Protein AF-A0AA47NUP7-F1 (afdb_monomer_lite)

Organism: Merluccius polli (NCBI:txid89951)

Radius of gyration: 27.94 Å; chains: 1; bounding box: 62×77×92 Å

pLDDT: mean 74.44, std 25.95, range [19.17, 98.38]

Structure (mmCIF, N/CA/C/O backbone):
data_AF-A0AA47NUP7-F1
#
_entry.id   AF-A0AA47NUP7-F1
#
loop_
_atom_site.group_PDB
_atom_site.id
_atom_site.type_symbol
_atom_site.label_atom_id
_atom_site.label_alt_id
_atom_site.label_comp_id
_atom_site.label_asym_id
_atom_site.label_entity_id
_atom_site.label_seq_id
_atom_site.pdbx_PDB_ins_code
_atom_site.Cartn_x
_atom_site.Cartn_y
_atom_site.Cartn_z
_atom_site.occupancy
_atom_site.B_iso_or_equiv
_atom_site.auth_seq_id
_atom_site.auth_comp_id
_atom_site.auth_asym_id
_atom_site.auth_atom_id
_atom_site.pdbx_PDB_model_num
ATOM 1 N N . MET A 1 1 ? 9.298 25.272 27.379 1.00 45.66 1 MET A N 1
ATOM 2 C CA . MET A 1 1 ? 8.272 26.288 27.703 1.00 45.66 1 MET A CA 1
ATOM 3 C C . MET A 1 1 ? 6.908 25.743 27.318 1.00 45.66 1 MET A C 1
ATOM 5 O O . MET A 1 1 ? 6.768 25.218 26.222 1.00 45.66 1 MET A O 1
ATOM 9 N N . ASN A 1 2 ? 5.945 25.761 28.236 1.00 68.56 2 ASN A N 1
ATOM 10 C CA . ASN A 1 2 ? 4.621 25.177 28.030 1.00 68.56 2 ASN A CA 1
ATOM 11 C C . ASN A 1 2 ? 3.713 26.266 27.436 1.00 68.56 2 ASN A C 1
ATOM 13 O O . ASN A 1 2 ? 3.413 27.227 28.130 1.00 68.56 2 ASN A O 1
ATOM 17 N N . PHE A 1 3 ? 3.326 26.149 26.163 1.00 79.50 3 PHE A N 1
ATOM 18 C CA . PHE A 1 3 ? 2.545 27.161 25.426 1.00 79.50 3 PHE A CA 1
ATOM 19 C C . PHE A 1 3 ? 1.264 27.601 26.161 1.00 79.50 3 PHE A C 1
ATOM 21 O O . PHE A 1 3 ? 0.877 28.760 26.101 1.00 79.50 3 PHE A O 1
ATOM 28 N N . LEU A 1 4 ? 0.659 26.699 26.941 1.00 82.81 4 LEU A N 1
ATOM 29 C CA . LEU A 1 4 ? -0.508 27.011 27.770 1.00 82.81 4 LEU A CA 1
ATOM 30 C C . LEU A 1 4 ? -0.217 27.980 28.922 1.00 82.81 4 LEU A C 1
ATOM 32 O O . LEU A 1 4 ? -1.150 28.582 29.429 1.00 82.81 4 LEU A O 1
ATOM 36 N N . VAL A 1 5 ? 1.034 28.094 29.378 1.00 84.75 5 VAL A N 1
ATOM 37 C CA . VAL A 1 5 ? 1.428 29.106 30.373 1.00 84.75 5 VAL A CA 1
ATOM 38 C C . VAL A 1 5 ? 1.313 30.483 29.741 1.00 84.75 5 VAL A C 1
ATOM 40 O O . VAL A 1 5 ? 0.525 31.277 30.224 1.00 84.75 5 VAL A O 1
ATOM 43 N N . PHE A 1 6 ? 1.962 30.681 28.592 1.00 84.81 6 PHE A N 1
ATOM 44 C CA . PHE A 1 6 ? 1.905 31.937 27.848 1.00 84.81 6 PHE A CA 1
ATOM 45 C C . PHE A 1 6 ? 0.464 32.364 27.531 1.00 84.81 6 PHE A C 1
ATOM 47 O O . PHE A 1 6 ? 0.088 33.495 27.781 1.00 84.81 6 PHE A O 1
ATOM 54 N N . LEU A 1 7 ? -0.383 31.443 27.056 1.00 85.88 7 LEU A N 1
ATOM 55 C CA . LEU A 1 7 ? -1.782 31.775 26.762 1.00 85.88 7 LEU A CA 1
ATOM 56 C C . LEU A 1 7 ? -2.610 32.141 28.004 1.00 85.88 7 LEU A C 1
ATOM 58 O O . LEU A 1 7 ? -3.574 32.887 27.882 1.00 85.88 7 LEU A O 1
ATOM 62 N N . ARG A 1 8 ? -2.274 31.608 29.184 1.00 88.00 8 ARG A N 1
ATOM 63 C CA . ARG A 1 8 ? -2.931 32.004 30.440 1.00 88.00 8 ARG A CA 1
ATOM 64 C C . ARG A 1 8 ? -2.427 33.343 30.960 1.00 88.00 8 ARG A C 1
ATOM 66 O O . ARG A 1 8 ? -3.189 34.016 31.637 1.00 88.00 8 ARG A O 1
ATOM 73 N N . ASP A 1 9 ? -1.182 33.701 30.654 1.00 89.44 9 ASP A N 1
ATOM 74 C CA . ASP A 1 9 ? -0.634 35.022 30.970 1.00 89.44 9 ASP A CA 1
ATOM 75 C C . ASP A 1 9 ? -1.336 36.126 30.143 1.00 89.44 9 ASP A C 1
ATOM 77 O O . ASP A 1 9 ? -1.358 37.276 30.558 1.00 89.44 9 ASP A O 1
ATOM 81 N N . GLU A 1 10 ? -1.989 35.755 29.031 1.00 89.75 10 GLU A N 1
ATOM 82 C CA . GLU A 1 10 ? -2.896 36.593 28.222 1.00 89.75 10 GLU A CA 1
ATOM 83 C C . GLU A 1 10 ? -4.382 36.481 28.660 1.00 89.75 10 GLU A C 1
ATOM 85 O O . GLU A 1 10 ? -5.293 36.658 27.852 1.00 89.75 10 GLU A O 1
ATOM 90 N N . ASP A 1 11 ? -4.648 36.109 29.919 1.00 86.56 11 ASP A N 1
ATOM 91 C CA . ASP A 1 11 ? -5.986 35.992 30.533 1.00 86.56 11 ASP A CA 1
ATOM 92 C C . ASP A 1 11 ? -6.976 35.022 29.842 1.00 86.56 11 ASP A C 1
ATOM 94 O O . ASP A 1 11 ? -8.191 35.068 30.069 1.00 86.56 11 ASP A O 1
ATOM 98 N N . LEU A 1 12 ? -6.493 34.068 29.034 1.00 86.31 12 LEU A N 1
ATOM 99 C CA . LEU A 1 12 ? -7.365 33.043 28.447 1.00 86.31 12 LEU A CA 1
ATOM 100 C C . LEU A 1 12 ? -7.724 31.952 29.480 1.00 86.31 12 LEU A C 1
ATOM 102 O O . LEU A 1 12 ? -6.825 31.374 30.104 1.00 86.31 12 LEU A O 1
ATOM 106 N N . PRO A 1 13 ? -9.014 31.569 29.622 1.00 87.19 13 PRO A N 1
ATOM 107 C CA . PRO A 1 13 ? -9.478 30.590 30.610 1.00 87.19 13 PRO A CA 1
ATOM 108 C C . PRO A 1 13 ? -9.145 29.149 30.186 1.00 87.19 13 PRO A C 1
ATOM 110 O O . PRO A 1 13 ? -10.011 28.358 29.811 1.00 87.19 13 PRO A O 1
ATOM 113 N N . LEU A 1 14 ? -7.860 28.794 30.227 1.00 86.56 14 LEU A N 1
ATOM 114 C CA . LEU A 1 14 ? -7.342 27.496 29.795 1.00 86.56 14 LEU A CA 1
ATOM 115 C C . LEU A 1 14 ? -6.892 26.634 30.988 1.00 86.56 14 LEU A C 1
ATOM 117 O O . LEU A 1 14 ? -6.327 27.146 31.957 1.00 86.56 14 LEU A O 1
ATOM 121 N N . PRO A 1 15 ? -7.063 25.300 30.934 1.00 86.94 15 PRO A N 1
ATOM 122 C CA . PRO A 1 15 ? -6.627 24.414 32.007 1.00 86.94 15 PRO A CA 1
ATOM 123 C C . PRO A 1 15 ? -5.095 24.359 32.117 1.00 86.94 15 PRO A C 1
ATOM 125 O O . PRO A 1 15 ? -4.363 24.589 31.152 1.00 86.94 15 PRO A O 1
ATOM 128 N N . LYS A 1 16 ? -4.594 23.993 33.306 1.00 85.81 16 LYS A N 1
ATOM 129 C CA . LYS A 1 16 ? -3.148 23.869 33.582 1.00 85.81 16 LYS A CA 1
ATOM 130 C C . LYS A 1 16 ? -2.460 22.790 32.738 1.00 85.81 16 LYS A C 1
ATOM 132 O O . LYS A 1 16 ? -1.310 22.966 32.339 1.00 85.81 16 LYS A O 1
ATOM 137 N N . ASP A 1 17 ? -3.165 21.691 32.479 1.00 84.00 17 ASP A N 1
ATOM 138 C CA . ASP A 1 17 ? -2.653 20.497 31.809 1.00 84.00 17 ASP A CA 1
ATOM 139 C C . ASP A 1 17 ? -3.238 20.368 30.396 1.00 84.00 17 ASP A C 1
ATOM 141 O O . ASP A 1 17 ? -4.455 20.438 30.206 1.00 84.00 17 ASP A O 1
ATOM 145 N N . SER A 1 18 ? -2.375 20.127 29.406 1.00 85.38 18 SER A N 1
ATOM 146 C CA . SER A 1 18 ? -2.793 19.910 28.018 1.00 85.38 18 SER A CA 1
ATOM 147 C C . SER A 1 18 ? -3.671 18.673 27.853 1.00 85.38 18 SER A C 1
ATOM 149 O O . SER A 1 18 ? -4.522 18.651 26.971 1.00 85.38 18 SER A O 1
ATOM 151 N N . ARG A 1 19 ? -3.535 17.669 28.725 1.00 85.50 19 ARG A N 1
ATOM 152 C CA . ARG A 1 19 ? -4.409 16.490 28.747 1.00 85.50 19 ARG A CA 1
ATOM 153 C C . ARG A 1 19 ? -5.836 16.849 29.132 1.00 85.50 19 ARG A C 1
ATOM 155 O O . ARG A 1 19 ? -6.774 16.277 28.594 1.00 85.50 19 ARG A O 1
ATOM 162 N N . THR A 1 20 ? -6.003 17.803 30.044 1.00 86.00 20 THR A N 1
ATOM 163 C CA . THR A 1 20 ? -7.327 18.314 30.412 1.00 86.00 20 THR A CA 1
ATOM 164 C C . THR A 1 20 ? -7.919 19.121 29.263 1.00 86.00 20 THR A C 1
ATOM 166 O O . THR A 1 20 ? -9.086 18.930 28.946 1.00 86.00 20 THR A O 1
ATOM 169 N N . LEU A 1 21 ? -7.108 19.952 28.593 1.00 86.38 21 LEU A N 1
ATOM 170 C CA . LEU A 1 21 ? -7.548 20.716 27.419 1.00 86.38 21 LEU A CA 1
ATOM 171 C C . LEU A 1 21 ? -8.032 19.807 26.283 1.00 86.38 21 LEU A C 1
ATOM 173 O O . LEU A 1 21 ? -9.077 20.054 25.698 1.00 86.38 21 LEU A O 1
ATOM 177 N N . LEU A 1 22 ? -7.273 18.752 25.983 1.00 85.38 22 LEU A N 1
ATOM 178 C CA . LEU A 1 22 ? -7.577 17.815 24.899 1.00 85.38 22 LEU A CA 1
ATOM 179 C C . LEU A 1 22 ? -8.576 16.719 25.313 1.00 85.38 22 LEU A C 1
ATOM 181 O O . LEU A 1 22 ? -8.903 15.841 24.517 1.00 85.38 22 LEU A O 1
ATOM 185 N N . GLY A 1 23 ? -9.030 16.725 26.570 1.00 85.44 23 GLY A N 1
ATOM 186 C CA . GLY A 1 23 ? -9.905 15.693 27.117 1.00 85.44 23 GLY A CA 1
ATOM 187 C C . GLY A 1 23 ? -9.300 14.286 27.060 1.00 85.44 23 GLY A C 1
ATOM 188 O O . GLY A 1 23 ? -10.032 13.322 26.863 1.00 85.44 23 GLY A O 1
ATOM 189 N N . THR A 1 24 ? -7.983 14.127 27.199 1.00 89.25 24 THR A N 1
ATOM 190 C CA . THR A 1 24 ? -7.312 12.829 27.059 1.00 89.25 24 THR A CA 1
ATOM 191 C C . THR A 1 24 ? -7.938 11.777 27.986 1.00 89.25 24 THR A C 1
ATOM 193 O O . THR A 1 24 ? -7.957 11.976 29.208 1.00 89.25 24 THR A O 1
ATOM 196 N N . PRO A 1 25 ? -8.397 10.624 27.465 1.00 89.50 25 PRO A N 1
ATOM 197 C CA . PRO A 1 25 ? -8.960 9.580 28.309 1.00 89.50 25 PRO A CA 1
ATOM 198 C C . PRO A 1 25 ? -7.904 9.034 29.277 1.00 89.50 25 PRO A C 1
ATOM 200 O O . PRO A 1 25 ? -6.738 8.805 28.927 1.00 89.50 25 PRO A O 1
ATOM 203 N N . ARG A 1 26 ? -8.311 8.840 30.537 1.00 87.12 26 ARG A N 1
ATOM 204 C CA . ARG A 1 26 ? -7.416 8.344 31.593 1.00 87.12 26 ARG A CA 1
ATOM 205 C C . ARG A 1 26 ? -7.095 6.869 31.382 1.00 87.12 26 ARG A C 1
ATOM 207 O O . ARG A 1 26 ? -5.915 6.509 31.380 1.00 87.12 26 ARG A O 1
ATOM 214 N N . ASN A 1 27 ? -8.129 6.072 31.124 1.00 88.75 27 ASN A N 1
ATOM 215 C CA . ASN A 1 27 ? -8.032 4.643 30.869 1.00 88.75 27 ASN A CA 1
ATOM 216 C C . ASN A 1 27 ? -8.322 4.326 29.396 1.00 88.75 27 ASN A C 1
ATOM 218 O O . ASN A 1 27 ? -9.182 4.964 28.794 1.00 88.75 27 ASN A O 1
ATOM 222 N N . ILE A 1 28 ? -7.591 3.363 28.842 1.00 93.25 28 ILE A N 1
ATOM 223 C CA . ILE A 1 28 ? -7.833 2.776 27.523 1.00 93.25 28 ILE A CA 1
ATOM 224 C C . ILE A 1 28 ? -7.945 1.269 27.764 1.00 93.25 28 ILE A C 1
ATOM 226 O O . ILE A 1 28 ? -6.968 0.697 28.250 1.00 93.25 28 ILE A O 1
ATOM 230 N N . PRO A 1 29 ? -9.100 0.641 27.490 1.00 90.19 29 PRO A N 1
ATOM 231 C CA . PRO A 1 29 ? -9.268 -0.789 27.694 1.00 90.19 29 PRO A CA 1
ATOM 232 C C . PRO A 1 29 ? -8.516 -1.542 26.592 1.00 90.19 29 PRO A C 1
ATOM 234 O O . PRO A 1 29 ? -9.023 -1.722 25.492 1.00 90.19 29 PRO A O 1
ATOM 237 N N . THR A 1 30 ? -7.271 -1.916 26.875 1.00 93.19 30 THR A N 1
ATOM 238 C CA . THR A 1 30 ? -6.508 -2.864 26.057 1.00 93.19 30 THR A CA 1
ATOM 239 C C . THR A 1 30 ? -6.685 -4.267 26.606 1.00 93.19 30 THR A C 1
ATOM 241 O O . THR A 1 30 ? -6.754 -4.448 27.823 1.00 93.19 30 THR A O 1
ATOM 244 N N . GLU A 1 31 ? -6.677 -5.248 25.722 1.00 94.69 31 GLU A N 1
ATOM 245 C CA . GLU A 1 31 ? -6.786 -6.668 26.044 1.00 94.69 31 GLU A CA 1
ATOM 246 C C . GLU A 1 31 ? -5.518 -7.417 25.615 1.00 94.69 31 GLU A C 1
ATOM 248 O O . GLU A 1 31 ? -4.798 -6.972 24.723 1.00 94.69 31 GLU A O 1
ATOM 253 N N . GLU A 1 32 ? -5.210 -8.532 26.278 1.00 95.44 32 GLU A N 1
ATOM 254 C CA . GLU A 1 32 ? -4.154 -9.451 25.836 1.00 95.44 32 GLU A CA 1
ATOM 255 C C . GLU A 1 32 ? -4.784 -10.476 24.887 1.00 95.44 32 GLU A C 1
ATOM 257 O O . GLU A 1 32 ? -5.652 -11.252 25.288 1.00 95.44 32 GLU A O 1
ATOM 262 N N . LYS A 1 33 ? -4.378 -10.448 23.615 1.00 93.94 33 LYS A N 1
ATOM 263 C CA . LYS A 1 33 ? -4.977 -11.220 22.522 1.00 93.94 33 LYS A CA 1
ATOM 264 C C . LYS A 1 33 ? -3.918 -11.550 21.467 1.00 93.94 33 LYS A C 1
ATOM 266 O O . LYS A 1 33 ? -3.060 -10.727 21.161 1.00 93.94 33 LYS A O 1
ATOM 271 N N . CYS A 1 34 ? -3.964 -12.752 20.893 1.00 92.81 34 CYS A N 1
ATOM 272 C CA . CYS A 1 34 ? -3.050 -13.192 19.821 1.00 92.81 34 CYS A CA 1
ATOM 273 C C . CYS A 1 34 ? -1.544 -13.099 20.146 1.00 92.81 34 CYS A C 1
ATOM 275 O O . CYS A 1 34 ? -0.755 -12.848 19.234 1.00 92.81 34 CYS A O 1
ATOM 277 N N . GLY A 1 35 ? -1.151 -13.264 21.413 1.00 93.94 35 GLY A N 1
ATOM 278 C CA . GLY A 1 35 ? 0.258 -13.204 21.830 1.00 93.94 35 GLY A CA 1
ATOM 279 C C . GLY A 1 35 ? 0.785 -11.799 22.152 1.00 93.94 35 GLY A C 1
ATOM 280 O O . GLY A 1 35 ? 1.995 -11.614 22.293 1.00 93.94 35 GLY A O 1
ATOM 281 N N . GLY A 1 36 ? -0.095 -10.803 22.294 1.00 95.12 36 GLY A N 1
ATOM 282 C CA . GLY A 1 36 ? 0.297 -9.442 22.651 1.00 95.12 36 GLY A CA 1
ATOM 283 C C . GLY A 1 36 ? -0.873 -8.541 23.034 1.00 95.12 36 GLY A C 1
ATOM 284 O O . GLY A 1 36 ? -2.005 -8.985 23.214 1.00 95.12 36 GLY A O 1
ATOM 285 N N . GLN A 1 37 ? -0.599 -7.242 23.126 1.00 96.25 37 GLN A N 1
ATOM 286 C CA . GLN A 1 37 ? -1.616 -6.246 23.442 1.00 96.25 37 GLN A CA 1
ATOM 287 C C . GLN A 1 37 ? -2.469 -5.955 22.216 1.00 96.25 37 GLN A C 1
ATOM 289 O O . GLN A 1 37 ? -1.945 -5.779 21.117 1.00 96.25 37 GLN A O 1
ATOM 294 N N . TYR A 1 38 ? -3.768 -5.812 22.418 1.00 97.50 38 TYR A N 1
ATOM 295 C CA . TYR A 1 38 ? -4.726 -5.560 21.360 1.00 97.50 38 TYR A CA 1
ATOM 296 C C . TYR A 1 38 ? -5.774 -4.531 21.792 1.00 97.50 38 TYR A C 1
ATOM 298 O O . TYR A 1 38 ? -6.062 -4.349 22.979 1.00 97.50 38 TYR A O 1
ATOM 306 N N . ILE A 1 39 ? -6.309 -3.810 20.811 1.00 97.38 39 ILE A N 1
ATOM 307 C CA . ILE A 1 39 ? -7.477 -2.951 20.971 1.00 97.38 39 ILE A CA 1
ATOM 308 C C . ILE A 1 39 ? -8.292 -2.914 19.682 1.00 97.38 39 ILE A C 1
ATOM 310 O O . ILE A 1 39 ? -7.739 -2.774 18.586 1.00 97.38 39 ILE A O 1
ATOM 314 N N . TYR A 1 40 ? -9.610 -2.945 19.842 1.00 97.50 40 TYR A N 1
ATOM 315 C CA . TYR A 1 40 ? -10.573 -2.714 18.778 1.00 97.50 40 TYR A CA 1
ATOM 316 C C . TYR A 1 40 ? -11.204 -1.318 18.906 1.00 97.50 40 TYR A C 1
ATOM 318 O O . TYR A 1 40 ? -11.681 -0.941 19.975 1.00 97.50 40 TYR A O 1
ATOM 326 N N . LEU A 1 41 ? -11.172 -0.528 17.830 1.00 95.56 41 LEU A N 1
ATOM 327 C CA . LEU A 1 41 ? -11.724 0.836 17.758 1.00 95.56 41 LEU A CA 1
ATOM 328 C C . LEU A 1 41 ? -13.048 0.899 16.982 1.00 95.56 41 LEU A C 1
ATOM 330 O O . LEU A 1 41 ? -13.867 1.784 17.243 1.00 95.56 41 LEU A O 1
ATOM 334 N N . GLY A 1 42 ? -13.261 -0.046 16.067 1.00 96.00 42 GLY A N 1
ATOM 335 C CA . GLY A 1 42 ? -14.501 -0.207 15.315 1.00 96.00 42 GLY A CA 1
ATOM 336 C C . GLY A 1 42 ? -14.537 0.497 13.957 1.00 96.00 42 GLY A C 1
ATOM 337 O O . GLY A 1 42 ? -13.954 1.566 13.742 1.00 96.00 42 GLY A O 1
ATOM 338 N N . ILE A 1 43 ? -15.249 -0.131 13.024 1.00 96.75 43 ILE A N 1
ATOM 339 C CA . ILE A 1 43 ? -15.538 0.379 11.682 1.00 96.75 43 ILE A CA 1
ATOM 340 C C . ILE A 1 43 ? -16.610 1.466 11.782 1.00 96.75 43 ILE A C 1
ATOM 342 O O . ILE A 1 43 ? -16.427 2.568 11.266 1.00 96.75 43 ILE A O 1
ATOM 346 N N . THR A 1 44 ? -17.714 1.175 12.476 1.00 95.75 44 THR A N 1
ATOM 347 C CA . THR A 1 44 ? -18.904 2.031 12.544 1.00 95.75 44 THR A CA 1
ATOM 348 C C . THR A 1 44 ? -18.582 3.384 13.152 1.00 95.75 44 THR A C 1
ATOM 350 O O . THR A 1 44 ? -18.916 4.413 12.572 1.00 95.75 44 THR A O 1
ATOM 353 N N . SER A 1 45 ? -17.897 3.396 14.298 1.00 91.38 45 SER A N 1
ATOM 354 C CA . SER A 1 45 ? -17.465 4.617 14.991 1.00 91.38 45 SER A CA 1
ATOM 355 C C . SER A 1 45 ? -16.676 5.531 14.048 1.00 91.38 45 SER A C 1
ATOM 357 O O . SER A 1 45 ? -17.031 6.694 13.850 1.00 91.38 45 SER A O 1
ATOM 359 N N . SER A 1 46 ? -15.660 4.974 13.391 1.00 92.50 46 SER A N 1
ATOM 360 C CA . SER A 1 46 ? -14.772 5.6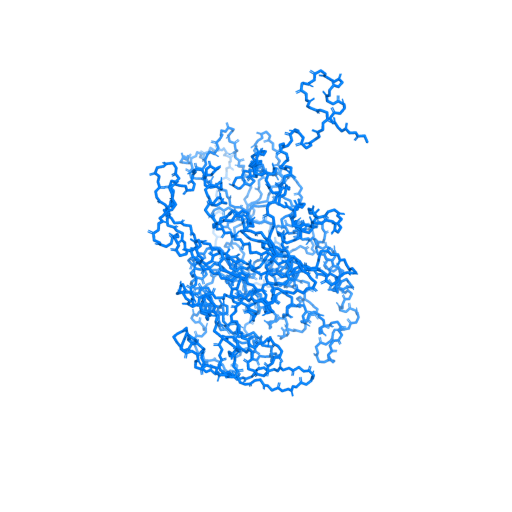90 12.479 1.00 92.50 46 SER A CA 1
ATOM 361 C C . SER A 1 46 ? -15.504 6.217 11.242 1.00 92.50 46 SER A C 1
ATOM 363 O O . SER A 1 46 ? -15.388 7.398 10.908 1.00 92.50 46 SER A O 1
ATOM 365 N N . VAL A 1 47 ? -16.312 5.375 10.589 1.00 93.69 47 VAL A N 1
ATOM 366 C CA . VAL A 1 47 ? -17.083 5.753 9.395 1.00 93.69 47 VAL A CA 1
ATOM 367 C C . VAL A 1 47 ? -18.117 6.829 9.732 1.00 93.69 47 VAL A C 1
ATOM 369 O O . VAL A 1 47 ? -18.174 7.851 9.049 1.00 93.69 47 VAL A O 1
ATOM 372 N N . VAL A 1 48 ? -18.889 6.667 10.812 1.00 92.62 48 VAL A N 1
ATOM 373 C CA . VAL A 1 48 ? -19.881 7.662 11.255 1.00 92.62 48 VAL A CA 1
ATOM 374 C C . VAL A 1 48 ? -19.218 9.007 11.534 1.00 92.62 48 VAL A C 1
ATOM 376 O O . VAL A 1 48 ? -19.742 10.044 11.125 1.00 92.62 48 VAL A O 1
ATOM 379 N N . ASN A 1 49 ? -18.066 9.009 12.205 1.00 89.00 49 ASN A N 1
ATOM 380 C CA . ASN A 1 49 ? -17.334 10.234 12.508 1.00 89.00 49 ASN A CA 1
ATOM 381 C C . ASN A 1 49 ? -16.865 10.961 11.246 1.00 89.00 49 ASN A C 1
ATOM 383 O O . ASN A 1 49 ? -17.049 12.176 11.140 1.00 89.00 49 ASN A O 1
ATOM 387 N N . ILE A 1 50 ? -16.318 10.229 10.271 1.00 89.62 50 ILE A N 1
ATOM 388 C CA . ILE A 1 50 ? -15.898 10.802 8.987 1.00 89.62 50 ILE A CA 1
ATOM 389 C C . ILE A 1 50 ? -17.111 11.362 8.235 1.00 89.62 50 ILE A C 1
ATOM 391 O O . ILE A 1 50 ? -17.067 12.499 7.769 1.00 89.62 50 ILE A O 1
ATOM 395 N N . LEU A 1 51 ? -18.216 10.620 8.160 1.00 89.88 51 LEU A N 1
ATOM 396 C CA . LEU A 1 51 ? -19.414 11.043 7.430 1.00 89.88 51 LEU A CA 1
ATOM 397 C C . LEU A 1 51 ? -20.106 12.257 8.068 1.00 89.88 51 LEU A C 1
ATOM 399 O O . LEU A 1 51 ? -20.524 13.166 7.353 1.00 89.88 51 LEU A O 1
ATOM 403 N N . LYS A 1 52 ? -20.176 12.329 9.404 1.00 87.56 52 LYS A N 1
ATOM 404 C CA . LYS A 1 52 ? -20.732 13.493 10.123 1.00 87.56 52 LYS A CA 1
ATOM 405 C C . LYS A 1 52 ? -19.958 14.781 9.850 1.00 87.56 52 LYS A C 1
ATOM 407 O O . LYS A 1 52 ? -20.550 15.855 9.840 1.00 87.56 52 LYS A O 1
ATOM 412 N N . GLN A 1 53 ? -18.650 14.673 9.634 1.00 83.19 53 GLN A N 1
ATOM 413 C CA . GLN A 1 53 ? -17.783 15.810 9.317 1.00 83.19 53 GLN A CA 1
ATOM 414 C C . GLN A 1 53 ? -17.806 16.176 7.825 1.00 83.19 53 GLN A C 1
ATOM 416 O O . GLN A 1 53 ? -17.345 17.254 7.462 1.00 83.19 53 GLN A O 1
ATOM 421 N N . ASN A 1 54 ? -18.346 15.306 6.965 1.00 84.06 54 ASN A N 1
ATOM 422 C CA . ASN A 1 54 ? -18.286 15.428 5.509 1.00 84.06 54 ASN A CA 1
ATOM 423 C C . ASN A 1 54 ? -19.651 15.130 4.873 1.00 84.06 54 ASN A C 1
ATOM 425 O O . ASN A 1 54 ? -19.787 14.238 4.035 1.00 84.06 54 ASN A O 1
ATOM 429 N N . THR A 1 55 ? -20.676 15.889 5.266 1.00 82.25 55 THR A N 1
ATOM 430 C CA . THR A 1 55 ? -22.071 15.635 4.866 1.00 82.25 55 THR A CA 1
ATOM 431 C C . THR A 1 55 ? -22.299 15.672 3.354 1.00 82.25 55 THR A C 1
ATOM 433 O O . THR A 1 55 ? -23.166 14.957 2.877 1.00 82.25 55 THR A O 1
ATOM 436 N N . ALA A 1 56 ? -21.485 16.403 2.583 1.00 83.81 56 ALA A N 1
ATOM 437 C CA . ALA A 1 56 ? -21.571 16.433 1.116 1.00 83.81 56 ALA A CA 1
ATOM 438 C C . ALA A 1 56 ? -21.354 15.052 0.459 1.00 83.81 56 ALA A C 1
ATOM 440 O O . ALA A 1 56 ? -21.846 14.789 -0.639 1.00 83.81 56 ALA A O 1
ATOM 441 N N . PHE A 1 57 ? -20.635 14.142 1.125 1.00 82.81 57 PHE A N 1
ATOM 442 C CA . PHE A 1 57 ? -20.520 12.756 0.670 1.00 82.81 57 PHE A CA 1
ATOM 443 C C . PHE A 1 57 ? -21.866 12.027 0.765 1.00 82.81 57 PHE A C 1
ATOM 445 O O . PHE A 1 57 ? -22.222 11.255 -0.125 1.00 82.81 57 PHE A O 1
ATOM 452 N N . LEU A 1 58 ? -22.637 12.311 1.820 1.00 80.25 58 LEU A N 1
ATOM 453 C CA . LEU A 1 58 ? -23.960 11.731 2.032 1.00 80.25 58 LEU A CA 1
ATOM 454 C C . LEU A 1 58 ? -24.975 12.221 1.002 1.00 80.25 58 LEU A C 1
ATOM 456 O O . LEU A 1 58 ? -25.977 11.550 0.826 1.00 80.25 58 LEU A O 1
ATOM 460 N N . ASP A 1 59 ? -24.750 13.323 0.293 1.00 81.31 59 ASP A N 1
ATOM 461 C CA . ASP A 1 59 ? -25.668 13.751 -0.770 1.00 81.31 59 ASP A CA 1
ATOM 462 C C . ASP A 1 59 ? -25.492 12.910 -2.045 1.00 81.31 59 ASP A C 1
ATOM 464 O O . ASP A 1 59 ? -26.452 12.666 -2.773 1.00 81.31 59 ASP A O 1
ATOM 468 N N . ASN A 1 60 ? -24.278 12.401 -2.279 1.00 79.38 60 ASN A N 1
ATOM 469 C CA . ASN A 1 60 ? -23.882 11.774 -3.542 1.00 79.38 60 ASN A CA 1
ATOM 470 C C . ASN A 1 60 ? -23.714 10.249 -3.468 1.00 79.38 60 ASN A C 1
ATOM 472 O O . ASN A 1 60 ? -23.635 9.599 -4.508 1.00 79.38 60 ASN A O 1
ATOM 476 N N . SER A 1 61 ? -23.649 9.665 -2.266 1.00 83.19 61 SER A N 1
ATOM 477 C CA . SER A 1 61 ? -23.459 8.222 -2.087 1.00 83.19 61 SER A CA 1
ATOM 478 C C . SER A 1 61 ? -24.371 7.624 -1.016 1.00 83.19 61 SER A C 1
ATOM 480 O O . SER A 1 61 ? -24.704 8.265 -0.014 1.00 83.19 61 SER A O 1
ATOM 482 N N . ASN A 1 62 ? -24.748 6.360 -1.233 1.00 87.62 62 ASN A N 1
ATOM 483 C CA . ASN A 1 62 ? -25.447 5.496 -0.273 1.00 87.62 62 ASN A CA 1
ATOM 484 C C . ASN A 1 62 ? -24.566 4.319 0.180 1.00 87.62 62 ASN A C 1
ATOM 486 O O . ASN A 1 62 ? -25.039 3.447 0.910 1.00 87.62 62 ASN A O 1
ATOM 490 N N . SER A 1 63 ? -23.313 4.258 -0.274 1.00 92.62 63 SER A N 1
ATOM 491 C CA . SER A 1 63 ? -22.380 3.184 0.052 1.00 92.62 63 SER A CA 1
ATOM 492 C C . SER A 1 63 ? -21.000 3.709 0.436 1.00 92.62 63 SER A C 1
ATOM 494 O O . SER A 1 63 ? -20.553 4.779 0.006 1.00 92.62 63 SER A O 1
ATOM 496 N N . VAL A 1 64 ? -20.333 2.930 1.279 1.00 94.44 64 VAL A N 1
ATOM 497 C CA . VAL A 1 64 ? -18.950 3.102 1.699 1.00 94.44 64 VAL A CA 1
ATOM 498 C C . VAL A 1 64 ? -18.184 1.849 1.304 1.00 94.44 64 VAL A C 1
ATOM 500 O O . VAL A 1 64 ? -18.374 0.781 1.886 1.00 94.44 64 VAL A O 1
ATOM 503 N N . ASP A 1 65 ? -17.298 2.021 0.332 1.00 94.94 65 ASP A N 1
ATOM 504 C CA . ASP A 1 65 ? -16.434 0.973 -0.196 1.00 94.94 65 ASP A CA 1
ATOM 505 C C . ASP A 1 65 ? -15.068 1.050 0.498 1.00 94.94 65 ASP A C 1
ATOM 507 O O . ASP A 1 65 ? -14.216 1.876 0.155 1.00 94.94 65 ASP A O 1
ATOM 511 N N . LEU A 1 66 ? -14.877 0.214 1.517 1.00 96.94 66 LEU A N 1
ATOM 512 C CA . LEU A 1 66 ? -13.676 0.179 2.343 1.00 96.94 66 LEU A CA 1
ATOM 513 C C . LEU A 1 66 ? -12.520 -0.505 1.613 1.00 96.94 66 LEU A C 1
ATOM 515 O O . LEU A 1 66 ? -12.610 -1.662 1.204 1.00 96.94 66 LEU A O 1
ATOM 519 N N . VAL A 1 67 ? -11.389 0.183 1.532 1.00 97.69 67 VAL A N 1
ATOM 520 C CA . VAL A 1 67 ? -10.091 -0.416 1.233 1.00 97.69 67 VAL A CA 1
ATOM 521 C C . VAL A 1 67 ? -9.379 -0.661 2.558 1.00 97.69 67 VAL A C 1
ATOM 523 O O . VAL A 1 67 ? -9.125 0.272 3.322 1.00 97.69 67 VAL A O 1
ATOM 526 N N . VAL A 1 68 ? -9.077 -1.924 2.834 1.00 98.25 68 VAL A N 1
ATOM 527 C CA . VAL A 1 68 ? -8.470 -2.392 4.080 1.00 98.25 68 VAL A CA 1
ATOM 528 C C . VAL A 1 68 ? -6.980 -2.620 3.855 1.00 98.25 68 VAL A C 1
ATOM 530 O O . VAL A 1 68 ? -6.578 -3.191 2.847 1.00 98.25 68 VAL A O 1
ATOM 533 N N . SER A 1 69 ? -6.151 -2.210 4.805 1.00 97.69 69 SER A N 1
ATOM 534 C CA . SER A 1 69 ? -4.715 -2.464 4.828 1.00 97.69 69 SER A CA 1
ATOM 535 C C . SER A 1 69 ? -4.322 -3.054 6.167 1.00 97.69 69 SER A C 1
ATOM 537 O O . SER A 1 69 ? -4.673 -2.536 7.229 1.00 97.69 69 SER A O 1
ATOM 539 N N . ILE A 1 70 ? -3.535 -4.120 6.106 1.00 96.69 70 ILE A N 1
ATOM 540 C CA . ILE A 1 70 ? -2.926 -4.772 7.261 1.00 96.69 70 ILE A CA 1
ATOM 541 C C . ILE A 1 70 ? -1.442 -4.874 6.962 1.00 96.69 70 ILE A C 1
ATOM 543 O O . ILE A 1 70 ? -1.060 -5.459 5.951 1.00 96.69 70 ILE A O 1
ATOM 547 N N . ASP A 1 71 ? -0.620 -4.307 7.835 1.00 93.62 71 ASP A N 1
ATOM 548 C CA . ASP A 1 71 ? 0.831 -4.370 7.708 1.00 93.62 71 ASP A CA 1
ATOM 549 C C . ASP A 1 71 ? 1.498 -4.212 9.079 1.00 93.62 71 ASP A C 1
ATOM 551 O O . ASP A 1 71 ? 0.936 -3.600 9.987 1.00 93.62 71 ASP A O 1
ATOM 555 N N . GLY A 1 72 ? 2.691 -4.773 9.235 1.00 92.44 72 GLY A N 1
ATOM 556 C CA . GLY A 1 72 ? 3.479 -4.706 10.455 1.00 92.44 72 GLY A CA 1
ATOM 557 C C . GLY A 1 72 ? 4.551 -3.626 10.377 1.00 92.44 72 GLY A C 1
ATOM 558 O O . GLY A 1 72 ? 5.402 -3.639 9.491 1.00 92.44 72 GLY A O 1
ATOM 559 N N . ILE A 1 73 ? 4.603 -2.733 11.367 1.00 92.81 73 ILE A N 1
ATOM 560 C CA . ILE A 1 73 ? 5.675 -1.740 11.484 1.00 92.81 73 ILE A CA 1
ATOM 561 C C . ILE A 1 73 ? 6.449 -1.888 12.796 1.00 92.81 73 ILE A C 1
ATOM 563 O O . ILE A 1 73 ? 5.891 -1.846 13.892 1.00 92.81 73 ILE A O 1
ATOM 567 N N . ASN A 1 74 ? 7.779 -1.988 12.695 1.00 92.25 74 ASN A N 1
ATOM 568 C CA . ASN A 1 74 ? 8.657 -1.906 13.864 1.00 92.25 74 ASN A CA 1
ATOM 569 C C . ASN A 1 74 ? 8.558 -0.505 14.478 1.00 92.25 74 ASN A C 1
ATOM 571 O O . ASN A 1 74 ? 8.915 0.491 13.831 1.00 92.25 74 ASN A O 1
ATOM 575 N N . ILE A 1 75 ? 8.130 -0.416 15.737 1.00 89.00 75 ILE A N 1
ATOM 576 C CA . ILE A 1 75 ? 7.982 0.870 16.431 1.00 89.00 75 ILE A CA 1
ATOM 577 C C . ILE A 1 75 ? 9.348 1.440 16.820 1.00 89.00 75 ILE A C 1
ATOM 579 O O . ILE A 1 75 ? 9.617 2.623 16.601 1.00 89.00 75 ILE A O 1
ATOM 583 N N . PHE A 1 76 ? 10.255 0.593 17.304 1.00 87.50 76 PHE A N 1
ATOM 584 C CA . PHE A 1 76 ? 11.598 0.997 17.718 1.00 87.50 76 PHE A CA 1
ATOM 585 C C . PHE A 1 76 ? 12.659 0.365 16.811 1.00 87.50 76 PHE A C 1
ATOM 587 O O . PHE A 1 76 ? 12.533 -0.778 16.391 1.00 87.50 76 PHE A O 1
ATOM 594 N N . LYS A 1 77 ? 13.728 1.110 16.494 1.00 78.50 77 LYS A N 1
ATOM 595 C CA . LYS A 1 77 ? 14.777 0.656 15.555 1.00 78.50 77 LYS A CA 1
ATOM 596 C C . LYS A 1 77 ? 15.589 -0.549 16.056 1.00 78.50 77 LYS A C 1
ATOM 598 O O . LYS A 1 77 ? 16.160 -1.254 15.236 1.00 78.50 77 LYS A O 1
ATOM 603 N N . ALA A 1 78 ? 15.664 -0.748 17.371 1.00 80.56 78 ALA A N 1
ATOM 604 C CA . ALA A 1 78 ? 16.487 -1.770 18.024 1.00 80.56 78 ALA A CA 1
ATOM 605 C C . ALA A 1 78 ? 15.656 -2.687 18.941 1.00 80.56 78 ALA A C 1
ATOM 607 O O . ALA A 1 78 ? 16.141 -3.158 19.964 1.00 80.56 78 ALA A O 1
ATOM 608 N N . SER A 1 79 ? 14.381 -2.893 18.610 1.00 84.81 79 SER A N 1
ATOM 609 C CA . SER A 1 79 ? 13.486 -3.788 19.343 1.00 84.81 79 SER A CA 1
ATOM 610 C C . SER A 1 79 ? 12.795 -4.725 18.357 1.00 84.81 79 SER A C 1
ATOM 612 O O . SER A 1 79 ? 12.478 -4.279 17.253 1.00 84.81 79 SER A O 1
ATOM 614 N N . PRO A 1 80 ? 12.525 -5.986 18.737 1.00 85.88 80 PRO A N 1
ATOM 615 C CA . PRO A 1 80 ? 11.700 -6.872 17.924 1.00 85.88 80 PRO A CA 1
ATOM 616 C C . PRO A 1 80 ? 10.222 -6.450 17.912 1.00 85.88 80 PRO A C 1
ATOM 618 O O . PRO A 1 80 ? 9.437 -7.051 17.191 1.00 85.88 80 PRO A O 1
ATOM 621 N N . THR A 1 81 ? 9.820 -5.440 18.696 1.00 91.75 81 THR A N 1
ATOM 622 C CA . THR A 1 81 ? 8.407 -5.089 18.827 1.00 91.75 81 THR A CA 1
ATOM 623 C C . THR A 1 81 ? 7.812 -4.434 17.586 1.00 91.75 81 THR A C 1
ATOM 625 O O . THR A 1 81 ? 8.373 -3.512 16.980 1.00 91.75 81 THR A O 1
ATOM 628 N N . GLN A 1 82 ? 6.617 -4.902 17.248 1.00 94.19 82 GLN A N 1
ATOM 629 C CA . GLN A 1 82 ? 5.873 -4.559 16.049 1.00 94.19 82 GLN A CA 1
ATOM 630 C C . GLN A 1 82 ? 4.475 -4.085 16.421 1.00 94.19 82 GLN A C 1
ATOM 632 O O . GLN A 1 82 ? 3.850 -4.620 17.334 1.00 94.19 82 GLN A O 1
ATOM 637 N N . LEU A 1 83 ? 3.987 -3.087 15.690 1.00 95.81 83 LEU A N 1
ATOM 638 C CA . LEU A 1 83 ? 2.584 -2.698 15.676 1.00 95.81 83 LEU A CA 1
ATOM 639 C C . LEU A 1 83 ? 1.958 -3.226 14.386 1.00 95.81 83 LEU A C 1
ATOM 641 O O . LEU A 1 83 ? 2.481 -2.957 13.307 1.00 95.81 83 LEU A O 1
ATOM 645 N N . TRP A 1 84 ? 0.847 -3.940 14.514 1.00 97.25 84 TRP A N 1
ATOM 646 C CA . TRP A 1 84 ? 0.037 -4.448 13.411 1.00 97.25 84 TRP A CA 1
ATOM 647 C C . TRP A 1 84 ? -1.359 -3.832 13.512 1.00 97.25 84 TRP A C 1
ATOM 649 O O . TRP A 1 84 ? -2.195 -4.327 14.270 1.00 97.25 84 TRP A O 1
ATOM 659 N N . PRO A 1 85 ? -1.603 -2.689 12.855 1.00 97.56 85 PRO A N 1
ATOM 660 C CA . PRO A 1 85 ? -2.932 -2.116 12.771 1.00 97.56 85 PRO A CA 1
ATOM 661 C C . PRO A 1 85 ? -3.756 -2.735 11.635 1.00 97.56 85 PRO A C 1
ATOM 663 O O . PRO A 1 85 ? -3.230 -3.102 10.583 1.00 97.56 85 PRO A O 1
ATOM 666 N N . ILE A 1 86 ? -5.073 -2.763 11.832 1.00 98.38 86 ILE A N 1
ATOM 667 C CA . ILE A 1 86 ? -6.053 -2.860 10.749 1.00 98.38 86 ILE A CA 1
ATOM 668 C C . ILE A 1 86 ? -6.448 -1.425 10.411 1.00 98.38 86 ILE A C 1
ATOM 670 O O . ILE A 1 86 ? -7.058 -0.734 11.230 1.00 98.38 86 ILE A O 1
ATOM 674 N N . ILE A 1 87 ? -6.052 -0.961 9.230 1.00 98.06 87 ILE A N 1
ATOM 675 C CA . ILE A 1 87 ? -6.307 0.399 8.749 1.00 98.06 87 ILE A CA 1
ATOM 676 C C . ILE A 1 87 ? -7.320 0.312 7.615 1.00 98.06 87 ILE A C 1
ATOM 678 O O . ILE A 1 87 ? -7.190 -0.531 6.735 1.00 98.06 87 ILE A O 1
ATOM 682 N N . CYS A 1 88 ? -8.313 1.189 7.611 1.00 97.94 88 CYS A N 1
ATOM 683 C CA . CYS A 1 88 ? -9.277 1.304 6.525 1.00 97.94 88 CYS A CA 1
ATOM 684 C C . CYS A 1 88 ? -9.225 2.703 5.913 1.00 97.94 88 CYS A C 1
ATOM 686 O O . CYS A 1 88 ? -8.835 3.672 6.560 1.00 97.94 88 CYS A O 1
ATOM 688 N N . THR A 1 89 ? -9.634 2.814 4.658 1.00 95.75 89 THR A N 1
ATOM 689 C CA . THR A 1 89 ? -9.982 4.084 4.019 1.00 95.75 89 THR A CA 1
ATOM 690 C C . THR A 1 89 ? -11.137 3.866 3.049 1.00 95.75 89 THR A C 1
ATOM 692 O O . THR A 1 89 ? -11.421 2.733 2.672 1.00 95.75 89 THR A O 1
ATOM 695 N N . PHE A 1 90 ? -11.809 4.935 2.639 1.00 93.12 90 PHE A N 1
ATOM 696 C CA . PHE A 1 90 ? -12.794 4.906 1.563 1.00 93.12 90 PHE A CA 1
ATOM 697 C C . PHE A 1 90 ? -12.811 6.240 0.825 1.00 93.12 90 PHE A C 1
ATOM 699 O O . PHE A 1 90 ? -12.520 7.289 1.404 1.00 93.12 90 PHE A O 1
ATOM 706 N N . SER A 1 91 ? -13.206 6.202 -0.451 1.00 86.38 91 SER A N 1
ATOM 707 C CA . SER A 1 91 ? -13.269 7.389 -1.311 1.00 86.38 91 SER A CA 1
ATOM 708 C C . SER A 1 91 ? -11.955 8.195 -1.251 1.00 86.38 91 SER A C 1
ATOM 710 O O . SER A 1 91 ? -10.877 7.630 -1.410 1.00 86.38 91 SER A O 1
ATOM 712 N N . VAL A 1 92 ? -12.034 9.505 -1.019 1.00 81.38 92 VAL A N 1
ATOM 713 C CA . VAL A 1 92 ? -10.891 10.428 -0.927 1.00 81.38 92 VAL A CA 1
ATOM 714 C C . VAL A 1 92 ? -10.446 10.707 0.513 1.00 81.38 92 VAL A C 1
ATOM 716 O O . VAL A 1 92 ? -9.648 11.618 0.745 1.00 81.38 92 VAL A O 1
ATOM 719 N N . PHE A 1 93 ? -10.986 9.982 1.496 1.00 89.50 93 PHE A N 1
ATOM 720 C CA . PHE A 1 93 ? -10.716 10.257 2.904 1.00 89.50 93 PHE A CA 1
ATOM 721 C C . PHE A 1 93 ? -9.355 9.714 3.355 1.00 89.50 93 PHE A C 1
ATOM 723 O O . PHE A 1 93 ? -8.768 8.808 2.762 1.00 89.50 93 PHE A O 1
ATOM 730 N N . GLU A 1 94 ? -8.824 10.314 4.419 1.00 89.00 94 GLU A N 1
ATOM 731 C CA . GLU A 1 94 ? -7.580 9.851 5.030 1.00 89.00 94 GLU A CA 1
ATOM 732 C C . GLU A 1 94 ? -7.795 8.484 5.699 1.00 89.00 94 GLU A C 1
ATOM 734 O O . GLU A 1 94 ? -8.864 8.247 6.272 1.00 89.00 94 GLU A O 1
ATOM 739 N N . PRO A 1 95 ? -6.786 7.594 5.684 1.00 95.12 95 PRO A N 1
ATOM 740 C CA . PRO A 1 95 ? -6.889 6.318 6.373 1.00 95.12 95 PRO A CA 1
ATOM 741 C C . PRO A 1 95 ? -7.144 6.485 7.876 1.00 95.12 95 PRO A C 1
ATOM 743 O O . PRO A 1 95 ? -6.631 7.413 8.508 1.00 95.12 95 PRO A O 1
ATOM 746 N N . PHE A 1 96 ? -7.895 5.552 8.452 1.00 95.31 96 PHE A N 1
ATOM 747 C CA . PHE A 1 96 ? -8.235 5.491 9.870 1.00 95.31 96 PHE A CA 1
ATOM 748 C C . PHE A 1 96 ? -8.000 4.090 10.433 1.00 95.31 96 PHE A C 1
ATOM 750 O O . PHE A 1 96 ? -8.051 3.087 9.722 1.00 95.31 96 PHE A O 1
ATOM 757 N N . VAL A 1 97 ? -7.725 4.021 11.732 1.00 97.00 97 VAL A N 1
ATOM 758 C CA . VAL A 1 97 ? -7.404 2.771 12.425 1.00 97.00 97 VAL A CA 1
ATOM 759 C C . VAL A 1 97 ? -8.678 2.139 12.972 1.00 97.00 97 VAL A C 1
ATOM 761 O O . VAL A 1 97 ? -9.420 2.792 13.697 1.00 97.00 97 VAL A O 1
ATOM 764 N N . VAL A 1 98 ? -8.892 0.860 12.669 1.00 97.69 98 VAL A N 1
ATOM 765 C CA . VAL A 1 98 ? -10.024 0.061 13.163 1.00 97.69 98 VAL A CA 1
ATOM 766 C C . VAL A 1 98 ? -9.605 -0.863 14.302 1.00 97.69 98 VAL A C 1
ATOM 768 O O . VAL A 1 98 ? -10.366 -1.066 15.241 1.00 97.69 98 VAL A O 1
ATOM 771 N N . ALA A 1 99 ? -8.384 -1.391 14.259 1.00 97.62 99 ALA A N 1
ATOM 772 C CA . ALA A 1 99 ? -7.820 -2.204 15.331 1.00 97.62 99 ALA A CA 1
ATOM 773 C C . ALA A 1 99 ? -6.304 -2.025 15.397 1.00 97.62 99 ALA A C 1
ATOM 775 O O . ALA A 1 99 ? -5.678 -1.625 14.411 1.00 97.62 99 ALA A O 1
ATOM 776 N N . MET A 1 100 ? -5.701 -2.336 16.543 1.00 97.56 100 MET A N 1
ATOM 777 C CA . MET A 1 100 ? -4.248 -2.383 16.695 1.00 97.56 100 MET A CA 1
ATOM 778 C C . MET A 1 100 ? -3.825 -3.562 17.550 1.00 97.56 100 MET A C 1
ATOM 780 O O . MET A 1 100 ? -4.335 -3.740 18.649 1.00 97.56 100 MET A O 1
ATOM 784 N N . TYR A 1 101 ? -2.812 -4.278 17.080 1.00 97.69 101 TYR A N 1
ATOM 785 C CA . TYR A 1 101 ? -2.052 -5.253 17.846 1.00 97.69 101 TYR A CA 1
ATOM 786 C C . TYR A 1 101 ? -0.615 -4.764 18.073 1.00 97.69 101 TYR A C 1
ATOM 788 O O . TYR A 1 101 ? -0.020 -4.144 17.190 1.00 97.69 101 TYR A O 1
ATOM 796 N N . TYR A 1 102 ? -0.037 -5.064 19.233 1.00 96.31 102 TYR A N 1
ATOM 797 C CA . TYR A 1 102 ? 1.343 -4.760 19.592 1.00 96.31 102 TYR A CA 1
ATOM 798 C C . TYR A 1 102 ? 1.971 -5.935 20.338 1.00 96.31 102 TYR A C 1
ATOM 800 O O . TYR A 1 102 ? 1.534 -6.300 21.428 1.00 96.31 102 TYR A O 1
ATOM 808 N N . GLY A 1 103 ? 3.050 -6.473 19.778 1.00 95.00 103 GLY A N 1
ATOM 809 C CA . GLY A 1 103 ? 3.766 -7.617 20.336 1.00 95.00 103 GLY A CA 1
ATOM 810 C C . GLY A 1 103 ? 5.225 -7.649 19.897 1.00 95.00 103 GLY A C 1
ATOM 811 O O . GLY A 1 103 ? 5.696 -6.763 19.184 1.00 95.00 103 GLY A O 1
ATOM 812 N N . THR A 1 104 ? 5.968 -8.660 20.342 1.00 93.06 104 THR A N 1
ATOM 813 C CA . THR A 1 104 ? 7.366 -8.922 19.932 1.00 93.06 104 THR A CA 1
ATOM 814 C C . THR A 1 104 ? 7.475 -9.636 18.581 1.00 93.06 104 THR A C 1
ATOM 816 O O . THR A 1 104 ? 8.568 -9.770 18.036 1.00 93.06 104 THR A O 1
ATOM 819 N N . SER A 1 105 ? 6.347 -10.081 18.042 1.00 93.12 105 SER A N 1
ATOM 820 C CA . SER A 1 105 ? 6.168 -10.727 16.745 1.00 93.12 105 SER A CA 1
ATOM 821 C C . SER A 1 105 ? 4.879 -10.215 16.105 1.00 93.12 105 SER A C 1
ATOM 823 O O . SER A 1 105 ? 4.145 -9.438 16.713 1.00 93.12 105 SER A O 1
ATOM 825 N N . LYS A 1 106 ? 4.586 -10.656 14.879 1.00 93.88 106 LYS A N 1
ATOM 826 C CA . LYS A 1 106 ? 3.234 -10.558 14.307 1.00 93.88 106 LYS A CA 1
ATOM 827 C C . LYS A 1 106 ? 2.213 -11.328 15.170 1.00 93.88 106 LYS A C 1
ATOM 829 O O . LYS A 1 106 ? 2.652 -12.211 15.907 1.00 93.88 106 LYS A O 1
ATOM 834 N N . PRO A 1 107 ? 0.899 -11.046 15.063 1.00 96.56 107 PRO A N 1
ATOM 835 C CA . PRO A 1 107 ? -0.116 -11.782 15.815 1.00 96.56 107 PRO A CA 1
ATOM 836 C C . PRO A 1 107 ? -0.029 -13.292 15.552 1.00 96.56 107 PRO A C 1
ATOM 838 O O . PRO A 1 107 ? 0.124 -13.711 14.400 1.00 96.56 107 PRO A O 1
ATOM 841 N N . ASP A 1 108 ? -0.147 -14.098 16.606 1.00 94.88 108 ASP A N 1
ATOM 842 C CA . ASP A 1 108 ? 0.025 -15.556 16.517 1.00 94.88 108 ASP A CA 1
ATOM 843 C C . ASP A 1 108 ? -1.120 -16.230 15.748 1.00 94.88 108 ASP A C 1
ATOM 845 O O . ASP A 1 108 ? -0.906 -17.137 14.942 1.00 94.88 108 ASP A O 1
ATOM 849 N N . SER A 1 109 ? -2.343 -15.748 15.971 1.00 95.81 109 SER A N 1
ATOM 850 C CA . SER A 1 109 ? -3.577 -16.274 15.390 1.00 95.81 109 SER A CA 1
ATOM 851 C C . SER A 1 109 ? -4.232 -15.213 14.513 1.00 95.81 109 SER A C 1
ATOM 853 O O . SER A 1 109 ? -4.661 -14.164 14.994 1.00 95.81 109 SER A O 1
ATOM 855 N N . VAL A 1 110 ? -4.325 -15.489 13.209 1.00 96.88 110 VAL A N 1
ATOM 856 C CA . VAL A 1 110 ? -5.059 -14.637 12.258 1.00 96.88 110 VAL A CA 1
ATOM 857 C C . VAL A 1 110 ? -6.562 -14.630 12.549 1.00 96.88 110 VAL A C 1
ATOM 859 O O . VAL A 1 110 ? -7.205 -13.598 12.375 1.00 96.88 110 VAL A O 1
ATOM 862 N N . ASN A 1 111 ? -7.104 -15.754 13.032 1.00 96.94 111 ASN A N 1
ATOM 863 C CA . ASN A 1 111 ? -8.517 -15.892 13.381 1.00 96.94 111 ASN A CA 1
ATOM 864 C C . ASN A 1 111 ? -8.879 -14.947 14.520 1.00 96.94 111 ASN A C 1
ATOM 866 O O . ASN A 1 111 ? -9.789 -14.139 14.376 1.00 96.94 111 ASN A O 1
ATOM 870 N N . ASP A 1 112 ? -8.112 -14.991 15.608 1.00 97.06 112 ASP A N 1
ATOM 871 C CA . ASP A 1 112 ? -8.356 -14.127 16.760 1.00 97.06 112 ASP A CA 1
ATOM 872 C C . ASP A 1 112 ? -8.074 -12.660 16.403 1.00 97.06 112 ASP A C 1
ATOM 874 O O . ASP A 1 112 ? -8.845 -11.776 16.770 1.00 97.06 112 ASP A O 1
ATOM 878 N N . TYR A 1 113 ? -7.021 -12.393 15.620 1.00 98.06 113 TYR A N 1
ATOM 879 C CA . TYR A 1 113 ? -6.637 -11.034 15.224 1.00 98.06 113 TYR A CA 1
ATOM 880 C C . TYR A 1 113 ? -7.715 -10.332 14.387 1.00 98.06 113 TYR A C 1
ATOM 882 O O . TYR A 1 113 ? -7.915 -9.129 14.536 1.00 98.06 113 TYR A O 1
ATOM 890 N N . LEU A 1 114 ? -8.414 -11.071 13.519 1.00 98.06 114 LEU A N 1
ATOM 891 C CA . LEU A 1 114 ? -9.483 -10.536 12.673 1.00 98.06 114 LEU A CA 1
ATOM 892 C C . LEU A 1 114 ? -10.885 -10.713 13.268 1.00 98.06 114 LEU A C 1
ATOM 894 O O . LEU A 1 114 ? -11.838 -10.211 12.678 1.00 98.06 114 LEU A O 1
ATOM 898 N N . ALA A 1 115 ? -11.032 -11.391 14.410 1.00 97.69 115 ALA A N 1
ATOM 899 C CA . ALA A 1 115 ? -12.333 -11.785 14.948 1.00 97.69 115 ALA A CA 1
ATOM 900 C C . ALA A 1 115 ? -13.294 -10.600 15.134 1.00 97.69 115 ALA A C 1
ATOM 902 O O . ALA A 1 115 ? -14.409 -10.645 14.624 1.00 97.69 115 ALA A O 1
ATOM 903 N N . ASP A 1 116 ? -12.864 -9.523 15.801 1.00 97.81 116 ASP A N 1
ATOM 904 C CA . ASP A 1 116 ? -13.754 -8.383 16.086 1.00 97.81 116 ASP A CA 1
ATOM 905 C C . ASP A 1 116 ? -14.077 -7.595 14.812 1.00 97.81 116 ASP A C 1
ATOM 907 O O . ASP A 1 116 ? -15.222 -7.204 14.595 1.00 97.81 116 ASP A O 1
ATOM 911 N N . PHE A 1 117 ? -13.076 -7.433 13.937 1.00 98.12 117 PHE A N 1
ATOM 912 C CA . PHE A 1 117 ? -13.233 -6.793 12.630 1.00 98.12 117 PHE A CA 1
ATOM 913 C C . PHE A 1 117 ? -14.279 -7.516 11.777 1.00 98.12 117 PHE A C 1
ATOM 915 O O . PHE A 1 117 ? -15.171 -6.888 11.209 1.00 98.12 117 PHE A O 1
ATOM 922 N N . LEU A 1 118 ? -14.191 -8.844 11.708 1.00 97.88 118 LEU A N 1
ATOM 923 C CA . LEU A 1 118 ? -15.113 -9.669 10.936 1.00 97.88 118 LEU A CA 1
ATOM 924 C C . LEU A 1 118 ? -16.495 -9.770 11.582 1.00 97.88 118 LEU A C 1
ATOM 926 O O . LEU A 1 118 ? -17.494 -9.791 10.863 1.00 97.88 118 LEU A O 1
ATOM 930 N N . ALA A 1 119 ? -16.569 -9.792 12.913 1.00 97.62 119 ALA A N 1
ATOM 931 C CA . ALA A 1 119 ? -17.835 -9.779 13.635 1.00 97.62 119 ALA A CA 1
ATOM 932 C C . ALA A 1 119 ? -18.612 -8.480 13.373 1.00 97.62 119 ALA A C 1
ATOM 934 O O . ALA A 1 119 ? -19.781 -8.539 12.991 1.00 97.62 119 ALA A O 1
ATOM 935 N N . GLU A 1 120 ? -17.966 -7.314 13.496 1.00 97.88 120 GLU A N 1
ATOM 936 C CA . GLU A 1 120 ? -18.613 -6.036 13.177 1.00 97.88 120 GLU A CA 1
ATOM 937 C C . GLU A 1 120 ? -18.937 -5.932 11.683 1.00 97.88 120 GLU A C 1
ATOM 939 O O . GLU A 1 120 ? -20.027 -5.499 11.323 1.00 97.88 120 GLU A O 1
ATOM 944 N N . TYR A 1 121 ? -18.040 -6.372 10.794 1.00 97.25 121 TYR A N 1
ATOM 945 C CA . TYR A 1 121 ? -18.320 -6.359 9.359 1.00 97.25 121 TYR A CA 1
ATOM 946 C C . TYR A 1 121 ? -19.543 -7.215 8.992 1.00 97.25 121 TYR A C 1
ATOM 948 O O . TYR A 1 121 ? -20.368 -6.777 8.193 1.00 97.25 121 TYR A O 1
ATOM 956 N N . THR A 1 122 ? -19.706 -8.388 9.612 1.00 96.50 122 THR A N 1
ATOM 957 C CA . THR A 1 122 ? -20.892 -9.245 9.426 1.00 96.50 122 THR A CA 1
ATOM 958 C C . THR A 1 122 ? -22.159 -8.528 9.882 1.00 96.50 122 THR A C 1
ATOM 960 O O . THR A 1 122 ? -23.137 -8.472 9.140 1.00 96.50 122 THR A O 1
ATOM 963 N N . GLN A 1 123 ? -22.119 -7.888 11.056 1.00 96.25 123 GLN A N 1
ATOM 964 C CA . GLN A 1 123 ? -23.236 -7.074 11.539 1.00 96.25 123 GLN A CA 1
ATOM 965 C C . GLN A 1 123 ? -23.558 -5.922 10.587 1.00 96.25 123 GLN A C 1
ATOM 967 O O . GLN A 1 123 ? -24.730 -5.606 10.425 1.00 96.25 123 GLN A O 1
ATOM 972 N N . LEU A 1 124 ? -22.550 -5.322 9.948 1.00 94.94 124 LEU A N 1
ATOM 973 C CA . LEU A 1 124 ? -22.713 -4.245 8.970 1.00 94.94 124 LEU A CA 1
ATOM 974 C C . LEU A 1 124 ? -23.266 -4.713 7.615 1.00 94.94 124 LEU A C 1
ATOM 976 O O . LEU A 1 124 ? -23.832 -3.906 6.877 1.00 94.94 124 LEU A O 1
ATOM 980 N N . GLN A 1 125 ? -23.103 -5.994 7.269 1.00 91.81 125 GLN A N 1
ATOM 981 C CA . GLN A 1 125 ? -23.766 -6.576 6.097 1.00 91.81 125 GLN A CA 1
ATOM 982 C C . GLN A 1 125 ? -25.273 -6.736 6.331 1.00 91.81 125 GLN A C 1
ATOM 984 O O . GLN A 1 125 ? -26.061 -6.540 5.409 1.00 91.81 125 GLN A O 1
ATOM 989 N N . GLU A 1 126 ? -25.674 -7.062 7.561 1.00 90.06 126 GLU A N 1
ATOM 990 C CA . GLU A 1 126 ? -27.083 -7.211 7.946 1.00 90.06 126 GLU A CA 1
ATOM 991 C C . GLU A 1 126 ? -27.735 -5.865 8.292 1.00 90.06 126 GLU A C 1
ATOM 993 O O . GLU A 1 126 ? -28.891 -5.614 7.952 1.00 90.06 126 GLU A O 1
ATOM 998 N N . ASN A 1 127 ? -26.980 -4.982 8.950 1.00 89.44 127 ASN A N 1
ATOM 999 C CA . ASN A 1 127 ? -27.438 -3.713 9.497 1.00 89.44 127 ASN A CA 1
ATOM 1000 C C . ASN A 1 127 ? -26.641 -2.561 8.882 1.00 89.44 127 ASN A C 1
ATOM 1002 O O . ASN A 1 127 ? -25.432 -2.444 9.056 1.00 89.44 127 ASN A O 1
ATOM 1006 N N . LYS A 1 128 ? -27.327 -1.657 8.188 1.00 90.25 128 LYS A N 1
ATOM 1007 C CA . LYS A 1 128 ? -26.690 -0.478 7.592 1.00 90.25 128 LYS A CA 1
ATOM 1008 C C . LYS A 1 128 ? -26.280 0.531 8.663 1.00 90.25 128 LYS A C 1
ATOM 1010 O O . LYS A 1 128 ? -26.894 0.620 9.726 1.00 90.25 128 LYS A O 1
ATOM 1015 N N . ILE A 1 129 ? -25.298 1.372 8.347 1.00 92.88 129 ILE A N 1
ATOM 1016 C CA . ILE A 1 129 ? -24.964 2.518 9.199 1.00 92.88 129 ILE A CA 1
ATOM 1017 C C . ILE A 1 129 ? -25.998 3.618 8.966 1.00 92.88 129 ILE A C 1
ATOM 1019 O O . ILE A 1 129 ? -26.237 4.009 7.827 1.00 92.88 129 ILE A O 1
ATOM 1023 N N . VAL A 1 130 ? -26.568 4.173 10.036 1.00 91.00 130 VAL A N 1
ATOM 1024 C CA . VAL A 1 130 ? -27.467 5.331 9.944 1.00 91.00 130 VAL A CA 1
ATOM 1025 C C . VAL A 1 130 ? -26.717 6.608 10.314 1.00 91.00 130 VAL A C 1
ATOM 1027 O O . VAL A 1 130 ? -26.295 6.788 11.458 1.00 91.00 130 VAL A O 1
ATOM 1030 N N . VAL A 1 131 ? -26.576 7.528 9.357 1.00 89.31 131 VAL A N 1
ATOM 1031 C CA . VAL A 1 131 ? -25.989 8.861 9.574 1.00 89.31 131 VAL A CA 1
ATOM 1032 C C . VAL A 1 131 ? -26.975 9.922 9.111 1.00 89.31 131 VAL A C 1
ATOM 1034 O O . VAL A 1 131 ? -27.408 9.910 7.966 1.00 89.31 131 VAL A O 1
ATOM 1037 N N . ASN A 1 132 ? -27.340 10.851 10.000 1.00 86.75 132 ASN A N 1
ATOM 1038 C CA . ASN A 1 132 ? -28.304 11.925 9.715 1.00 86.75 132 ASN A CA 1
ATOM 1039 C C . ASN A 1 132 ? -29.636 11.410 9.126 1.00 86.75 132 ASN A C 1
ATOM 1041 O O . ASN A 1 132 ? -30.204 12.021 8.227 1.00 86.75 132 ASN A O 1
ATOM 1045 N N . GLY A 1 133 ? -30.114 10.257 9.610 1.00 86.19 133 GLY A N 1
ATOM 1046 C CA . GLY A 1 133 ? -31.339 9.610 9.125 1.00 86.19 133 GLY A CA 1
ATOM 1047 C C . GLY A 1 133 ? -31.198 8.876 7.786 1.00 86.19 133 GLY A C 1
ATOM 1048 O O . GLY A 1 133 ? -32.164 8.269 7.335 1.00 86.19 133 GLY A O 1
ATOM 1049 N N . LYS A 1 134 ? -30.014 8.893 7.162 1.00 89.38 134 LYS A N 1
ATOM 1050 C CA . LYS A 1 134 ? -29.722 8.174 5.921 1.00 89.38 134 LYS A CA 1
ATOM 1051 C C . LYS A 1 134 ? -29.036 6.844 6.213 1.00 89.38 134 LYS A C 1
ATOM 1053 O O . LYS A 1 134 ? -28.055 6.801 6.954 1.00 89.38 134 LYS A O 1
ATOM 1058 N N . GLU A 1 135 ? -29.536 5.778 5.600 1.00 91.94 135 GLU A N 1
ATOM 1059 C CA . GLU A 1 135 ? -28.912 4.459 5.644 1.00 91.94 135 GLU A CA 1
ATOM 1060 C C . GLU A 1 135 ? -27.764 4.351 4.634 1.00 91.94 135 GLU A C 1
ATOM 1062 O O . GLU A 1 135 ? -27.924 4.686 3.458 1.00 91.94 135 GLU A O 1
ATOM 1067 N N . ILE A 1 136 ? -26.623 3.846 5.095 1.00 93.50 136 ILE A N 1
ATOM 1068 C CA . ILE A 1 136 ? -25.393 3.693 4.326 1.00 93.50 136 ILE A CA 1
ATOM 1069 C C . ILE A 1 136 ? -24.946 2.234 4.373 1.00 93.50 136 ILE A C 1
ATOM 1071 O O . ILE A 1 136 ? -24.716 1.672 5.447 1.00 93.50 136 ILE A O 1
ATOM 1075 N N . ASN A 1 137 ? -24.794 1.637 3.195 1.00 94.50 137 ASN A N 1
ATOM 1076 C CA . ASN A 1 137 ? -24.242 0.296 3.042 1.00 94.50 137 ASN A CA 1
ATOM 1077 C C . ASN A 1 137 ? -22.720 0.342 3.200 1.00 94.50 137 ASN A C 1
ATOM 1079 O O . ASN A 1 137 ? -22.071 1.211 2.623 1.00 94.50 137 ASN A O 1
ATOM 1083 N N . VAL A 1 138 ? -22.140 -0.613 3.920 1.00 95.19 138 VAL A N 1
ATOM 1084 C CA . VAL A 1 138 ? -20.682 -0.751 4.030 1.00 95.19 138 VAL A CA 1
ATOM 1085 C C . VAL A 1 138 ? -20.254 -2.020 3.315 1.00 95.19 138 VAL A C 1
ATOM 1087 O O . VAL A 1 138 ? -20.807 -3.087 3.565 1.00 95.19 138 VAL A O 1
ATOM 1090 N N . GLN A 1 139 ? -19.268 -1.921 2.433 1.00 95.25 139 GLN A N 1
ATOM 1091 C CA . GLN A 1 139 ? -18.696 -3.060 1.718 1.00 95.25 139 GLN A CA 1
ATOM 1092 C C . GLN A 1 139 ? -17.176 -2.993 1.775 1.00 95.25 139 GLN A C 1
ATOM 1094 O O . GLN A 1 139 ? -16.602 -1.910 1.850 1.00 95.25 139 GLN A O 1
ATOM 1099 N N . ILE A 1 140 ? -16.506 -4.144 1.744 1.00 96.44 140 ILE A N 1
ATOM 1100 C CA . ILE A 1 140 ? -15.053 -4.180 1.576 1.00 96.44 140 ILE A CA 1
ATOM 1101 C C . ILE A 1 140 ? -14.753 -4.290 0.086 1.00 96.44 140 ILE A C 1
ATOM 1103 O O . ILE A 1 140 ? -15.060 -5.294 -0.550 1.00 96.44 140 ILE A O 1
ATOM 1107 N N . LYS A 1 141 ? -14.121 -3.251 -0.457 1.00 95.69 141 LYS A N 1
ATOM 1108 C CA . LYS A 1 141 ? -13.673 -3.197 -1.845 1.00 95.69 141 LYS A CA 1
ATOM 1109 C C . LYS A 1 141 ? -12.431 -4.044 -2.065 1.00 95.69 141 LYS A C 1
ATOM 1111 O O . LYS A 1 141 ? -12.395 -4.820 -3.006 1.00 95.69 141 LYS A O 1
ATOM 1116 N N . ALA A 1 142 ? -11.398 -3.872 -1.241 1.00 96.50 142 ALA A N 1
ATOM 1117 C CA . ALA A 1 142 ? -10.098 -4.507 -1.462 1.00 96.50 142 ALA A CA 1
ATOM 1118 C C . ALA A 1 142 ? -9.261 -4.605 -0.181 1.00 96.50 142 ALA A C 1
ATOM 1120 O O . ALA A 1 142 ? -9.363 -3.747 0.694 1.00 96.50 142 ALA A O 1
ATOM 1121 N N . PHE A 1 143 ? -8.368 -5.597 -0.126 1.00 97.44 143 PHE A N 1
ATOM 1122 C CA . PHE A 1 143 ? -7.302 -5.712 0.872 1.00 97.44 143 PHE A CA 1
ATOM 1123 C C . PHE A 1 143 ? -5.936 -5.380 0.264 1.00 97.44 143 PHE A C 1
ATOM 1125 O O . PHE A 1 143 ? -5.301 -6.211 -0.387 1.00 97.44 143 PHE A O 1
ATOM 1132 N N . VAL A 1 144 ? -5.458 -4.164 0.503 1.00 96.06 144 VAL A N 1
ATOM 1133 C CA . VAL A 1 144 ? -4.161 -3.678 0.034 1.00 96.06 144 VAL A CA 1
ATOM 1134 C C . VAL A 1 144 ? -3.115 -3.934 1.114 1.00 96.06 144 VAL A C 1
ATOM 1136 O O . VAL A 1 144 ? -2.975 -3.161 2.056 1.00 96.06 144 VAL A O 1
ATOM 1139 N N . CYS A 1 145 ? -2.365 -5.023 0.971 1.00 93.31 145 CYS A N 1
ATOM 1140 C CA . CYS A 1 145 ? -1.307 -5.396 1.912 1.00 93.31 145 CYS A CA 1
ATOM 1141 C C . CYS A 1 145 ? -0.019 -5.763 1.169 1.00 93.31 145 CYS A C 1
ATOM 1143 O O . CYS A 1 145 ? -0.060 -6.135 -0.009 1.00 93.31 145 CYS A O 1
ATOM 1145 N N . ASP A 1 146 ? 1.124 -5.717 1.854 1.00 91.94 146 ASP A N 1
ATOM 1146 C CA . ASP A 1 146 ? 2.388 -6.235 1.330 1.00 91.94 146 ASP A CA 1
ATOM 1147 C C . ASP A 1 146 ? 2.385 -7.781 1.250 1.00 91.94 146 ASP A C 1
ATOM 1149 O O . ASP A 1 146 ? 1.455 -8.457 1.697 1.00 91.94 146 ASP A O 1
ATOM 1153 N N . ALA A 1 147 ? 3.399 -8.382 0.620 1.00 91.88 147 ALA A N 1
ATOM 1154 C CA . ALA A 1 147 ? 3.389 -9.830 0.388 1.00 91.88 147 ALA A CA 1
ATOM 1155 C C . ALA A 1 147 ? 3.428 -10.676 1.688 1.00 91.88 147 ALA A C 1
ATOM 1157 O O . ALA A 1 147 ? 2.668 -11.644 1.782 1.00 91.88 147 ALA A O 1
ATOM 1158 N N . PRO A 1 148 ? 4.268 -10.362 2.697 1.00 93.38 148 PRO A N 1
ATOM 1159 C CA . PRO A 1 148 ? 4.187 -10.969 4.027 1.00 93.38 148 PRO A CA 1
ATOM 1160 C C . PRO A 1 148 ? 2.808 -10.884 4.697 1.00 93.38 148 PRO A C 1
ATOM 1162 O O . PRO A 1 148 ? 2.327 -11.901 5.205 1.00 93.38 148 PRO A O 1
ATOM 1165 N N . ALA A 1 149 ? 2.164 -9.717 4.695 1.00 94.94 149 ALA A N 1
ATOM 1166 C CA . ALA A 1 149 ? 0.868 -9.532 5.334 1.00 94.94 149 ALA A CA 1
ATOM 1167 C C . ALA A 1 149 ? -0.257 -10.247 4.575 1.00 94.94 149 ALA A C 1
ATOM 1169 O O . ALA A 1 149 ? -1.085 -10.906 5.205 1.00 94.94 149 ALA A O 1
ATOM 1170 N N . ARG A 1 150 ? -0.247 -10.236 3.231 1.00 95.31 150 ARG A N 1
ATOM 1171 C CA . ARG A 1 150 ? -1.168 -11.063 2.427 1.00 95.31 150 ARG A CA 1
ATOM 1172 C C . ARG A 1 150 ? -1.020 -12.542 2.758 1.00 95.31 150 ARG A C 1
ATOM 1174 O O . ARG A 1 150 ? -2.024 -13.222 2.951 1.00 95.31 150 ARG A O 1
ATOM 1181 N N . ALA A 1 151 ? 0.215 -13.032 2.878 1.00 95.75 151 ALA A N 1
ATOM 1182 C CA . ALA A 1 151 ? 0.467 -14.425 3.226 1.00 95.75 151 ALA A CA 1
ATOM 1183 C C . ALA A 1 151 ? -0.104 -14.802 4.600 1.00 95.75 151 ALA A C 1
ATOM 1185 O O . ALA A 1 151 ? -0.698 -15.868 4.753 1.00 95.75 151 ALA A O 1
ATOM 1186 N N . PHE A 1 152 ? 0.032 -13.904 5.578 1.00 96.62 152 PHE A N 1
ATOM 1187 C CA . PHE A 1 152 ? -0.536 -14.074 6.911 1.00 96.62 152 PHE A CA 1
ATOM 1188 C C . PHE A 1 152 ? -2.071 -14.096 6.893 1.00 96.62 152 PHE A C 1
ATOM 1190 O O . PHE A 1 152 ? -2.666 -15.061 7.363 1.00 96.62 152 PHE A O 1
ATOM 1197 N N . VAL A 1 153 ? -2.702 -13.080 6.301 1.00 97.31 153 VAL A N 1
ATOM 1198 C CA . VAL A 1 153 ? -4.165 -12.909 6.299 1.00 97.31 153 VAL A CA 1
ATOM 1199 C C . VAL A 1 153 ? -4.874 -14.003 5.492 1.00 97.31 153 VAL A C 1
ATOM 1201 O O . VAL A 1 153 ? -5.924 -14.503 5.897 1.00 97.31 153 VAL A O 1
ATOM 1204 N N . LYS A 1 154 ? -4.291 -14.414 4.362 1.00 97.50 154 LYS A N 1
ATOM 1205 C CA . LYS A 1 154 ? -4.853 -15.448 3.479 1.00 97.50 154 LYS A CA 1
ATOM 1206 C C . LYS A 1 154 ? -4.478 -16.873 3.896 1.00 97.50 154 LYS A C 1
ATOM 1208 O O . LYS A 1 154 ? -4.933 -17.814 3.253 1.00 97.50 154 LYS A O 1
ATOM 1213 N N . CYS A 1 155 ? -3.632 -17.039 4.915 1.00 97.12 155 CYS A N 1
ATOM 1214 C CA . CYS A 1 155 ? -3.073 -18.331 5.323 1.00 97.12 155 CYS A CA 1
ATOM 1215 C C . CYS A 1 155 ? -2.377 -19.074 4.168 1.00 97.12 155 CYS A C 1
ATOM 1217 O O . CYS A 1 155 ? -2.584 -20.270 3.975 1.00 97.12 155 CYS A O 1
ATOM 1219 N N . ILE A 1 156 ? -1.552 -18.375 3.384 1.00 97.12 156 ILE A N 1
ATOM 1220 C CA . ILE A 1 156 ? -0.841 -18.951 2.231 1.00 97.12 156 ILE A CA 1
ATOM 1221 C C . ILE A 1 156 ? 0.674 -18.957 2.431 1.00 97.12 156 ILE A C 1
ATOM 1223 O O . ILE A 1 156 ? 1.233 -18.266 3.285 1.00 97.12 156 ILE A O 1
ATOM 1227 N N . LYS A 1 157 ? 1.362 -19.734 1.597 1.00 95.19 157 LYS A N 1
ATOM 1228 C CA . LYS A 1 157 ? 2.820 -19.793 1.540 1.00 95.19 157 LYS A CA 1
ATOM 1229 C C . LYS A 1 157 ? 3.397 -18.410 1.226 1.00 95.19 157 LYS A C 1
ATOM 1231 O O . LYS A 1 157 ? 2.982 -17.737 0.286 1.00 95.19 157 LYS A O 1
ATOM 1236 N N . GLY A 1 158 ? 4.388 -18.002 2.019 1.00 91.31 158 GLY A N 1
ATOM 1237 C CA . GLY A 1 158 ? 5.052 -16.708 1.869 1.00 91.31 158 GLY A CA 1
ATOM 1238 C C . GLY A 1 158 ? 5.775 -16.554 0.529 1.00 91.31 158 GLY A C 1
ATOM 1239 O O . GLY A 1 158 ? 6.156 -17.538 -0.103 1.00 91.31 158 GLY A O 1
ATOM 1240 N N . HIS A 1 159 ? 6.012 -15.302 0.131 1.00 82.12 159 HIS A N 1
ATOM 1241 C CA . HIS A 1 159 ? 6.506 -14.900 -1.195 1.00 82.12 159 HIS A CA 1
ATOM 1242 C C . HIS A 1 159 ? 7.788 -15.602 -1.687 1.00 82.12 159 HIS A C 1
ATOM 1244 O O . HIS A 1 159 ? 8.014 -15.645 -2.892 1.00 82.12 159 HIS A O 1
ATOM 1250 N N . THR A 1 160 ? 8.599 -16.192 -0.806 1.00 84.94 160 THR A N 1
ATOM 1251 C CA . THR A 1 160 ? 9.841 -16.905 -1.154 1.00 84.94 160 THR A CA 1
ATOM 1252 C C . THR A 1 160 ? 9.691 -18.412 -1.383 1.00 84.94 160 THR A C 1
ATOM 1254 O O . THR A 1 160 ? 10.668 -19.051 -1.766 1.00 84.94 160 THR A O 1
ATOM 1257 N N . GLY A 1 161 ? 8.529 -19.016 -1.121 1.00 88.50 161 GLY A N 1
ATOM 1258 C CA . GLY A 1 161 ? 8.352 -20.471 -1.221 1.00 88.50 161 GLY A CA 1
ATOM 1259 C C . GLY A 1 161 ? 7.907 -20.930 -2.608 1.00 88.50 161 GLY A C 1
ATOM 1260 O O . GLY A 1 161 ? 7.152 -20.224 -3.238 1.00 88.50 161 GLY A O 1
ATOM 1261 N N . TYR A 1 162 ? 8.264 -22.141 -3.049 1.00 91.31 162 TYR A N 1
ATOM 1262 C CA . TYR A 1 162 ? 8.035 -22.659 -4.418 1.00 91.31 162 TYR A CA 1
ATOM 1263 C C . TYR A 1 162 ? 6.618 -22.567 -5.007 1.00 91.31 162 TYR A C 1
ATOM 1265 O O . TYR A 1 162 ? 6.474 -22.645 -6.214 1.00 91.31 162 TYR A O 1
ATOM 1273 N N . TYR A 1 163 ? 5.571 -22.423 -4.203 1.00 92.62 163 TYR A N 1
ATOM 1274 C CA . TYR A 1 163 ? 4.192 -22.296 -4.687 1.00 92.62 163 TYR A CA 1
ATOM 1275 C C . TYR A 1 163 ? 3.571 -20.993 -4.170 1.00 92.62 163 TYR A C 1
ATOM 1277 O O . TYR A 1 163 ? 2.413 -20.973 -3.766 1.00 92.62 163 TYR A O 1
ATOM 1285 N N . SER A 1 164 ? 4.352 -19.908 -4.096 1.00 91.88 164 SER A N 1
ATOM 1286 C CA . SER A 1 164 ? 3.895 -18.637 -3.513 1.00 91.88 164 SER A CA 1
ATOM 1287 C C . SER A 1 164 ? 3.136 -17.736 -4.480 1.00 91.88 164 SER A C 1
ATOM 1289 O O . SER A 1 164 ? 2.556 -16.750 -4.033 1.00 91.88 164 SER A O 1
ATOM 1291 N N . CYS A 1 165 ? 3.105 -18.049 -5.783 1.00 90.56 165 CYS A N 1
ATOM 1292 C CA . CYS A 1 165 ? 2.352 -17.239 -6.733 1.00 90.56 165 CYS A CA 1
ATOM 1293 C C . CYS A 1 165 ? 0.867 -17.195 -6.342 1.00 90.56 165 CYS A C 1
ATOM 1295 O O . CYS A 1 165 ? 0.180 -18.218 -6.262 1.00 90.56 165 CYS A O 1
ATOM 1297 N N . GLU A 1 166 ? 0.381 -15.980 -6.101 1.00 90.88 166 GLU A N 1
ATOM 1298 C CA . GLU A 1 166 ? -0.990 -15.723 -5.657 1.00 90.88 166 GLU A CA 1
ATOM 1299 C C . GLU A 1 166 ? -1.985 -15.694 -6.818 1.00 90.88 166 GLU A C 1
ATOM 1301 O O . GLU A 1 166 ? -3.187 -15.811 -6.599 1.00 90.88 166 GLU A O 1
ATOM 1306 N N . ARG A 1 167 ? -1.488 -15.529 -8.051 1.00 88.81 167 ARG A N 1
ATOM 1307 C CA . ARG A 1 167 ? -2.318 -15.367 -9.249 1.00 88.81 167 ARG A CA 1
ATOM 1308 C C . ARG A 1 167 ? -2.494 -16.644 -10.042 1.00 88.81 167 ARG A C 1
ATOM 1310 O O . ARG A 1 167 ? -3.557 -16.821 -10.614 1.00 88.81 167 ARG A O 1
ATOM 1317 N N . CYS A 1 168 ? -1.503 -17.528 -10.079 1.00 90.88 168 CYS A N 1
ATOM 1318 C CA . CYS A 1 168 ? -1.562 -18.749 -10.877 1.00 90.88 168 CYS A CA 1
ATOM 1319 C C . CYS A 1 168 ? -0.966 -19.949 -10.139 1.00 90.88 168 CYS A C 1
ATOM 1321 O O . CYS A 1 168 ? -0.330 -19.812 -9.091 1.00 90.88 168 CYS A O 1
ATOM 1323 N N . ILE A 1 169 ? -1.189 -21.140 -10.694 1.00 93.44 169 ILE A N 1
ATOM 1324 C CA . ILE A 1 169 ? -0.785 -22.421 -10.096 1.00 93.44 169 ILE A CA 1
ATOM 1325 C C . ILE A 1 169 ? 0.698 -22.777 -10.303 1.00 93.44 169 ILE A C 1
ATOM 1327 O O . ILE A 1 169 ? 1.105 -23.883 -9.955 1.00 93.44 169 ILE A O 1
ATOM 1331 N N . VAL A 1 170 ? 1.501 -21.864 -10.857 1.00 91.25 170 VAL A N 1
ATOM 1332 C CA . VAL A 1 170 ? 2.916 -22.095 -11.178 1.00 91.25 170 VAL A CA 1
ATOM 1333 C C . VAL A 1 170 ? 3.714 -22.609 -9.976 1.00 91.25 170 VAL A C 1
ATOM 1335 O O . VAL A 1 170 ? 3.599 -22.107 -8.851 1.00 91.25 170 VAL A O 1
ATOM 1338 N N . LYS A 1 171 ? 4.580 -23.587 -10.245 1.00 92.06 171 LYS A N 1
ATOM 1339 C CA . LYS A 1 171 ? 5.657 -23.990 -9.345 1.00 92.06 171 LYS A CA 1
ATOM 1340 C C . LYS A 1 171 ? 6.912 -23.207 -9.709 1.00 92.06 171 LYS A C 1
ATOM 1342 O O . LYS A 1 171 ? 7.372 -23.249 -10.843 1.00 92.06 171 LYS A O 1
ATOM 1347 N N . GLY A 1 172 ? 7.465 -22.496 -8.742 1.00 88.81 172 GLY A N 1
ATOM 1348 C CA . GLY A 1 172 ? 8.716 -21.778 -8.886 1.00 88.81 172 GLY A CA 1
ATOM 1349 C C . GLY A 1 172 ? 9.917 -22.716 -8.975 1.00 88.81 172 GLY A C 1
ATOM 1350 O O . GLY A 1 172 ? 9.911 -23.834 -8.460 1.00 88.81 172 GLY A O 1
ATOM 1351 N N . GLU A 1 173 ? 10.979 -22.217 -9.585 1.00 87.81 173 GLU A N 1
ATOM 1352 C CA . GLU A 1 173 ? 12.275 -22.869 -9.724 1.00 87.81 173 GLU A CA 1
ATOM 1353 C C . GLU A 1 173 ? 13.323 -22.090 -8.929 1.00 87.81 173 GLU A C 1
ATOM 1355 O O . GLU A 1 173 ? 13.312 -20.859 -8.898 1.00 87.81 173 GLU A O 1
ATOM 1360 N N . TYR A 1 174 ? 14.260 -22.785 -8.285 1.00 88.06 174 TYR A N 1
ATOM 1361 C CA . TYR A 1 174 ? 15.348 -22.116 -7.576 1.00 88.06 174 TYR A CA 1
ATOM 1362 C C . TYR A 1 174 ? 16.484 -21.771 -8.546 1.00 88.06 174 TYR A C 1
ATOM 1364 O O . TYR A 1 174 ? 17.194 -22.657 -9.017 1.00 88.06 174 TYR A O 1
ATOM 1372 N N . LYS A 1 175 ? 16.680 -20.480 -8.832 1.00 82.56 175 LYS A N 1
ATOM 1373 C CA . LYS A 1 175 ? 17.756 -19.957 -9.689 1.00 82.56 175 LYS A CA 1
ATOM 1374 C C . LYS A 1 175 ? 18.450 -18.779 -9.011 1.00 82.56 175 LYS A C 1
ATOM 1376 O O . LYS A 1 175 ? 17.803 -17.892 -8.463 1.00 82.56 175 LYS A O 1
ATOM 1381 N N . ASN A 1 176 ? 19.785 -18.743 -9.046 1.00 79.75 176 ASN A N 1
ATOM 1382 C CA . ASN A 1 176 ? 20.591 -17.618 -8.542 1.00 79.75 176 ASN A CA 1
ATOM 1383 C C . ASN A 1 176 ? 20.210 -17.152 -7.120 1.00 79.75 176 ASN A C 1
ATOM 1385 O O . ASN A 1 176 ? 20.071 -15.956 -6.851 1.00 79.75 176 ASN A O 1
ATOM 1389 N N . LYS A 1 177 ? 20.051 -18.114 -6.201 1.00 81.31 177 LYS A N 1
ATOM 1390 C CA . LYS A 1 177 ? 19.661 -17.905 -4.793 1.00 81.31 177 LYS A CA 1
ATOM 1391 C C . LYS A 1 177 ? 18.253 -17.332 -4.584 1.00 81.31 177 LYS A C 1
ATOM 1393 O O . LYS A 1 177 ? 17.986 -16.713 -3.554 1.00 81.31 177 LYS A O 1
ATOM 1398 N N . ARG A 1 178 ? 17.357 -17.492 -5.559 1.00 80.69 178 ARG A N 1
ATOM 1399 C CA . ARG A 1 178 ? 15.982 -16.982 -5.520 1.00 80.69 178 ARG A CA 1
ATOM 1400 C C . ARG A 1 178 ? 15.031 -18.002 -6.126 1.00 80.69 178 ARG A C 1
ATOM 1402 O O . ARG A 1 178 ? 15.418 -18.755 -7.012 1.00 80.69 178 ARG A O 1
ATOM 1409 N N . VAL A 1 179 ? 13.786 -17.994 -5.669 1.00 82.81 179 VAL A N 1
ATOM 1410 C CA . VAL A 1 179 ? 12.707 -18.682 -6.379 1.00 82.81 179 VAL A CA 1
ATOM 1411 C C . VAL A 1 179 ? 12.223 -17.756 -7.488 1.00 82.81 179 VAL A C 1
ATOM 1413 O O . VAL A 1 179 ? 11.905 -16.593 -7.232 1.00 82.81 179 VAL A O 1
ATOM 1416 N N . VAL A 1 180 ? 12.221 -18.259 -8.716 1.00 80.81 180 VAL A N 1
ATOM 1417 C CA . VAL A 1 180 ? 11.667 -17.588 -9.888 1.00 80.81 180 VAL A CA 1
ATOM 1418 C C . VAL A 1 180 ? 10.475 -18.378 -10.385 1.00 80.81 180 VAL A C 1
ATOM 1420 O O . VAL A 1 180 ? 10.471 -19.602 -10.358 1.00 80.81 180 VAL A O 1
ATOM 1423 N N . TYR A 1 181 ? 9.462 -17.669 -10.839 1.00 80.25 181 TYR A N 1
ATOM 1424 C CA . TYR A 1 181 ? 8.303 -18.254 -11.485 1.00 80.25 181 TYR A CA 1
ATOM 1425 C C . TYR A 1 181 ? 8.450 -17.970 -12.971 1.00 80.25 181 TYR A C 1
ATOM 1427 O O . TYR A 1 181 ? 8.878 -16.879 -13.332 1.00 80.25 181 TYR A O 1
ATOM 1435 N N . LEU A 1 182 ? 8.212 -18.949 -13.831 1.00 76.88 182 LEU A N 1
ATOM 1436 C CA . LEU A 1 182 ? 8.409 -18.807 -15.271 1.00 76.88 182 LEU A CA 1
ATOM 1437 C C . LEU A 1 182 ? 7.310 -19.581 -15.986 1.00 76.88 182 LEU A C 1
ATOM 1439 O O . LEU A 1 182 ? 6.945 -20.661 -15.530 1.00 76.88 182 LEU A O 1
ATOM 1443 N N . GLY A 1 183 ? 6.839 -19.044 -17.110 1.00 75.38 183 GLY A N 1
ATOM 1444 C CA . GLY A 1 183 ? 5.806 -19.652 -17.946 1.00 75.38 183 GLY A CA 1
ATOM 1445 C C . GLY A 1 183 ? 4.382 -19.214 -17.606 1.00 75.38 183 GLY A C 1
ATOM 1446 O O . GLY A 1 183 ? 4.125 -18.590 -16.574 1.00 75.38 183 GLY A O 1
ATOM 1447 N N . ASP A 1 184 ? 3.463 -19.579 -18.495 1.00 79.94 184 ASP A N 1
ATOM 1448 C CA . ASP A 1 184 ? 2.038 -19.298 -18.366 1.00 79.94 184 ASP A CA 1
ATOM 1449 C C . ASP A 1 184 ? 1.324 -20.486 -17.729 1.00 79.94 184 ASP A C 1
ATOM 1451 O O . ASP A 1 184 ? 1.410 -21.622 -18.197 1.00 79.94 184 ASP A O 1
ATOM 1455 N N . TYR A 1 185 ? 0.619 -20.214 -16.635 1.00 87.56 185 TYR A N 1
ATOM 1456 C CA . TYR A 1 185 ? -0.097 -21.218 -15.859 1.00 87.56 185 TYR A CA 1
ATOM 1457 C C . TYR A 1 185 ? -1.532 -20.763 -15.608 1.00 87.56 185 TYR A C 1
ATOM 1459 O O . TYR A 1 185 ? -1.773 -19.558 -15.482 1.00 87.56 185 TYR A O 1
ATOM 1467 N N . PRO A 1 186 ? -2.475 -21.709 -15.453 1.00 91.12 186 PRO A N 1
ATOM 1468 C CA . PRO A 1 186 ? -3.846 -21.401 -15.081 1.00 91.12 186 PRO A CA 1
ATOM 1469 C C . PRO A 1 186 ? -3.929 -20.475 -13.867 1.00 91.12 186 PRO A C 1
ATOM 1471 O O . PRO A 1 186 ? -3.237 -20.672 -12.857 1.00 91.12 186 PRO A O 1
ATOM 1474 N N . LEU A 1 187 ? -4.788 -19.463 -13.979 1.00 92.00 187 LEU A N 1
ATOM 1475 C CA . LEU A 1 187 ? -5.048 -18.531 -12.894 1.00 92.00 187 LEU A CA 1
ATOM 1476 C C . LEU A 1 187 ? -5.783 -19.232 -11.751 1.00 92.00 187 LEU A C 1
ATOM 1478 O O . LEU A 1 187 ? -6.590 -20.139 -11.960 1.00 92.00 187 LEU A O 1
ATOM 1482 N N . ARG A 1 188 ? -5.512 -18.788 -10.525 1.00 94.19 188 ARG A N 1
ATOM 1483 C CA . ARG A 1 188 ? -6.286 -19.193 -9.359 1.00 94.19 188 ARG A CA 1
ATOM 1484 C C . ARG A 1 188 ? -7.662 -18.542 -9.427 1.00 94.19 188 ARG A C 1
ATOM 1486 O O . ARG A 1 188 ? -7.786 -17.387 -9.817 1.00 94.19 188 ARG A O 1
ATOM 1493 N N . THR A 1 189 ? -8.681 -19.275 -9.005 1.00 95.81 189 THR A N 1
ATOM 1494 C CA . THR A 1 189 ? -10.053 -18.777 -8.859 1.00 95.81 189 THR A CA 1
ATOM 1495 C C . THR A 1 189 ? -10.459 -18.732 -7.390 1.00 95.81 189 THR A C 1
ATOM 1497 O O . THR A 1 189 ? -9.977 -19.542 -6.590 1.00 95.81 189 THR A O 1
ATOM 1500 N N . ASP A 1 190 ? -11.363 -17.816 -7.034 1.00 96.69 190 ASP A N 1
ATOM 1501 C CA . ASP A 1 190 ? -11.880 -17.709 -5.665 1.00 96.69 190 ASP A CA 1
ATOM 1502 C C . ASP A 1 190 ? -12.624 -18.968 -5.228 1.00 96.69 190 ASP A C 1
ATOM 1504 O O . ASP A 1 190 ? -12.412 -19.437 -4.118 1.00 96.69 190 ASP A O 1
ATOM 1508 N N . VAL A 1 191 ? -13.412 -19.580 -6.120 1.00 97.19 191 VAL A N 1
ATOM 1509 C CA . VAL A 1 191 ? -14.150 -20.821 -5.828 1.00 97.19 191 VAL A CA 1
ATOM 1510 C C . VAL A 1 191 ? -13.196 -21.953 -5.443 1.00 97.19 191 VAL A C 1
ATOM 1512 O O . VAL A 1 191 ? -13.388 -22.624 -4.432 1.00 97.19 191 VAL A O 1
ATOM 1515 N N . ALA A 1 192 ? -12.131 -22.159 -6.220 1.00 97.56 192 ALA A N 1
ATOM 1516 C CA . ALA A 1 192 ? -11.149 -23.193 -5.913 1.00 97.56 192 ALA A CA 1
ATOM 1517 C C . ALA A 1 192 ? -10.338 -22.868 -4.648 1.00 97.56 192 ALA A C 1
ATOM 1519 O O . ALA A 1 192 ? -9.984 -23.777 -3.902 1.00 97.56 192 ALA A O 1
ATOM 1520 N N . PHE A 1 193 ? -10.071 -21.585 -4.381 1.00 97.62 193 PHE A N 1
ATOM 1521 C CA . PHE A 1 193 ? -9.409 -21.161 -3.148 1.00 97.62 193 PHE A CA 1
ATOM 1522 C C . PHE A 1 193 ? -10.296 -21.408 -1.920 1.00 97.62 193 PHE A C 1
ATOM 1524 O O . PHE A 1 193 ? -9.825 -21.971 -0.934 1.00 97.62 193 PHE A O 1
ATOM 1531 N N . ALA A 1 194 ? -11.577 -21.036 -1.987 1.00 97.38 194 ALA A N 1
ATOM 1532 C CA . ALA A 1 194 ? -12.552 -21.229 -0.916 1.00 97.38 194 ALA A CA 1
ATOM 1533 C C . ALA A 1 194 ? -12.749 -22.714 -0.575 1.00 97.38 194 ALA A C 1
ATOM 1535 O O . ALA A 1 194 ? -12.856 -23.070 0.593 1.00 97.38 194 ALA A O 1
ATOM 1536 N N . ASN A 1 195 ? -12.693 -23.586 -1.586 1.00 96.56 195 ASN A N 1
ATOM 1537 C CA . ASN A 1 195 ? -12.761 -25.040 -1.424 1.00 96.56 195 ASN A CA 1
ATOM 1538 C C . ASN A 1 195 ? -11.430 -25.690 -0.993 1.00 96.56 195 ASN A C 1
ATOM 1540 O O . ASN A 1 195 ? -11.348 -26.915 -0.923 1.00 96.56 195 ASN A O 1
ATOM 1544 N N . GLY A 1 196 ? -10.375 -24.907 -0.738 1.00 95.75 196 GLY A N 1
ATOM 1545 C CA . GLY A 1 196 ? -9.087 -25.425 -0.265 1.00 95.75 196 GLY A CA 1
ATOM 1546 C C . GLY A 1 196 ? -8.325 -26.267 -1.293 1.00 95.75 196 GLY A C 1
ATOM 1547 O O . GLY A 1 196 ? -7.556 -27.143 -0.911 1.00 95.75 196 GLY A O 1
ATOM 1548 N N . LEU A 1 197 ? -8.532 -26.046 -2.597 1.00 96.75 197 LEU A N 1
ATOM 1549 C CA . LEU A 1 197 ? -7.989 -26.928 -3.642 1.00 96.75 197 LEU A CA 1
ATOM 1550 C C . LEU A 1 197 ? -6.487 -26.738 -3.912 1.00 96.75 197 LEU A C 1
ATOM 1552 O O . LEU A 1 197 ? -5.894 -27.515 -4.661 1.00 96.75 197 LEU A O 1
ATOM 1556 N N . TYR A 1 198 ? -5.843 -25.719 -3.334 1.00 96.44 198 TYR A N 1
ATOM 1557 C CA . TYR A 1 198 ? -4.434 -25.414 -3.590 1.00 96.44 198 TYR A CA 1
ATOM 1558 C C . TYR A 1 198 ? -3.525 -25.848 -2.432 1.00 96.44 198 TYR A C 1
ATOM 1560 O O . TYR A 1 198 ? -2.863 -25.010 -1.823 1.00 96.44 198 TYR A O 1
ATOM 1568 N N . ASN A 1 199 ? -3.440 -27.155 -2.168 1.00 94.38 199 ASN A N 1
ATOM 1569 C CA . ASN A 1 199 ? -2.703 -27.746 -1.033 1.00 94.38 199 ASN A CA 1
ATOM 1570 C C . ASN A 1 199 ? -1.241 -27.275 -0.883 1.00 94.38 199 ASN A C 1
ATOM 1572 O O . ASN A 1 199 ? -0.758 -27.081 0.227 1.00 94.38 199 ASN A O 1
ATOM 1576 N N . ASP A 1 200 ? -0.520 -27.053 -1.987 1.00 94.31 200 ASP A N 1
ATOM 1577 C CA . ASP A 1 200 ? 0.878 -26.591 -1.931 1.00 94.31 200 ASP A CA 1
ATOM 1578 C C . ASP A 1 200 ? 1.026 -25.086 -1.637 1.00 94.31 200 ASP A C 1
ATOM 1580 O O . ASP A 1 200 ? 2.121 -24.612 -1.294 1.00 94.31 200 ASP A O 1
ATOM 1584 N N . HIS A 1 201 ? -0.064 -24.333 -1.799 1.00 95.88 201 HIS A N 1
ATOM 1585 C CA . HIS A 1 201 ? -0.143 -22.883 -1.645 1.00 95.88 201 HIS A CA 1
ATOM 1586 C C . HIS A 1 201 ? -0.815 -22.480 -0.326 1.00 95.88 201 HIS A C 1
ATOM 1588 O O . HIS A 1 201 ? -0.325 -21.572 0.341 1.00 95.88 201 HIS A O 1
ATOM 1594 N N . GLN A 1 202 ? -1.909 -23.143 0.054 1.00 96.75 202 GLN A N 1
ATOM 1595 C CA . GLN A 1 202 ? -2.701 -22.860 1.251 1.00 96.75 202 GLN A CA 1
ATOM 1596 C C . GLN A 1 202 ? -2.131 -23.624 2.450 1.00 96.75 202 GLN A C 1
ATOM 1598 O O . GLN A 1 202 ? -1.993 -24.840 2.423 1.00 96.75 202 GLN A O 1
ATOM 1603 N N . LEU A 1 203 ? -1.782 -22.890 3.505 1.00 96.25 203 LEU A N 1
ATOM 1604 C CA . LEU A 1 203 ? -1.282 -23.432 4.773 1.00 96.25 203 LEU A CA 1
ATOM 1605 C C . LEU A 1 203 ? -2.401 -23.608 5.810 1.00 96.25 203 LEU A C 1
ATOM 1607 O O . LEU A 1 203 ? -2.187 -24.223 6.849 1.00 96.25 203 LEU A O 1
ATOM 1611 N N . GLY A 1 204 ? -3.574 -23.039 5.542 1.00 95.50 204 GLY A N 1
ATOM 1612 C CA . GLY A 1 204 ? -4.759 -23.107 6.384 1.00 95.50 204 GLY A CA 1
ATOM 1613 C C . GLY A 1 204 ? -5.945 -22.416 5.714 1.00 95.50 204 GLY A C 1
ATOM 1614 O O . GLY A 1 204 ? -5.842 -21.938 4.582 1.00 95.50 204 GLY A O 1
ATOM 1615 N N . VAL A 1 205 ? -7.067 -22.357 6.428 1.00 96.38 205 VAL A N 1
ATOM 1616 C CA . VAL A 1 205 ? -8.286 -21.673 5.980 1.00 96.38 205 VAL A CA 1
ATOM 1617 C C . VAL A 1 205 ? -8.272 -20.243 6.513 1.00 96.38 205 VAL A C 1
ATOM 1619 O O . VAL A 1 205 ? -8.149 -20.037 7.718 1.00 96.38 205 VAL A O 1
ATOM 1622 N N . SER A 1 206 ? -8.389 -19.256 5.622 1.00 97.31 206 SER A N 1
ATOM 1623 C CA . SER A 1 206 ? -8.473 -17.848 6.023 1.00 97.31 206 SER A CA 1
ATOM 1624 C C . SER A 1 206 ? -9.837 -17.544 6.656 1.00 97.31 206 SER A C 1
ATOM 1626 O O . SER A 1 206 ? -10.856 -17.909 6.063 1.00 97.31 206 SER A O 1
ATOM 1628 N N . PRO A 1 207 ? -9.900 -16.813 7.788 1.00 97.69 207 PRO A N 1
ATOM 1629 C CA . PRO A 1 207 ? -11.169 -16.424 8.411 1.00 97.69 207 PRO A CA 1
ATOM 1630 C C . PRO A 1 207 ? -12.008 -15.489 7.528 1.00 97.69 207 PRO A C 1
ATOM 1632 O O . PRO A 1 207 ? -13.215 -15.384 7.721 1.00 97.69 207 PRO A O 1
ATOM 1635 N N . LEU A 1 208 ? -11.393 -14.842 6.532 1.00 97.56 208 LEU A N 1
ATOM 1636 C CA . LEU A 1 208 ? -12.083 -13.989 5.563 1.00 97.56 208 LEU A CA 1
ATOM 1637 C C . LEU A 1 208 ? -13.141 -14.748 4.747 1.00 97.56 208 LEU A C 1
ATOM 1639 O O . LEU A 1 208 ? -14.154 -14.171 4.356 1.00 97.56 208 LEU A O 1
ATOM 1643 N N . LEU A 1 209 ? -12.937 -16.049 4.524 1.00 97.06 209 LEU A N 1
ATOM 1644 C CA . LEU A 1 209 ? -13.883 -16.880 3.781 1.00 97.06 209 LEU A CA 1
ATOM 1645 C C . LEU A 1 209 ? -15.224 -17.031 4.519 1.00 97.06 209 LEU A C 1
ATOM 1647 O O . LEU A 1 209 ? -16.255 -17.173 3.868 1.00 97.06 209 LEU A O 1
ATOM 1651 N N . ASN A 1 210 ? -15.232 -16.921 5.854 1.00 94.88 210 ASN A N 1
ATOM 1652 C CA . ASN A 1 210 ? -16.448 -17.038 6.671 1.00 94.88 210 ASN A CA 1
ATOM 1653 C C . ASN A 1 210 ? -17.437 -15.887 6.439 1.00 94.88 210 ASN A C 1
ATOM 1655 O O . ASN A 1 210 ? -18.617 -16.020 6.746 1.00 94.88 210 ASN A O 1
ATOM 1659 N N . VAL A 1 211 ? -16.954 -14.765 5.903 1.00 94.62 211 VAL A N 1
ATOM 1660 C CA . VAL A 1 211 ? -17.756 -13.576 5.585 1.00 94.62 211 VAL A CA 1
ATOM 1661 C C . VAL A 1 211 ? -17.787 -13.297 4.080 1.00 94.62 211 VAL A C 1
ATOM 1663 O O . VAL A 1 211 ? -17.997 -12.161 3.663 1.00 94.62 211 VAL A O 1
ATOM 1666 N N . TRP A 1 212 ? -17.556 -14.329 3.260 1.00 93.62 212 TRP A N 1
ATOM 1667 C CA . TRP A 1 212 ? -17.637 -14.270 1.795 1.00 93.62 212 TRP A CA 1
ATOM 1668 C C . TRP A 1 212 ? -16.657 -13.288 1.135 1.00 93.62 212 TRP A C 1
ATOM 1670 O O . TRP A 1 212 ? -16.910 -12.780 0.043 1.00 93.62 212 TRP A O 1
ATOM 1680 N N . ILE A 1 213 ? -15.507 -13.039 1.768 1.00 95.81 213 ILE A N 1
ATOM 1681 C CA . ILE A 1 213 ? -14.443 -12.223 1.177 1.00 95.81 213 ILE A CA 1
ATOM 1682 C C . ILE A 1 213 ? -13.533 -13.107 0.323 1.00 95.81 213 ILE A C 1
ATOM 1684 O O . ILE A 1 213 ? -12.853 -14.015 0.806 1.00 95.81 213 ILE A O 1
ATOM 1688 N N . ASN A 1 214 ? -13.470 -12.775 -0.962 1.00 96.25 214 ASN A N 1
ATOM 1689 C CA . ASN A 1 214 ? -12.644 -13.442 -1.959 1.00 96.25 214 ASN A CA 1
ATOM 1690 C C . ASN A 1 214 ? -11.138 -13.257 -1.693 1.00 96.25 214 ASN A C 1
ATOM 1692 O O . ASN A 1 214 ? -10.613 -12.144 -1.727 1.00 96.25 214 ASN A O 1
ATOM 1696 N N . CYS A 1 215 ? -10.403 -14.349 -1.471 1.00 95.88 215 CYS A N 1
ATOM 1697 C CA . CYS A 1 215 ? -8.962 -14.292 -1.192 1.00 95.88 215 CYS A CA 1
ATOM 1698 C C . CYS A 1 215 ? -8.071 -14.198 -2.446 1.00 95.88 215 CYS A C 1
ATOM 1700 O O . CYS A 1 215 ? -6.871 -13.930 -2.312 1.00 95.88 215 CYS A O 1
ATOM 1702 N N . VAL A 1 216 ? -8.602 -14.420 -3.653 1.00 94.44 216 VAL A N 1
ATOM 1703 C CA . VAL A 1 216 ? -7.848 -14.255 -4.906 1.00 94.44 216 VAL A CA 1
ATOM 1704 C C . VAL A 1 216 ? -8.144 -12.897 -5.529 1.00 94.44 216 VAL A C 1
ATOM 1706 O O . VAL A 1 216 ? -7.215 -12.122 -5.754 1.00 94.44 216 VAL A O 1
ATOM 1709 N N . THR A 1 217 ? -9.416 -12.587 -5.783 1.00 94.06 217 THR A N 1
ATOM 1710 C CA . THR A 1 217 ? -9.816 -11.325 -6.436 1.00 94.06 217 THR A CA 1
ATOM 1711 C C . THR A 1 217 ? -10.032 -10.167 -5.471 1.00 94.06 217 THR A C 1
ATOM 1713 O O . THR A 1 217 ? -10.098 -9.037 -5.931 1.00 94.06 217 THR A O 1
ATOM 1716 N N . GLY A 1 218 ? -10.106 -10.402 -4.155 1.00 95.38 218 GLY A N 1
ATOM 1717 C CA . GLY A 1 218 ? -10.227 -9.344 -3.140 1.00 95.38 218 GLY A CA 1
ATOM 1718 C C . GLY A 1 218 ? -8.895 -8.719 -2.706 1.00 95.38 218 GLY A C 1
ATOM 1719 O O . GLY A 1 218 ? -8.895 -7.767 -1.927 1.00 95.38 218 GLY A O 1
ATOM 1720 N N . PHE A 1 219 ? -7.766 -9.214 -3.221 1.00 95.25 219 PHE A N 1
ATOM 1721 C CA . PHE A 1 219 ? -6.420 -8.747 -2.886 1.00 95.25 219 PHE A CA 1
ATOM 1722 C C . PHE A 1 219 ? -5.691 -8.256 -4.147 1.00 95.25 219 PHE A C 1
ATOM 1724 O O . PHE A 1 219 ? -5.131 -9.085 -4.874 1.00 95.25 219 PHE A O 1
ATOM 1731 N N . PRO A 1 220 ? -5.656 -6.937 -4.420 1.00 93.62 220 PRO A N 1
ATOM 1732 C CA . PRO A 1 220 ? -4.891 -6.405 -5.534 1.00 93.62 220 PRO A CA 1
ATOM 1733 C C . PRO A 1 220 ? -3.398 -6.621 -5.297 1.00 93.62 220 PRO A C 1
ATOM 1735 O O . PRO A 1 220 ? -2.895 -6.575 -4.167 1.00 93.62 220 PRO A O 1
ATOM 1738 N N . LEU A 1 221 ? -2.661 -6.814 -6.386 1.00 90.06 221 LEU A N 1
ATOM 1739 C CA . LEU A 1 221 ? -1.212 -6.785 -6.321 1.00 90.06 221 LEU A CA 1
ATOM 1740 C C . LEU A 1 221 ? -0.760 -5.326 -6.363 1.00 90.06 221 LEU A C 1
ATOM 1742 O O . LEU A 1 221 ? -0.953 -4.621 -7.347 1.00 90.06 221 LEU A O 1
ATOM 1746 N N . ASP A 1 222 ? -0.159 -4.861 -5.272 1.00 89.88 222 ASP A N 1
ATOM 1747 C CA . ASP A 1 222 ? 0.196 -3.453 -5.127 1.00 89.88 222 ASP A CA 1
ATOM 1748 C C . ASP A 1 222 ? 1.422 -3.061 -5.978 1.00 89.88 222 ASP A C 1
ATOM 1750 O O . ASP A 1 222 ? 2.523 -3.616 -5.851 1.00 89.88 222 ASP A O 1
ATOM 1754 N N . TYR A 1 223 ? 1.239 -2.053 -6.838 1.00 92.25 223 TYR A N 1
ATOM 1755 C CA . TYR A 1 223 ? 2.293 -1.564 -7.727 1.00 92.25 223 TYR A CA 1
ATOM 1756 C C . TYR A 1 223 ? 3.397 -0.804 -6.974 1.00 92.25 223 TYR A C 1
ATOM 1758 O O . TYR A 1 223 ? 4.531 -0.753 -7.460 1.00 92.25 223 TYR A O 1
ATOM 1766 N N . MET A 1 224 ? 3.119 -0.240 -5.789 1.00 93.44 224 MET A N 1
ATOM 1767 C CA . MET A 1 224 ? 4.149 0.415 -4.976 1.00 93.44 224 MET A CA 1
ATOM 1768 C C . MET A 1 224 ? 5.241 -0.593 -4.591 1.00 93.44 224 MET A C 1
ATOM 1770 O O . MET A 1 224 ? 6.431 -0.333 -4.802 1.00 93.44 224 MET A O 1
ATOM 1774 N N . HIS A 1 225 ? 4.855 -1.763 -4.084 1.00 91.25 225 HIS A N 1
ATOM 1775 C CA . HIS A 1 225 ? 5.794 -2.820 -3.718 1.00 91.25 225 HIS A CA 1
ATOM 1776 C C . HIS A 1 225 ? 6.375 -3.541 -4.937 1.00 91.25 225 HIS A C 1
ATOM 1778 O O . HIS A 1 225 ? 7.588 -3.740 -5.010 1.00 91.25 225 HIS A O 1
ATOM 1784 N N . LEU A 1 226 ? 5.541 -3.925 -5.907 1.00 90.19 226 LEU A N 1
ATOM 1785 C CA . LEU A 1 226 ? 5.984 -4.766 -7.022 1.00 90.19 226 LEU A CA 1
ATOM 1786 C C . LEU A 1 226 ? 6.714 -3.986 -8.117 1.00 90.19 226 LEU A C 1
ATOM 1788 O O . LEU A 1 226 ? 7.759 -4.428 -8.593 1.00 90.19 226 LEU A O 1
ATOM 1792 N N . VAL A 1 227 ? 6.206 -2.817 -8.508 1.00 92.00 227 VAL A N 1
ATOM 1793 C CA . VAL A 1 227 ? 6.787 -2.027 -9.601 1.00 92.00 227 VAL A CA 1
ATOM 1794 C C . VAL A 1 227 ? 7.804 -1.038 -9.056 1.00 92.00 227 VAL A C 1
ATOM 1796 O O . VAL A 1 227 ? 8.970 -1.104 -9.436 1.00 92.00 227 VAL A O 1
ATOM 1799 N N . CYS A 1 228 ? 7.413 -0.146 -8.144 1.00 94.25 228 CYS A N 1
ATOM 1800 C CA . CYS A 1 228 ? 8.309 0.916 -7.683 1.00 94.25 228 CYS A CA 1
ATOM 1801 C C . CYS A 1 228 ? 9.487 0.349 -6.869 1.00 94.25 228 CYS A C 1
ATOM 1803 O O . CYS A 1 228 ? 10.649 0.537 -7.238 1.00 94.25 228 CYS A O 1
ATOM 1805 N N . LEU A 1 229 ? 9.206 -0.382 -5.786 1.00 93.19 229 LEU A N 1
ATOM 1806 C CA . LEU A 1 229 ? 10.239 -0.970 -4.922 1.00 93.19 229 LEU A CA 1
ATOM 1807 C C . LEU A 1 229 ? 10.830 -2.279 -5.462 1.00 93.19 229 LEU A C 1
ATOM 1809 O O . LEU A 1 229 ? 11.949 -2.631 -5.082 1.00 93.19 229 LEU A O 1
ATOM 1813 N N . GLY A 1 230 ? 10.108 -2.984 -6.333 1.00 90.88 230 GLY A N 1
ATOM 1814 C CA . GLY A 1 230 ? 10.555 -4.223 -6.960 1.00 90.88 230 GLY A CA 1
ATOM 1815 C C . GLY A 1 230 ? 11.297 -3.967 -8.270 1.00 90.88 230 GLY A C 1
ATOM 1816 O O . GLY A 1 230 ? 12.526 -4.015 -8.312 1.00 90.88 230 GLY A O 1
ATOM 1817 N N . VAL A 1 231 ? 10.556 -3.699 -9.344 1.00 90.81 231 VAL A N 1
ATOM 1818 C CA . VAL A 1 231 ? 11.077 -3.621 -10.722 1.00 90.81 231 VAL A CA 1
ATOM 1819 C C . VAL A 1 231 ? 11.989 -2.416 -10.935 1.00 90.81 231 VAL A C 1
ATOM 1821 O O . VAL A 1 231 ? 13.143 -2.589 -11.318 1.00 90.81 231 VAL A O 1
ATOM 1824 N N . VAL A 1 232 ? 11.507 -1.201 -10.667 1.00 93.81 232 VAL A N 1
ATOM 1825 C CA . VAL A 1 232 ? 12.224 0.050 -10.971 1.00 93.81 232 VAL A CA 1
ATOM 1826 C C . VAL A 1 232 ? 13.489 0.155 -10.125 1.00 93.81 232 VAL A C 1
ATOM 1828 O O . VAL A 1 232 ? 14.575 0.414 -10.648 1.00 93.81 232 VAL A O 1
ATOM 1831 N N . LYS A 1 233 ? 13.388 -0.132 -8.822 1.00 94.62 233 LYS A N 1
ATOM 1832 C CA . LYS A 1 233 ? 14.557 -0.217 -7.938 1.00 94.62 233 LYS A CA 1
ATOM 1833 C C . LYS A 1 233 ? 15.574 -1.244 -8.435 1.00 94.62 233 LYS A C 1
ATOM 1835 O O . LYS A 1 233 ? 16.770 -0.954 -8.454 1.00 94.62 233 LYS A O 1
ATOM 1840 N N . ARG A 1 234 ? 15.129 -2.438 -8.845 1.00 90.75 234 ARG A N 1
ATOM 1841 C CA . ARG A 1 234 ? 16.021 -3.483 -9.367 1.00 90.75 234 ARG A CA 1
ATOM 1842 C C . ARG A 1 234 ? 16.698 -3.054 -10.665 1.00 90.75 234 ARG A C 1
ATOM 1844 O O . ARG A 1 234 ? 17.904 -3.251 -10.776 1.00 90.75 234 ARG A O 1
ATOM 1851 N N . LEU A 1 235 ? 15.960 -2.439 -11.587 1.00 91.25 235 LEU A N 1
ATOM 1852 C CA . LEU A 1 235 ? 16.487 -1.919 -12.848 1.00 91.25 235 LEU A CA 1
ATOM 1853 C C . LEU A 1 235 ? 17.615 -0.907 -12.600 1.00 91.25 235 LEU A C 1
ATOM 1855 O O . LEU A 1 235 ? 18.719 -1.070 -13.111 1.00 91.25 235 LEU A O 1
ATOM 1859 N N . LEU A 1 236 ? 17.391 0.075 -11.723 1.00 94.12 236 LEU A N 1
ATOM 1860 C CA . LEU A 1 236 ? 18.411 1.066 -11.365 1.00 94.12 236 LEU A CA 1
ATOM 1861 C C . LEU A 1 236 ? 19.620 0.445 -10.649 1.00 94.12 236 LEU A C 1
ATOM 1863 O O . LEU A 1 236 ? 20.766 0.825 -10.899 1.00 94.12 236 LEU A O 1
ATOM 1867 N N . CYS A 1 237 ? 19.396 -0.546 -9.784 1.00 92.44 237 CYS A N 1
ATOM 1868 C CA . CYS A 1 237 ? 20.482 -1.307 -9.167 1.00 92.44 237 CYS A CA 1
ATOM 1869 C C . CYS A 1 237 ? 21.300 -2.090 -10.203 1.00 92.44 237 CYS A C 1
ATOM 1871 O O . CYS A 1 237 ? 22.518 -2.188 -10.057 1.00 92.44 237 CYS A O 1
ATOM 1873 N N . PHE A 1 238 ? 20.659 -2.625 -11.243 1.00 90.12 238 PHE A N 1
ATOM 1874 C CA . PHE A 1 238 ? 21.323 -3.321 -12.344 1.00 90.12 238 PHE A CA 1
ATOM 1875 C C . PHE A 1 238 ? 22.139 -2.362 -13.210 1.00 90.12 238 PHE A C 1
ATOM 1877 O O . PHE A 1 238 ? 23.303 -2.645 -13.485 1.00 90.12 238 PHE A O 1
ATOM 1884 N N . PHE A 1 239 ? 21.612 -1.175 -13.507 1.00 91.38 239 PHE A N 1
ATOM 1885 C CA . PHE A 1 239 ? 22.392 -0.125 -14.162 1.00 91.38 239 PHE A CA 1
ATOM 1886 C C . PHE A 1 239 ? 23.629 0.271 -13.342 1.00 91.38 239 PHE A C 1
ATOM 1888 O O . PHE A 1 239 ? 24.697 0.486 -13.906 1.00 91.38 239 PHE A O 1
ATOM 1895 N N . LYS A 1 240 ? 23.527 0.313 -12.005 1.00 92.00 240 LYS A N 1
ATOM 1896 C CA . LYS A 1 240 ? 24.635 0.722 -11.121 1.00 92.00 240 LYS A CA 1
ATOM 1897 C C . LYS A 1 240 ? 25.669 -0.379 -10.852 1.00 92.00 240 LYS A C 1
ATOM 1899 O O . LYS A 1 240 ? 26.861 -0.095 -10.770 1.00 92.00 240 LYS A O 1
ATOM 1904 N N . LYS A 1 241 ? 25.222 -1.613 -10.599 1.00 89.19 241 LYS A N 1
ATOM 1905 C CA . LYS A 1 241 ? 26.054 -2.719 -10.073 1.00 89.19 241 LYS A CA 1
ATOM 1906 C C . LYS A 1 241 ? 25.719 -4.089 -10.676 1.00 89.19 241 LYS A C 1
ATOM 1908 O O . LYS A 1 241 ? 26.165 -5.101 -10.143 1.00 89.19 241 LYS A O 1
ATOM 1913 N N . GLY A 1 242 ? 24.904 -4.136 -11.724 1.00 86.00 242 GLY A N 1
ATOM 1914 C CA . GLY A 1 242 ? 24.465 -5.379 -12.351 1.00 86.00 242 GLY A CA 1
ATOM 1915 C C . GLY A 1 242 ? 25.530 -6.052 -13.222 1.00 86.00 242 GLY A C 1
ATOM 1916 O O . GLY A 1 242 ? 26.699 -5.644 -13.218 1.00 86.00 242 GLY A O 1
ATOM 1917 N N . PRO A 1 243 ? 25.114 -7.093 -13.958 1.00 83.88 243 PRO A N 1
ATOM 1918 C CA . PRO A 1 243 ? 25.924 -7.738 -14.987 1.00 83.88 243 PRO A CA 1
ATOM 1919 C C . PRO A 1 243 ? 26.424 -6.749 -16.061 1.00 83.88 243 PRO A C 1
ATOM 1921 O O . PRO A 1 243 ? 25.760 -5.733 -16.294 1.00 83.88 243 PRO A O 1
ATOM 1924 N N . PRO A 1 244 ? 27.584 -6.999 -16.704 1.00 81.81 244 PRO A N 1
ATOM 1925 C CA . PRO A 1 244 ? 28.157 -6.112 -17.723 1.00 81.81 244 PRO A CA 1
ATOM 1926 C C . PRO A 1 244 ? 27.194 -5.729 -18.853 1.00 81.81 244 PRO A C 1
ATOM 1928 O O . PRO A 1 244 ? 27.278 -4.618 -19.359 1.00 81.81 244 PRO A O 1
ATOM 1931 N N . GLU A 1 245 ? 26.261 -6.614 -19.196 1.00 79.75 245 GLU A N 1
ATOM 1932 C CA . GLU A 1 245 ? 25.283 -6.468 -20.277 1.00 79.75 245 GLU A CA 1
ATOM 1933 C C . GLU A 1 245 ? 24.308 -5.307 -20.039 1.00 79.75 245 GLU A C 1
ATOM 1935 O O . GLU A 1 245 ? 23.836 -4.685 -20.987 1.00 79.75 245 GLU A O 1
ATOM 1940 N N . CYS A 1 246 ? 24.005 -4.995 -18.775 1.00 80.25 246 CYS A N 1
ATOM 1941 C CA . CYS A 1 246 ? 23.096 -3.907 -18.404 1.00 80.25 246 CYS A CA 1
ATOM 1942 C C . CYS A 1 246 ? 23.760 -2.811 -17.560 1.00 80.25 246 CYS A C 1
ATOM 1944 O O . CYS A 1 246 ? 23.126 -1.804 -17.246 1.00 80.25 246 CYS A O 1
ATOM 1946 N N . ARG A 1 247 ? 25.008 -3.009 -17.122 1.00 90.88 247 ARG A N 1
ATOM 1947 C CA . ARG A 1 247 ? 25.704 -2.087 -16.221 1.00 90.88 247 ARG A CA 1
ATOM 1948 C C . ARG A 1 247 ? 26.237 -0.880 -16.984 1.00 90.88 247 ARG A C 1
ATOM 1950 O O . ARG A 1 247 ? 26.977 -1.012 -17.952 1.00 90.88 247 ARG A O 1
ATOM 1957 N N . LEU A 1 248 ? 25.920 0.307 -16.484 1.00 92.62 248 LEU A N 1
ATOM 1958 C CA . LEU A 1 248 ? 26.391 1.567 -17.040 1.00 92.62 248 LEU A CA 1
ATOM 1959 C C . LEU A 1 248 ? 27.798 1.913 -16.545 1.00 92.62 248 LEU A C 1
ATOM 1961 O O . LEU A 1 248 ? 28.212 1.534 -15.445 1.00 92.62 248 LEU A O 1
ATOM 1965 N N . SER A 1 249 ? 28.527 2.675 -17.363 1.00 93.56 249 SER A N 1
ATOM 1966 C CA . SER A 1 249 ? 29.813 3.253 -16.975 1.00 93.56 249 SER A CA 1
ATOM 1967 C C . SER A 1 249 ? 29.632 4.268 -15.839 1.00 93.56 249 SER A C 1
ATOM 1969 O O . SER A 1 249 ? 28.555 4.842 -15.657 1.00 93.56 249 SER A O 1
ATOM 1971 N N . GLN A 1 250 ? 30.699 4.543 -15.082 1.00 93.25 250 GLN A N 1
ATOM 1972 C CA . GLN A 1 250 ? 30.649 5.592 -14.054 1.00 93.25 250 GLN A CA 1
ATOM 1973 C C . GLN A 1 250 ? 30.340 6.973 -14.653 1.00 93.25 250 GLN A C 1
ATOM 1975 O O . GLN A 1 250 ? 29.636 7.753 -14.020 1.00 93.25 250 GLN A O 1
ATOM 1980 N N . GLY A 1 251 ? 30.790 7.242 -15.886 1.00 95.94 251 GLY A N 1
ATOM 1981 C CA . GLY A 1 251 ? 30.455 8.467 -16.617 1.00 95.94 251 GLY A CA 1
ATOM 1982 C C . GLY A 1 251 ? 28.953 8.597 -16.874 1.00 95.94 251 GLY A C 1
ATOM 1983 O O . GLY A 1 251 ? 28.361 9.604 -16.506 1.00 95.94 251 GLY A O 1
ATOM 1984 N N . HIS A 1 252 ? 28.311 7.545 -17.392 1.00 94.81 252 HIS A N 1
ATOM 1985 C CA . HIS A 1 252 ? 26.860 7.525 -17.621 1.00 94.81 252 HIS A CA 1
ATOM 1986 C C . HIS A 1 252 ? 26.059 7.648 -16.315 1.00 94.81 252 HIS A C 1
ATOM 1988 O O . HIS A 1 252 ? 25.064 8.367 -16.249 1.00 94.81 252 HIS A O 1
ATOM 1994 N N . LEU A 1 253 ? 26.490 6.975 -15.241 1.00 94.88 253 LEU A N 1
ATOM 1995 C CA . LEU A 1 253 ? 25.846 7.095 -13.927 1.00 94.88 253 LEU A CA 1
ATOM 1996 C C . LEU A 1 253 ? 25.976 8.510 -13.347 1.00 94.88 253 LEU A C 1
ATOM 1998 O O . LEU A 1 253 ? 25.036 9.004 -12.712 1.00 94.88 253 LEU A O 1
ATOM 2002 N N . HIS A 1 254 ? 27.130 9.150 -13.552 1.00 95.44 254 HIS A N 1
ATOM 2003 C CA . HIS A 1 254 ? 27.355 10.538 -13.171 1.00 95.44 254 HIS A CA 1
ATOM 2004 C C . HIS A 1 254 ? 26.461 11.478 -13.982 1.00 95.44 254 HIS A C 1
ATOM 2006 O O . HIS A 1 254 ? 25.780 12.305 -13.388 1.00 95.44 254 HIS A O 1
ATOM 2012 N N . GLU A 1 255 ? 26.370 11.291 -15.299 1.00 94.69 255 GLU A N 1
ATOM 2013 C CA . GLU A 1 255 ? 25.502 12.079 -16.178 1.00 94.69 255 GLU A CA 1
ATOM 2014 C C . GLU A 1 255 ? 24.029 11.999 -15.754 1.00 94.69 255 GLU A C 1
ATOM 2016 O O . GLU A 1 255 ? 23.393 13.031 -15.537 1.00 94.69 255 GLU A O 1
ATOM 2021 N N . ILE A 1 256 ? 23.501 10.791 -15.519 1.00 92.69 256 ILE A N 1
ATOM 2022 C CA . ILE A 1 256 ? 22.124 10.616 -15.026 1.00 92.69 256 ILE A CA 1
ATOM 2023 C C . ILE A 1 256 ? 21.933 11.328 -13.682 1.00 92.69 256 ILE A C 1
ATOM 2025 O O . ILE A 1 256 ? 20.916 11.986 -13.464 1.00 92.69 256 ILE A O 1
ATOM 2029 N N . SER A 1 257 ? 22.903 11.210 -12.773 1.00 95.06 257 SER A N 1
ATOM 2030 C CA . SER A 1 257 ? 22.831 11.855 -11.459 1.00 95.06 257 SER A CA 1
ATOM 2031 C C . SER A 1 257 ? 22.833 13.379 -11.571 1.00 95.06 257 SER A C 1
ATOM 2033 O O . SER A 1 257 ? 22.029 14.032 -10.910 1.00 95.06 257 SER A O 1
ATOM 2035 N N . THR A 1 258 ? 23.681 13.941 -12.432 1.00 91.88 258 THR A N 1
ATOM 2036 C CA . THR A 1 258 ? 23.747 15.379 -12.711 1.00 91.88 258 THR A CA 1
ATOM 2037 C C . THR A 1 258 ? 22.435 15.875 -13.307 1.00 91.88 258 THR A C 1
ATOM 2039 O O . THR A 1 258 ? 21.898 16.877 -12.838 1.00 91.88 258 THR A O 1
ATOM 2042 N N . HIS A 1 259 ? 21.850 15.141 -14.257 1.00 86.06 259 HIS A N 1
ATOM 2043 C CA . HIS A 1 259 ? 20.538 15.480 -14.804 1.00 86.06 259 HIS A CA 1
ATOM 2044 C C . HIS A 1 259 ? 19.434 15.419 -13.742 1.00 86.06 259 HIS A C 1
ATOM 2046 O O . HIS A 1 259 ? 18.650 16.359 -13.639 1.00 86.06 259 HIS A O 1
ATOM 2052 N N . LEU A 1 260 ? 19.394 14.387 -12.893 1.00 86.56 260 LEU A N 1
ATOM 2053 C CA . LEU A 1 260 ? 18.422 14.307 -11.796 1.00 86.56 260 LEU A CA 1
ATOM 2054 C C . LEU A 1 260 ? 18.558 15.486 -10.825 1.00 86.56 260 LEU A C 1
ATOM 2056 O O . LEU A 1 260 ? 17.562 16.128 -10.501 1.00 86.56 260 LEU A O 1
ATOM 2060 N N . VAL A 1 261 ? 19.779 15.813 -10.399 1.00 89.38 261 VAL A N 1
ATOM 2061 C CA . VAL A 1 261 ? 20.028 16.955 -9.507 1.00 89.38 261 VAL A CA 1
ATOM 2062 C C . VAL A 1 261 ? 19.651 18.274 -10.185 1.00 89.38 261 VAL A C 1
ATOM 2064 O O . VAL A 1 261 ? 19.080 19.138 -9.528 1.00 89.38 261 VAL A O 1
ATOM 2067 N N . SER A 1 262 ? 19.868 18.413 -11.496 1.00 83.19 262 SER A N 1
ATOM 2068 C CA . SER A 1 262 ? 19.480 19.619 -12.244 1.00 83.19 262 SER A CA 1
ATOM 2069 C C . SER A 1 262 ? 17.965 19.850 -12.316 1.00 83.19 262 SER A C 1
ATOM 2071 O O . SER A 1 262 ? 17.534 20.988 -12.501 1.00 83.19 262 SER A O 1
ATOM 2073 N N . LEU A 1 263 ? 17.163 18.789 -12.157 1.00 79.25 263 LEU A N 1
ATOM 2074 C CA . LEU A 1 263 ? 15.700 18.851 -12.063 1.00 79.25 263 LEU A CA 1
ATOM 2075 C C . LEU A 1 263 ? 15.227 19.180 -10.637 1.00 79.25 263 LEU A C 1
ATOM 2077 O O . LEU A 1 263 ? 14.079 19.581 -10.434 1.00 79.25 263 LEU A O 1
ATOM 2081 N N . SER A 1 264 ? 16.094 19.002 -9.640 1.00 79.69 264 SER A N 1
ATOM 2082 C CA . SER A 1 264 ? 15.781 19.250 -8.235 1.00 79.69 264 SER A CA 1
ATOM 2083 C C . SER A 1 264 ? 15.566 20.734 -7.965 1.00 79.69 264 SER A C 1
ATOM 2085 O O . SER A 1 264 ? 16.338 21.584 -8.399 1.00 79.69 264 SER A O 1
ATOM 2087 N N . GLY A 1 265 ? 14.471 21.053 -7.277 1.00 72.75 265 GLY A N 1
ATOM 2088 C CA . GLY A 1 265 ? 14.034 22.427 -7.028 1.00 72.75 265 GLY A CA 1
ATOM 2089 C C . GLY A 1 265 ? 13.264 23.046 -8.192 1.00 72.75 265 GLY A C 1
ATOM 2090 O O . GLY A 1 265 ? 12.531 24.008 -7.971 1.00 72.75 265 GLY A O 1
ATOM 2091 N N . LYS A 1 266 ? 13.365 22.463 -9.391 1.00 71.56 266 LYS A N 1
ATOM 2092 C CA . LYS A 1 266 ? 12.590 22.889 -10.551 1.00 71.56 266 LYS A CA 1
ATOM 2093 C C . LYS A 1 266 ? 11.245 22.169 -10.598 1.00 71.56 266 LYS A C 1
ATOM 2095 O O . LYS A 1 266 ? 10.240 22.812 -10.867 1.00 71.56 266 LYS A O 1
ATOM 2100 N N . LEU A 1 267 ? 11.184 20.876 -10.250 1.00 66.31 267 LEU A N 1
ATOM 2101 C CA . LEU A 1 267 ? 9.907 20.156 -10.254 1.00 66.31 267 LEU A CA 1
ATOM 2102 C C . LEU A 1 267 ? 8.892 20.800 -9.296 1.00 66.31 267 LEU A C 1
ATOM 2104 O O . LEU A 1 267 ? 9.265 21.151 -8.170 1.00 66.31 267 LEU A O 1
ATOM 2108 N N . PRO A 1 268 ? 7.609 20.866 -9.675 1.00 63.78 268 PRO A N 1
ATOM 2109 C CA . PRO A 1 268 ? 6.548 21.412 -8.839 1.00 63.78 268 PRO A CA 1
ATOM 2110 C C . PRO A 1 268 ? 6.485 20.822 -7.434 1.00 63.78 268 PRO A C 1
ATOM 2112 O O . PRO A 1 268 ? 6.991 19.729 -7.155 1.00 63.78 268 PRO A O 1
ATOM 2115 N N . SER A 1 269 ? 5.855 21.558 -6.522 1.00 66.25 269 SER A N 1
ATOM 2116 C CA . SER A 1 269 ? 5.799 21.172 -5.109 1.00 66.25 269 SER A CA 1
ATOM 2117 C C . SER A 1 269 ? 5.062 19.852 -4.845 1.00 66.25 269 SER A C 1
ATOM 2119 O O . SER A 1 269 ? 5.314 19.200 -3.832 1.00 66.25 269 SER A O 1
ATOM 2121 N N . GLU A 1 270 ? 4.202 19.429 -5.768 1.00 65.44 270 GLU A N 1
ATOM 2122 C CA . GLU A 1 270 ? 3.410 18.203 -5.686 1.00 65.44 270 GLU A CA 1
ATOM 2123 C C . GLU A 1 270 ? 4.207 16.961 -6.101 1.00 65.44 270 GLU A C 1
ATOM 2125 O O . GLU A 1 270 ? 3.904 15.855 -5.652 1.00 65.44 270 GLU A O 1
ATOM 2130 N N . PHE A 1 271 ? 5.312 17.149 -6.829 1.00 66.88 271 PHE A N 1
ATOM 2131 C CA . PHE A 1 271 ? 6.355 16.142 -7.039 1.00 66.88 271 PHE A CA 1
ATOM 2132 C C . PHE A 1 271 ? 7.328 16.120 -5.853 1.00 66.88 271 PHE A C 1
ATOM 2134 O O . PHE A 1 271 ? 8.531 16.383 -5.966 1.00 66.88 271 PHE A O 1
ATOM 2141 N N . ALA A 1 272 ? 6.782 15.865 -4.665 1.00 64.75 272 ALA A N 1
ATOM 2142 C CA . ALA A 1 272 ? 7.566 15.622 -3.466 1.00 64.75 272 ALA A CA 1
ATOM 2143 C C . ALA A 1 272 ? 7.735 14.105 -3.255 1.00 64.75 272 ALA A C 1
ATOM 2145 O O . ALA A 1 272 ? 6.741 13.375 -3.226 1.00 64.75 272 ALA A O 1
ATOM 2146 N N . PRO A 1 273 ? 8.965 13.612 -3.026 1.00 78.38 273 PRO A N 1
ATOM 2147 C CA . PRO A 1 273 ? 10.215 14.360 -2.855 1.00 78.38 273 PRO A CA 1
ATOM 2148 C C . PRO A 1 273 ? 10.918 14.713 -4.180 1.00 78.38 273 PRO A C 1
ATOM 2150 O O . PRO A 1 273 ? 10.798 14.018 -5.182 1.00 78.38 273 PRO A O 1
ATOM 2153 N N . GLN A 1 274 ? 11.713 15.784 -4.152 1.00 83.56 274 GLN A N 1
ATOM 2154 C CA . GLN A 1 274 ? 12.494 16.226 -5.309 1.00 83.56 274 GLN A CA 1
ATOM 2155 C C . GLN A 1 274 ? 13.548 15.180 -5.718 1.00 83.56 274 GLN A C 1
ATOM 2157 O O . GLN A 1 274 ? 14.027 14.441 -4.851 1.00 83.56 274 GLN A O 1
ATOM 2162 N N . PRO A 1 275 ? 13.924 15.105 -7.011 1.00 85.88 275 PRO A N 1
ATOM 2163 C CA . PRO A 1 275 ? 14.864 14.106 -7.492 1.00 85.88 275 PRO A CA 1
ATOM 2164 C C . PRO A 1 275 ? 16.213 14.228 -6.784 1.00 85.88 275 PRO A C 1
ATOM 2166 O O . PRO A 1 275 ? 16.717 15.328 -6.534 1.00 85.88 275 PRO A O 1
ATOM 2169 N N . ARG A 1 276 ? 16.799 13.072 -6.483 1.00 91.88 276 ARG A N 1
ATOM 2170 C CA . ARG A 1 276 ? 18.110 12.936 -5.849 1.00 91.88 276 ARG A CA 1
ATOM 2171 C C . ARG A 1 276 ? 19.072 12.192 -6.762 1.00 91.88 276 ARG A C 1
ATOM 2173 O O . ARG A 1 276 ? 18.675 11.616 -7.770 1.00 91.88 276 ARG A O 1
ATOM 2180 N N . SER A 1 277 ? 20.349 12.207 -6.409 1.00 93.38 277 SER A N 1
ATOM 2181 C CA . SER A 1 277 ? 21.392 11.508 -7.162 1.00 93.38 277 SER A CA 1
ATOM 2182 C C . SER A 1 277 ? 21.236 9.981 -7.081 1.00 93.38 277 SER A C 1
ATOM 2184 O O . SER A 1 277 ? 20.771 9.441 -6.071 1.00 93.38 277 SER A O 1
ATOM 2186 N N . LEU A 1 278 ? 21.717 9.254 -8.101 1.00 94.06 278 LEU A N 1
ATOM 2187 C CA . LEU A 1 278 ? 21.814 7.788 -8.053 1.00 94.06 278 LEU A CA 1
ATOM 2188 C C . LEU A 1 278 ? 22.851 7.299 -7.026 1.00 94.06 278 LEU A C 1
ATOM 2190 O O . LEU A 1 278 ? 22.883 6.109 -6.685 1.00 94.06 278 LEU A O 1
ATOM 2194 N N . THR A 1 279 ? 23.709 8.177 -6.495 1.00 92.62 279 THR A N 1
ATOM 2195 C CA . THR A 1 279 ? 24.589 7.839 -5.363 1.00 92.62 279 THR A CA 1
ATOM 2196 C C . THR A 1 279 ? 23.768 7.406 -4.149 1.00 92.62 279 THR A C 1
ATOM 2198 O O . THR A 1 279 ? 24.117 6.409 -3.513 1.00 92.62 279 THR A O 1
ATOM 2201 N N . GLU A 1 280 ? 22.622 8.052 -3.930 1.00 92.62 280 GLU A N 1
ATOM 2202 C CA . GLU A 1 280 ? 21.714 7.840 -2.803 1.00 92.62 280 GLU A CA 1
ATOM 2203 C C . GLU A 1 280 ? 20.635 6.775 -3.047 1.00 92.62 280 GLU A C 1
ATOM 2205 O O . GLU A 1 280 ? 19.752 6.599 -2.210 1.00 92.62 280 GLU A O 1
ATOM 2210 N N . LEU A 1 281 ? 20.709 6.032 -4.157 1.00 93.25 281 LEU A N 1
ATOM 2211 C CA . LEU A 1 281 ? 19.697 5.055 -4.593 1.00 93.25 281 LEU A CA 1
ATOM 2212 C C . LEU A 1 281 ? 19.239 4.073 -3.492 1.00 93.25 281 LEU A C 1
ATOM 2214 O O . LEU A 1 281 ? 18.086 3.649 -3.468 1.00 93.25 281 LEU A O 1
ATOM 2218 N N . ASN A 1 282 ? 20.125 3.718 -2.557 1.00 91.62 282 ASN A N 1
ATOM 2219 C CA . ASN A 1 282 ? 19.805 2.817 -1.444 1.00 91.62 282 ASN A CA 1
ATOM 2220 C C . ASN A 1 282 ? 18.788 3.408 -0.449 1.00 91.62 282 ASN A C 1
ATOM 2222 O O . ASN A 1 282 ? 18.110 2.647 0.239 1.00 91.62 282 ASN A O 1
ATOM 2226 N N . TRP A 1 283 ? 18.689 4.736 -0.372 1.00 92.38 283 TRP A N 1
ATOM 2227 C CA . TRP A 1 283 ? 17.802 5.476 0.530 1.00 92.38 283 TRP A CA 1
ATOM 2228 C C . TRP A 1 283 ? 16.589 6.077 -0.182 1.00 92.38 283 TRP A C 1
ATOM 2230 O O . TRP A 1 283 ? 15.867 6.881 0.415 1.00 92.38 283 TRP A O 1
ATOM 2240 N N . TRP A 1 284 ? 16.375 5.739 -1.454 1.00 93.94 284 TRP A N 1
ATOM 2241 C CA . TRP A 1 284 ? 15.182 6.163 -2.176 1.00 93.94 284 TRP A CA 1
ATOM 2242 C C . TRP A 1 284 ? 13.938 5.455 -1.637 1.00 93.94 284 TRP A C 1
ATOM 2244 O O . TRP A 1 284 ? 13.948 4.249 -1.365 1.00 93.94 284 TRP A O 1
ATOM 2254 N N . LYS A 1 285 ? 12.858 6.220 -1.492 1.00 91.94 285 LYS A N 1
ATOM 2255 C CA . LYS A 1 285 ? 11.527 5.737 -1.115 1.00 91.94 285 LYS A CA 1
ATOM 2256 C C . LYS A 1 285 ? 10.728 5.319 -2.347 1.00 91.94 285 LYS A C 1
ATOM 2258 O O . LYS A 1 285 ? 11.045 5.696 -3.473 1.00 91.94 285 LYS A O 1
ATOM 2263 N N . ALA A 1 286 ? 9.628 4.598 -2.131 1.00 93.12 286 ALA A N 1
ATOM 2264 C CA . ALA A 1 286 ? 8.729 4.182 -3.208 1.00 93.12 286 ALA A CA 1
ATOM 2265 C C . ALA A 1 286 ? 8.221 5.359 -4.063 1.00 93.12 286 ALA A C 1
ATOM 2267 O O . ALA A 1 286 ? 8.110 5.230 -5.280 1.00 93.12 286 ALA A O 1
ATOM 2268 N N . THR A 1 287 ? 7.980 6.523 -3.450 1.00 90.94 287 THR A N 1
ATOM 2269 C CA . THR A 1 287 ? 7.541 7.746 -4.143 1.00 90.94 287 THR A CA 1
ATOM 2270 C C . THR A 1 287 ? 8.581 8.257 -5.140 1.00 90.94 287 THR A C 1
ATOM 2272 O O . THR A 1 287 ? 8.215 8.723 -6.212 1.00 90.94 287 THR A O 1
ATOM 2275 N N . GLU A 1 288 ? 9.873 8.114 -4.834 1.00 93.81 288 GLU A N 1
ATOM 2276 C CA . GLU A 1 288 ? 10.970 8.503 -5.734 1.00 93.81 288 GLU A CA 1
ATOM 2277 C C . GLU A 1 288 ? 11.069 7.556 -6.922 1.00 93.81 288 GLU A C 1
ATOM 2279 O O . GLU A 1 288 ? 11.223 8.002 -8.055 1.00 93.81 288 GLU A O 1
ATOM 2284 N N . PHE A 1 289 ? 10.906 6.252 -6.691 1.00 95.50 289 PHE A N 1
ATOM 2285 C CA . PHE A 1 289 ? 10.848 5.276 -7.778 1.00 95.50 289 PHE A CA 1
ATOM 2286 C C . PHE A 1 289 ? 9.616 5.477 -8.669 1.00 95.50 289 PHE A C 1
ATOM 2288 O O . PHE A 1 289 ? 9.734 5.372 -9.888 1.00 95.50 289 PHE A O 1
ATOM 2295 N N . ARG A 1 290 ? 8.454 5.816 -8.089 1.00 93.56 290 ARG A N 1
ATOM 2296 C CA . ARG A 1 290 ? 7.244 6.196 -8.840 1.00 93.56 290 ARG A CA 1
ATOM 2297 C C . ARG A 1 290 ? 7.494 7.436 -9.695 1.00 93.56 290 ARG A C 1
ATOM 2299 O O . ARG A 1 290 ? 7.172 7.433 -10.878 1.00 93.56 290 ARG A O 1
ATOM 2306 N N . GLN A 1 291 ? 8.100 8.471 -9.119 1.00 88.81 291 GLN A N 1
ATOM 2307 C CA . GLN A 1 291 ? 8.447 9.685 -9.853 1.00 88.81 291 GLN A CA 1
ATOM 2308 C C . GLN A 1 291 ? 9.442 9.406 -10.985 1.00 88.81 291 GLN A C 1
ATOM 2310 O O . GLN A 1 291 ? 9.306 9.947 -12.081 1.00 88.81 291 GLN A O 1
ATOM 2315 N N . PHE A 1 292 ? 10.421 8.537 -10.731 1.00 92.00 292 PHE A N 1
ATOM 2316 C CA . PHE A 1 292 ? 11.403 8.139 -11.726 1.00 92.00 292 PHE A CA 1
ATOM 2317 C C . PHE A 1 292 ? 10.760 7.422 -12.910 1.00 92.00 292 PHE A C 1
ATOM 2319 O O . PHE A 1 292 ? 10.970 7.829 -14.045 1.00 92.00 292 PHE A O 1
ATOM 2326 N N . VAL A 1 293 ? 9.955 6.385 -12.675 1.00 91.12 293 VAL A N 1
ATOM 2327 C CA . VAL A 1 293 ? 9.377 5.610 -13.784 1.00 91.12 293 VAL A CA 1
ATOM 2328 C C . VAL A 1 293 ? 8.360 6.406 -14.600 1.00 91.12 293 VAL A C 1
ATOM 2330 O O . VAL A 1 293 ? 8.307 6.230 -15.811 1.00 91.12 293 VAL A O 1
ATOM 2333 N N . LEU A 1 294 ? 7.588 7.295 -13.969 1.00 85.19 294 LEU A N 1
ATOM 2334 C CA . LEU A 1 294 ? 6.528 8.043 -14.650 1.00 85.19 294 LEU A CA 1
ATOM 2335 C C . LEU A 1 294 ? 7.006 9.349 -15.296 1.00 85.19 294 LEU A C 1
ATOM 2337 O O . LEU A 1 294 ? 6.443 9.749 -16.308 1.00 85.19 294 LEU A O 1
ATOM 2341 N N . TYR A 1 295 ? 8.022 10.015 -14.731 1.00 82.94 295 TYR A N 1
ATOM 2342 C CA . TYR A 1 295 ? 8.343 11.397 -15.111 1.00 82.94 295 TYR A CA 1
ATOM 2343 C C . TYR A 1 295 ? 9.830 11.627 -15.389 1.00 82.94 295 TYR A C 1
ATOM 2345 O O . TYR A 1 295 ? 10.200 11.981 -16.506 1.00 82.94 295 TYR A O 1
ATOM 2353 N N . THR A 1 296 ? 10.714 11.436 -14.403 1.00 84.94 296 THR A N 1
ATOM 2354 C CA . THR A 1 296 ? 12.116 11.873 -14.560 1.00 84.94 296 THR A CA 1
ATOM 2355 C C . THR A 1 296 ? 12.974 10.888 -15.349 1.00 84.94 296 THR A C 1
ATOM 2357 O O . THR A 1 296 ? 13.811 11.304 -16.147 1.00 84.94 296 THR A O 1
ATOM 2360 N N . GLY A 1 297 ? 12.749 9.587 -15.181 1.00 87.19 297 GLY A N 1
ATOM 2361 C CA . GLY A 1 297 ? 13.466 8.503 -15.855 1.00 87.19 297 GLY A CA 1
ATOM 2362 C C . GLY A 1 297 ? 13.417 8.587 -17.380 1.00 87.19 297 GLY A C 1
ATOM 2363 O O . GLY A 1 297 ? 14.484 8.571 -17.995 1.00 87.19 297 GLY A O 1
ATOM 2364 N N . PRO A 1 298 ? 12.239 8.766 -18.011 1.00 84.50 298 PRO A N 1
ATOM 2365 C CA . PRO A 1 298 ? 12.132 8.916 -19.463 1.00 84.50 298 PRO A CA 1
ATOM 2366 C C . PRO A 1 298 ? 13.018 10.016 -20.051 1.00 84.50 298 PRO A C 1
ATOM 2368 O O . PRO A 1 298 ? 13.357 9.981 -21.229 1.00 84.50 298 PRO A O 1
ATOM 2371 N N . VAL A 1 299 ? 13.414 10.991 -19.241 1.00 81.44 299 VAL A N 1
ATOM 2372 C CA . VAL A 1 299 ? 14.139 12.176 -19.695 1.00 81.44 299 VAL A CA 1
ATOM 2373 C C . VAL A 1 299 ? 15.622 11.996 -19.452 1.00 81.44 299 VAL A C 1
ATOM 2375 O O . VAL A 1 299 ? 16.417 12.105 -20.384 1.00 81.44 299 VAL A O 1
ATOM 2378 N N . VAL A 1 300 ? 15.996 11.658 -18.217 1.00 85.19 300 VAL A N 1
ATOM 2379 C CA . VAL A 1 300 ? 17.408 11.532 -17.833 1.00 85.19 300 VAL A CA 1
ATOM 2380 C C . VAL A 1 300 ? 18.085 10.316 -18.469 1.00 85.19 300 VAL A C 1
ATOM 2382 O O . VAL A 1 300 ? 19.308 10.288 -18.558 1.00 85.19 300 VAL A O 1
ATOM 2385 N N . LEU A 1 301 ? 17.311 9.324 -18.930 1.00 85.94 301 LEU A N 1
ATOM 2386 C CA . LEU A 1 301 ? 17.831 8.111 -19.566 1.00 85.94 301 LEU A CA 1
ATOM 2387 C C . LEU A 1 301 ? 17.965 8.213 -21.095 1.00 85.94 301 LEU A C 1
ATOM 2389 O O . LEU A 1 301 ? 18.737 7.452 -21.673 1.00 85.94 301 LEU A O 1
ATOM 2393 N N . LYS A 1 302 ? 17.255 9.139 -21.757 1.00 82.19 302 LYS A N 1
ATOM 2394 C CA . LYS A 1 302 ? 17.065 9.145 -23.224 1.00 82.19 302 LYS A CA 1
ATOM 2395 C C . LYS A 1 302 ? 18.359 9.186 -24.037 1.00 82.19 302 LYS A C 1
ATOM 2397 O O . LYS A 1 302 ? 18.452 8.541 -25.072 1.00 82.19 302 LYS A O 1
ATOM 2402 N N . LYS A 1 303 ? 19.329 9.988 -23.600 1.00 82.75 303 LYS A N 1
ATOM 2403 C CA . LYS A 1 303 ? 20.617 10.158 -24.293 1.00 82.75 303 LYS A CA 1
ATOM 2404 C C . LYS A 1 303 ? 21.734 9.287 -23.712 1.00 82.75 303 LYS A C 1
ATOM 2406 O O . LYS A 1 303 ? 22.836 9.304 -24.242 1.00 82.75 303 LYS A O 1
ATOM 2411 N N . VAL A 1 304 ? 21.443 8.542 -22.643 1.00 88.56 304 VAL A N 1
ATOM 2412 C CA . VAL A 1 304 ? 22.437 7.769 -21.884 1.00 88.56 304 VAL A CA 1
ATOM 2413 C C . VAL A 1 304 ? 22.310 6.269 -22.147 1.00 88.56 304 VAL A C 1
ATOM 2415 O O . VAL A 1 304 ? 23.313 5.563 -22.234 1.00 88.56 304 VAL A O 1
ATOM 2418 N N . LEU A 1 305 ? 21.081 5.757 -22.248 1.00 87.25 305 LEU A N 1
ATOM 2419 C CA . LEU A 1 305 ? 20.832 4.341 -22.508 1.00 87.25 305 LEU A CA 1
ATOM 2420 C C . LEU A 1 305 ? 20.883 4.023 -24.004 1.00 87.25 305 LEU A C 1
ATOM 2422 O O . LEU A 1 305 ? 20.506 4.840 -24.842 1.00 87.25 305 LEU A O 1
ATOM 2426 N N . HIS A 1 306 ? 21.277 2.788 -24.330 1.00 88.12 306 HIS A N 1
ATOM 2427 C CA . HIS A 1 306 ? 21.088 2.247 -25.675 1.00 88.12 306 HIS A CA 1
ATOM 2428 C C . HIS A 1 306 ? 19.599 2.247 -26.039 1.00 88.12 306 HIS A C 1
ATOM 2430 O O . HIS A 1 306 ? 18.755 1.968 -25.181 1.00 88.12 306 HIS A O 1
ATOM 2436 N N . LYS A 1 307 ? 19.289 2.511 -27.314 1.00 83.88 307 LYS A N 1
ATOM 2437 C CA . LYS A 1 307 ? 17.919 2.689 -27.809 1.00 83.88 307 LYS A CA 1
ATOM 2438 C C . LYS A 1 307 ? 16.985 1.558 -27.371 1.00 83.88 307 LYS A C 1
ATOM 2440 O O . LYS A 1 307 ? 15.945 1.835 -26.791 1.00 83.88 307 LYS A O 1
ATOM 2445 N N . ASP A 1 308 ? 17.389 0.303 -27.548 1.00 84.00 308 ASP A N 1
ATOM 2446 C CA . ASP A 1 308 ? 16.534 -0.846 -27.211 1.00 84.00 308 ASP A CA 1
ATOM 2447 C C . ASP A 1 308 ? 16.220 -0.947 -25.711 1.00 84.00 308 ASP A C 1
ATOM 2449 O O . ASP A 1 308 ? 15.108 -1.301 -25.323 1.00 84.00 308 ASP A O 1
ATOM 2453 N N . VAL A 1 309 ? 17.184 -0.600 -24.851 1.00 85.62 309 VAL A N 1
ATOM 2454 C CA . VAL A 1 309 ? 17.002 -0.605 -23.390 1.00 85.62 309 VAL A CA 1
ATOM 2455 C C . VAL A 1 309 ? 16.100 0.553 -22.968 1.00 85.62 309 VAL A C 1
ATOM 2457 O O . VAL A 1 309 ? 15.269 0.407 -22.072 1.00 85.62 309 VAL A O 1
ATOM 2460 N N . TYR A 1 310 ? 16.248 1.705 -23.620 1.00 85.12 310 TYR A N 1
ATOM 2461 C CA . TYR A 1 310 ? 15.394 2.862 -23.390 1.00 85.12 310 TYR A CA 1
ATOM 2462 C C . TYR A 1 310 ? 13.949 2.603 -23.834 1.00 85.12 310 TYR A C 1
ATOM 2464 O O . TYR A 1 310 ? 13.029 2.834 -23.053 1.00 85.12 310 TYR A O 1
ATOM 2472 N N . ASP A 1 311 ? 13.745 2.054 -25.032 1.00 81.62 311 ASP A N 1
ATOM 2473 C CA . ASP A 1 311 ? 12.421 1.700 -25.555 1.00 81.62 311 ASP A CA 1
ATOM 2474 C C . ASP A 1 311 ? 11.744 0.643 -24.667 1.00 81.62 311 ASP A C 1
ATOM 2476 O O . ASP A 1 311 ? 10.551 0.736 -24.366 1.00 81.62 311 ASP A O 1
ATOM 2480 N N . HIS A 1 312 ? 12.515 -0.326 -24.162 1.00 84.56 312 HIS A N 1
ATOM 2481 C CA . HIS A 1 312 ? 12.029 -1.304 -23.188 1.00 84.56 312 HIS A CA 1
ATOM 2482 C C . HIS A 1 312 ? 11.604 -0.647 -21.867 1.00 84.56 312 HIS A C 1
ATOM 2484 O O . HIS A 1 312 ? 10.512 -0.923 -21.375 1.00 84.56 312 HIS A O 1
ATOM 2490 N N . PHE A 1 313 ? 12.396 0.283 -21.324 1.00 87.38 313 PHE A N 1
ATOM 2491 C CA . PHE A 1 313 ? 12.000 1.070 -20.151 1.00 87.38 313 PHE A CA 1
ATOM 2492 C C . PHE A 1 313 ? 10.719 1.885 -20.404 1.00 87.38 313 PHE A C 1
ATOM 2494 O O . PHE A 1 313 ? 9.831 1.910 -19.548 1.00 87.38 313 PHE A O 1
ATOM 2501 N N . LEU A 1 314 ? 10.578 2.493 -21.587 1.00 86.62 314 LEU A N 1
ATOM 2502 C CA . LEU A 1 314 ? 9.382 3.250 -21.952 1.00 86.62 314 LEU A CA 1
ATOM 2503 C C . LEU A 1 314 ? 8.123 2.382 -21.999 1.00 86.62 314 LEU A C 1
ATOM 2505 O O . LEU A 1 314 ? 7.062 2.873 -21.623 1.00 86.62 314 LEU A O 1
ATOM 2509 N N . CYS A 1 315 ? 8.215 1.103 -22.377 1.00 87.06 315 CYS A N 1
ATOM 2510 C CA . CYS A 1 315 ? 7.062 0.194 -22.337 1.00 87.06 315 CYS A CA 1
ATOM 2511 C C . CYS A 1 315 ? 6.445 0.132 -20.930 1.00 87.06 315 CYS A C 1
ATOM 2513 O O . CYS A 1 315 ? 5.226 0.238 -20.781 1.00 87.06 315 CYS A O 1
ATOM 2515 N N . LEU A 1 316 ? 7.284 0.041 -19.891 1.00 88.69 316 LEU A N 1
ATOM 2516 C CA . LEU A 1 316 ? 6.834 0.068 -18.498 1.00 88.69 316 LEU A CA 1
ATOM 2517 C C . LEU A 1 316 ? 6.234 1.429 -18.120 1.00 88.69 316 LEU A C 1
ATOM 2519 O O . LEU A 1 316 ? 5.172 1.474 -17.500 1.00 88.69 316 LEU A O 1
ATOM 2523 N N . THR A 1 317 ? 6.888 2.533 -18.495 1.00 86.62 317 THR A N 1
ATOM 2524 C CA . THR A 1 317 ? 6.394 3.896 -18.234 1.00 86.62 317 THR A CA 1
ATOM 2525 C C . THR A 1 317 ? 5.014 4.131 -18.847 1.00 86.62 317 THR A C 1
ATOM 2527 O O . THR A 1 317 ? 4.121 4.642 -18.167 1.00 86.62 317 THR A O 1
ATOM 2530 N N . VAL A 1 318 ? 4.828 3.742 -20.111 1.00 84.69 318 VAL A N 1
ATOM 2531 C CA . VAL A 1 318 ? 3.578 3.912 -20.865 1.00 84.69 318 VAL A CA 1
ATOM 2532 C C . VAL A 1 318 ? 2.469 3.095 -20.230 1.00 84.69 318 VAL A C 1
ATOM 2534 O O . VAL A 1 318 ? 1.424 3.647 -19.886 1.00 84.69 318 VAL A O 1
ATOM 2537 N N . ALA A 1 319 ? 2.709 1.800 -20.017 1.00 87.06 319 ALA A N 1
ATOM 2538 C CA . ALA A 1 319 ? 1.708 0.922 -19.437 1.00 87.06 319 ALA A CA 1
ATOM 2539 C C . ALA A 1 319 ? 1.271 1.404 -18.051 1.00 87.06 319 ALA A C 1
ATOM 2541 O O . ALA A 1 319 ? 0.078 1.499 -17.771 1.00 87.06 319 ALA A O 1
ATOM 2542 N N . LEU A 1 320 ? 2.227 1.770 -17.193 1.00 89.44 320 LEU A N 1
ATOM 2543 C CA . LEU A 1 320 ? 1.916 2.220 -15.842 1.00 89.44 320 LEU A CA 1
ATOM 2544 C C . LEU A 1 320 ? 1.144 3.545 -15.845 1.00 89.44 320 LEU A C 1
ATOM 2546 O O . LEU A 1 320 ? 0.228 3.717 -15.049 1.00 89.44 320 LEU A O 1
ATOM 2550 N N . SER A 1 321 ? 1.465 4.458 -16.758 1.00 86.12 321 SER A N 1
ATOM 2551 C CA . SER A 1 321 ? 0.739 5.725 -16.893 1.00 86.12 321 SER A CA 1
ATOM 2552 C C . SER A 1 321 ? -0.710 5.537 -17.333 1.00 86.12 321 SER A C 1
ATOM 2554 O O . SER A 1 321 ? -1.581 6.227 -16.814 1.00 86.12 321 SER A O 1
ATOM 2556 N N . ILE A 1 322 ? -0.985 4.581 -18.230 1.00 84.44 322 ILE A N 1
ATOM 2557 C CA . ILE A 1 322 ? -2.360 4.216 -18.610 1.00 84.44 322 ILE A CA 1
ATOM 2558 C C . ILE A 1 322 ? -3.114 3.699 -17.384 1.00 84.44 322 ILE A C 1
ATOM 2560 O O . ILE A 1 322 ? -4.185 4.200 -17.052 1.00 84.44 322 ILE A O 1
ATOM 2564 N N . LEU A 1 323 ? -2.536 2.723 -16.679 1.00 88.44 323 LEU A N 1
ATOM 2565 C CA . LEU A 1 323 ? -3.178 2.061 -15.539 1.00 88.44 323 LEU A CA 1
ATOM 2566 C C . LEU A 1 323 ? -3.372 2.991 -14.326 1.00 88.44 323 LEU A C 1
ATOM 2568 O O . LEU A 1 323 ? -4.252 2.755 -13.497 1.00 88.44 323 LEU A O 1
ATOM 2572 N N . LEU A 1 324 ? -2.564 4.049 -14.222 1.00 89.00 324 LEU A N 1
ATOM 2573 C CA . LEU A 1 324 ? -2.659 5.068 -13.176 1.00 89.00 324 LEU A CA 1
ATOM 2574 C C . LEU A 1 324 ? -3.516 6.280 -13.563 1.00 89.00 324 LEU A C 1
ATOM 2576 O O . LEU A 1 324 ? -3.798 7.093 -12.680 1.00 89.00 324 LEU A O 1
ATOM 2580 N N . ASP A 1 325 ? -3.946 6.424 -14.819 1.00 82.94 325 ASP A N 1
ATOM 2581 C CA . ASP A 1 325 ? -4.805 7.539 -15.233 1.00 82.94 325 ASP A CA 1
ATOM 2582 C C . ASP A 1 325 ? -6.080 7.545 -14.378 1.00 82.94 325 ASP A C 1
ATOM 2584 O O . ASP A 1 325 ? -6.663 6.491 -14.124 1.00 82.94 325 ASP A O 1
ATOM 2588 N N . SER A 1 326 ? -6.501 8.712 -13.892 1.00 81.38 326 SER A N 1
ATOM 2589 C CA . SER A 1 326 ? -7.745 8.865 -13.134 1.00 81.38 326 SER A CA 1
ATOM 2590 C C . SER A 1 326 ? -8.971 8.821 -14.048 1.00 81.38 326 SER A C 1
ATOM 2592 O O . SER A 1 326 ? -10.029 8.351 -13.632 1.00 81.38 326 SER A O 1
ATOM 2594 N N . CYS A 1 327 ? -8.837 9.222 -15.316 1.00 80.38 327 CYS A N 1
ATOM 2595 C CA . CYS A 1 327 ? -9.919 9.178 -16.288 1.00 80.38 327 CYS A CA 1
ATOM 2596 C C . CYS A 1 327 ? -10.215 7.735 -16.704 1.00 80.38 327 CYS A C 1
ATOM 2598 O O . CYS A 1 327 ? -9.470 7.119 -17.468 1.00 80.38 327 CYS A O 1
ATOM 2600 N N . GLU A 1 328 ? -11.347 7.212 -16.237 1.00 83.00 328 GLU A N 1
ATOM 2601 C CA . GLU A 1 328 ? -11.801 5.859 -16.555 1.00 83.00 328 GLU A CA 1
ATOM 2602 C C . GLU A 1 328 ? -11.929 5.618 -18.055 1.00 83.00 328 GLU A C 1
ATOM 2604 O O . GLU A 1 328 ? -11.388 4.639 -18.560 1.00 83.00 328 GLU A O 1
ATOM 2609 N N . ARG A 1 329 ? -12.550 6.547 -18.789 1.00 81.56 329 ARG A N 1
ATOM 2610 C CA . ARG A 1 329 ? -12.741 6.412 -20.237 1.00 81.56 329 ARG A CA 1
ATOM 2611 C C . ARG A 1 329 ? -11.420 6.205 -20.981 1.00 81.56 329 ARG A C 1
ATOM 2613 O O . ARG A 1 329 ? -11.348 5.335 -21.844 1.00 81.56 329 ARG A O 1
ATOM 2620 N N . ARG A 1 330 ? -10.379 6.983 -20.655 1.00 80.06 330 ARG A N 1
ATOM 2621 C CA . ARG A 1 330 ? -9.050 6.836 -21.276 1.00 80.06 330 ARG A CA 1
ATOM 2622 C C . ARG A 1 330 ? -8.382 5.540 -20.840 1.00 80.06 330 ARG A C 1
ATOM 2624 O O . ARG A 1 330 ? -7.901 4.790 -21.683 1.00 80.06 330 ARG A O 1
ATOM 2631 N N . ARG A 1 331 ? -8.392 5.255 -19.538 1.00 85.75 331 ARG A N 1
ATOM 2632 C CA . ARG A 1 331 ? -7.782 4.047 -18.979 1.00 85.75 331 ARG A CA 1
ATOM 2633 C C . ARG A 1 331 ? -8.364 2.778 -19.601 1.00 85.75 331 ARG A C 1
ATOM 2635 O O . ARG A 1 331 ? -7.595 1.914 -20.000 1.00 85.75 331 ARG A O 1
ATOM 2642 N N . VAL A 1 332 ? -9.690 2.691 -19.729 1.00 87.56 332 VAL A N 1
ATOM 2643 C CA . VAL A 1 332 ? -10.388 1.566 -20.373 1.00 87.56 332 VAL A CA 1
ATOM 2644 C C . VAL A 1 332 ? -10.049 1.489 -21.861 1.00 87.56 332 VAL A C 1
ATOM 2646 O O . VAL A 1 332 ? -9.703 0.414 -22.339 1.00 87.56 332 VAL A O 1
ATOM 2649 N N . ALA A 1 333 ? -10.066 2.616 -22.581 1.00 84.62 333 ALA A N 1
ATOM 2650 C CA . ALA A 1 333 ? -9.775 2.643 -24.017 1.00 84.62 333 ALA A CA 1
ATOM 2651 C C . ALA A 1 333 ? -8.367 2.129 -24.375 1.00 84.62 333 ALA A C 1
ATOM 2653 O O . ALA A 1 333 ? -8.186 1.535 -25.434 1.00 84.62 333 ALA A O 1
ATOM 2654 N N . TYR A 1 334 ? -7.377 2.334 -23.500 1.00 83.69 334 TYR A N 1
ATOM 2655 C CA . TYR A 1 334 ? -5.987 1.917 -23.724 1.00 83.69 334 TYR A CA 1
ATOM 2656 C C . TYR A 1 334 ? -5.557 0.714 -22.871 1.00 83.69 334 TYR A C 1
ATOM 2658 O O . TYR A 1 334 ? -4.371 0.384 -22.814 1.00 83.69 334 TYR A O 1
ATOM 2666 N N . MET A 1 335 ? -6.495 0.044 -22.202 1.00 86.44 335 MET A N 1
ATOM 2667 C CA . MET A 1 335 ? -6.176 -1.006 -21.235 1.00 86.44 335 MET A CA 1
ATOM 2668 C C . MET A 1 335 ? -5.499 -2.221 -21.877 1.00 86.44 335 MET A C 1
ATOM 2670 O O . MET A 1 335 ? -4.476 -2.689 -21.379 1.00 86.44 335 MET A O 1
ATOM 2674 N N . ASP A 1 336 ? -6.022 -2.684 -23.013 1.00 87.50 336 ASP A N 1
ATOM 2675 C CA . ASP A 1 336 ? -5.457 -3.818 -23.754 1.00 87.50 336 ASP A CA 1
ATOM 2676 C C . ASP A 1 336 ? -4.054 -3.491 -24.280 1.00 87.50 336 ASP A C 1
ATOM 2678 O O . ASP A 1 336 ? -3.156 -4.332 -24.281 1.00 87.50 336 ASP A O 1
ATOM 2682 N N . PHE A 1 337 ? -3.831 -2.231 -24.659 1.00 86.44 337 PHE A N 1
ATOM 2683 C CA . PHE A 1 337 ? -2.519 -1.749 -25.068 1.00 86.44 337 PHE A CA 1
ATOM 2684 C C . PHE A 1 337 ? -1.517 -1.760 -23.901 1.00 86.44 337 PHE A C 1
ATOM 2686 O O . PHE A 1 337 ? -0.386 -2.223 -24.058 1.00 86.44 337 PHE A O 1
ATOM 2693 N N . ALA A 1 338 ? -1.929 -1.329 -22.704 1.00 86.19 338 ALA A N 1
ATOM 2694 C CA . ALA A 1 338 ? -1.096 -1.420 -21.504 1.00 86.19 338 ALA A CA 1
ATOM 2695 C C . ALA A 1 338 ? -0.735 -2.875 -21.154 1.00 86.19 338 ALA A C 1
ATOM 2697 O O . ALA A 1 338 ? 0.396 -3.157 -20.755 1.00 86.19 338 ALA A O 1
ATOM 2698 N N . GLU A 1 339 ? -1.670 -3.808 -21.333 1.00 89.19 339 GLU A N 1
ATOM 2699 C CA . GLU A 1 339 ? -1.438 -5.237 -21.116 1.00 89.19 339 GLU A CA 1
ATOM 2700 C C . GLU A 1 339 ? -0.412 -5.823 -22.093 1.00 89.19 339 GLU A C 1
ATOM 2702 O O . GLU A 1 339 ? 0.501 -6.542 -21.672 1.00 89.19 339 GLU A O 1
ATOM 2707 N N . GLN A 1 340 ? -0.495 -5.460 -23.375 1.00 86.31 340 GLN A N 1
ATOM 2708 C CA . GLN A 1 340 ? 0.489 -5.862 -24.383 1.00 86.31 340 GLN A CA 1
ATOM 2709 C C . GLN A 1 340 ? 1.887 -5.323 -24.057 1.00 86.31 340 GLN A C 1
ATOM 2711 O O . GLN A 1 340 ? 2.868 -6.064 -24.125 1.00 86.31 340 GLN A O 1
ATOM 2716 N N . LEU A 1 341 ? 1.987 -4.060 -23.632 1.00 86.06 341 LEU A N 1
ATOM 2717 C CA . LEU A 1 341 ? 3.257 -3.444 -23.244 1.00 86.06 341 LEU A CA 1
ATOM 2718 C C . LEU A 1 341 ? 3.894 -4.114 -22.024 1.00 86.06 341 LEU A C 1
ATOM 2720 O O . LEU A 1 341 ? 5.104 -4.343 -22.017 1.00 86.06 341 LEU A O 1
ATOM 2724 N N . LEU A 1 342 ? 3.103 -4.458 -21.002 1.00 87.88 342 LEU A N 1
ATOM 2725 C CA . LEU A 1 342 ? 3.608 -5.194 -19.839 1.00 87.88 342 LEU A CA 1
ATOM 2726 C C . LEU A 1 342 ? 4.043 -6.609 -20.216 1.00 87.88 342 LEU A C 1
ATOM 2728 O O . LEU A 1 342 ? 5.094 -7.058 -19.763 1.00 87.88 342 LEU A O 1
ATOM 2732 N N . SER A 1 343 ? 3.280 -7.286 -21.073 1.00 85.81 343 SER A N 1
ATOM 2733 C CA . SER A 1 343 ? 3.624 -8.625 -21.562 1.00 85.81 343 SER A CA 1
ATOM 2734 C C . SER A 1 343 ? 4.940 -8.604 -22.345 1.00 85.81 343 SER A C 1
ATOM 2736 O O . SER A 1 343 ? 5.835 -9.407 -22.081 1.00 85.81 343 SER A O 1
ATOM 2738 N N . TYR A 1 344 ? 5.114 -7.617 -23.230 1.00 85.31 344 TYR A N 1
ATOM 2739 C CA . TYR A 1 344 ? 6.371 -7.386 -23.941 1.00 85.31 344 TYR A CA 1
ATOM 2740 C C . TYR A 1 344 ? 7.528 -7.073 -22.982 1.00 85.31 344 TYR A C 1
ATOM 2742 O O . TYR A 1 344 ? 8.617 -7.641 -23.106 1.00 85.31 344 TYR A O 1
ATOM 2750 N N . PHE A 1 345 ? 7.295 -6.201 -21.995 1.00 86.50 345 PHE A N 1
ATOM 2751 C CA . PHE A 1 345 ? 8.302 -5.836 -21.002 1.00 86.50 345 PHE A CA 1
ATOM 2752 C C . PHE A 1 345 ? 8.820 -7.070 -20.248 1.00 86.50 345 PHE A C 1
ATOM 2754 O O . PHE A 1 345 ? 10.030 -7.271 -20.134 1.00 86.50 345 PHE A O 1
ATOM 2761 N N . VAL A 1 346 ? 7.905 -7.920 -19.784 1.00 82.19 346 VAL A N 1
ATOM 2762 C CA . VAL A 1 346 ? 8.196 -9.147 -19.029 1.00 82.19 346 VAL A CA 1
ATOM 2763 C C . VAL A 1 346 ? 8.948 -10.163 -19.878 1.00 82.19 346 VAL A C 1
ATOM 2765 O O . VAL A 1 346 ? 9.977 -10.680 -19.437 1.00 82.19 346 VAL A O 1
ATOM 2768 N N . ALA A 1 347 ? 8.488 -10.390 -21.111 1.00 80.88 347 ALA A N 1
ATOM 2769 C CA . ALA A 1 347 ? 9.103 -11.336 -22.038 1.00 80.88 347 ALA A CA 1
ATOM 2770 C C . ALA A 1 347 ? 10.575 -11.002 -22.339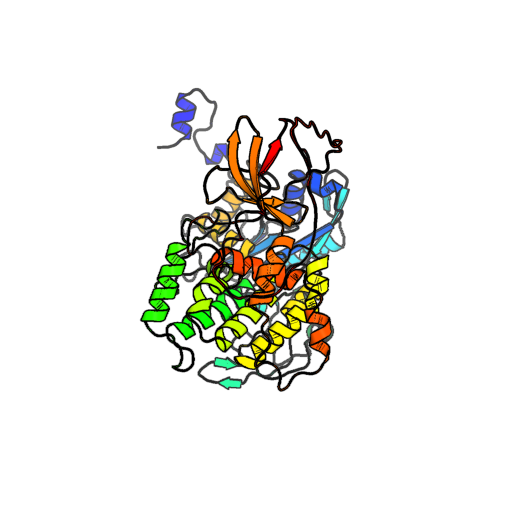 1.00 80.88 347 ALA A C 1
ATOM 2772 O O . ALA A 1 347 ? 11.378 -11.902 -22.571 1.00 80.88 347 ALA A O 1
ATOM 2773 N N . LYS A 1 348 ? 10.951 -9.716 -22.322 1.00 78.62 348 LYS A N 1
ATOM 2774 C CA . LYS A 1 348 ? 12.306 -9.265 -22.675 1.00 78.62 348 LYS A CA 1
ATOM 2775 C C . LYS A 1 348 ? 13.316 -9.236 -21.530 1.00 78.62 348 LYS A C 1
ATOM 2777 O O . LYS A 1 348 ? 14.507 -9.219 -21.824 1.00 78.62 348 LYS A O 1
ATOM 2782 N N . CYS A 1 349 ? 12.908 -9.219 -20.257 1.00 69.69 349 CYS A N 1
ATOM 2783 C CA . CYS A 1 349 ? 13.875 -9.132 -19.150 1.00 69.69 349 CYS A CA 1
ATOM 2784 C C . CYS A 1 349 ? 13.739 -10.206 -18.064 1.00 69.69 349 CYS A C 1
ATOM 2786 O O . CYS A 1 349 ? 14.291 -10.025 -16.975 1.00 69.69 349 CYS A O 1
ATOM 2788 N N . GLU A 1 350 ? 12.993 -11.288 -18.329 1.00 61.72 350 GLU A N 1
ATOM 2789 C CA . GLU A 1 350 ? 12.684 -12.350 -17.352 1.00 61.72 350 GLU A CA 1
ATOM 2790 C C . GLU A 1 350 ? 12.252 -11.778 -15.980 1.00 61.72 350 GLU A C 1
ATOM 2792 O O . GLU A 1 350 ? 12.495 -12.360 -14.918 1.00 61.72 350 GLU A O 1
ATOM 2797 N N . ALA A 1 351 ? 11.665 -10.573 -15.963 1.00 54.25 351 ALA A N 1
ATOM 2798 C CA . ALA A 1 351 ? 11.200 -9.959 -14.730 1.00 54.25 351 ALA A CA 1
ATOM 2799 C C . ALA A 1 351 ? 9.798 -10.456 -14.457 1.00 54.25 351 ALA A C 1
ATOM 2801 O O . ALA A 1 351 ? 8.905 -10.308 -15.283 1.00 54.25 351 ALA A O 1
ATOM 2802 N N . TYR A 1 352 ? 9.594 -10.988 -13.257 1.00 53.66 352 TYR A N 1
ATOM 2803 C CA . TYR A 1 352 ? 8.287 -11.466 -12.849 1.00 53.66 352 TYR A CA 1
ATOM 2804 C C . TYR A 1 352 ? 7.385 -10.307 -12.429 1.00 53.66 352 TYR A C 1
ATOM 2806 O O . TYR A 1 352 ? 7.185 -10.033 -11.247 1.00 53.66 352 TYR A O 1
ATOM 2814 N N . ILE A 1 353 ? 6.863 -9.600 -13.422 1.00 54.72 353 ILE A N 1
ATOM 2815 C CA . ILE A 1 353 ? 5.605 -8.886 -13.291 1.00 54.72 353 ILE A CA 1
ATOM 2816 C C . ILE A 1 353 ? 4.591 -9.800 -13.962 1.00 54.72 353 ILE A C 1
ATOM 2818 O O . ILE A 1 353 ? 4.543 -9.857 -15.182 1.00 54.72 353 ILE A O 1
ATOM 2822 N N . HIS A 1 354 ? 3.781 -10.547 -13.213 1.00 55.75 354 HIS A N 1
ATOM 2823 C CA . HIS A 1 354 ? 2.574 -11.066 -13.855 1.00 55.75 354 HIS A CA 1
ATOM 2824 C C . HIS A 1 354 ? 1.809 -9.855 -14.398 1.00 55.75 354 HIS A C 1
ATOM 2826 O O . HIS A 1 354 ? 1.611 -8.893 -13.648 1.00 55.75 354 HIS A O 1
ATOM 2832 N N . SER A 1 355 ? 1.351 -9.915 -15.651 1.00 56.97 355 SER A N 1
ATOM 2833 C CA . SER A 1 355 ? 0.463 -8.962 -16.349 1.00 56.97 355 SER A CA 1
ATOM 2834 C C . SER A 1 355 ? -0.915 -8.784 -15.673 1.00 56.97 355 SER A C 1
ATOM 2836 O O . SER A 1 355 ? -1.919 -8.477 -16.296 1.00 56.97 355 SER A O 1
ATOM 2838 N N . SER A 1 356 ? -0.963 -8.962 -14.357 1.00 68.88 356 SER A N 1
ATOM 2839 C CA . SER A 1 356 ? -2.120 -8.904 -13.479 1.00 68.88 356 SER A CA 1
ATOM 2840 C C . SER A 1 356 ? -2.610 -7.492 -13.170 1.00 68.88 356 SER A C 1
ATOM 2842 O O . SER A 1 356 ? -3.765 -7.357 -12.795 1.00 68.88 356 SER A O 1
ATOM 2844 N N . PHE A 1 357 ? -1.797 -6.441 -13.345 1.00 83.50 357 PHE A N 1
ATOM 2845 C CA . PHE A 1 357 ? -2.243 -5.074 -13.040 1.00 83.50 357 PHE A CA 1
ATOM 2846 C C . PHE A 1 357 ? -3.396 -4.589 -13.939 1.00 83.50 357 PHE A C 1
ATOM 2848 O O . PHE A 1 357 ? -4.361 -4.057 -13.395 1.00 83.50 357 PHE A O 1
ATOM 2855 N N . PRO A 1 358 ? -3.374 -4.804 -15.274 1.00 85.88 358 PRO A N 1
ATOM 2856 C CA . PRO A 1 358 ? -4.564 -4.619 -16.106 1.00 85.88 358 PRO A CA 1
ATOM 2857 C C . PRO A 1 358 ? -5.773 -5.408 -15.591 1.00 85.88 358 PRO A C 1
ATOM 2859 O O . PRO A 1 358 ? -6.872 -4.866 -15.522 1.00 85.88 358 PRO A O 1
ATOM 2862 N N . GLY A 1 359 ? -5.567 -6.660 -15.166 1.00 87.69 359 GLY A N 1
ATOM 2863 C CA . GLY A 1 359 ? -6.609 -7.494 -14.561 1.00 87.69 359 GLY A CA 1
ATOM 2864 C C . GLY A 1 359 ? -7.211 -6.886 -13.290 1.00 87.69 359 GLY A C 1
ATOM 2865 O O . GLY A 1 359 ? -8.430 -6.845 -13.165 1.00 87.69 359 GLY A O 1
ATOM 2866 N N . ASP A 1 360 ? -6.384 -6.344 -12.394 1.00 90.88 360 ASP A N 1
ATOM 2867 C CA . ASP A 1 360 ? -6.841 -5.642 -11.189 1.00 90.88 360 ASP A CA 1
ATOM 2868 C C . ASP A 1 360 ? -7.622 -4.370 -11.546 1.00 90.88 360 ASP A C 1
ATOM 2870 O O . ASP A 1 360 ? -8.713 -4.152 -11.020 1.00 90.88 360 ASP A O 1
ATOM 2874 N N . CYS A 1 361 ? -7.140 -3.565 -12.498 1.00 91.06 361 CYS A N 1
ATOM 2875 C CA . CYS A 1 361 ? -7.891 -2.406 -12.990 1.00 91.06 361 CYS A CA 1
ATOM 2876 C C . CYS A 1 361 ? -9.264 -2.788 -13.564 1.00 91.06 361 CYS A C 1
ATOM 2878 O O . CYS A 1 361 ? -10.223 -2.054 -13.333 1.00 91.06 361 CYS A O 1
ATOM 2880 N N . ARG A 1 362 ? -9.379 -3.918 -14.283 1.00 91.44 362 ARG A N 1
ATOM 2881 C CA . ARG A 1 362 ? -10.671 -4.436 -14.780 1.00 91.44 362 ARG A CA 1
ATOM 2882 C C . ARG A 1 362 ? -11.565 -4.908 -13.639 1.00 91.44 362 ARG A C 1
ATOM 2884 O O . ARG A 1 362 ? -12.732 -4.537 -13.598 1.00 91.44 362 ARG A O 1
ATOM 2891 N N . ASN A 1 363 ? -11.015 -5.697 -12.719 1.00 92.19 363 ASN A N 1
ATOM 2892 C CA . ASN A 1 363 ? -11.748 -6.291 -11.603 1.00 92.19 363 ASN A CA 1
ATOM 2893 C C . ASN A 1 363 ? -12.333 -5.228 -10.664 1.00 92.19 363 ASN A C 1
ATOM 2895 O O . ASN A 1 363 ? -13.496 -5.309 -10.287 1.00 92.19 363 ASN A O 1
ATOM 2899 N N . TYR A 1 364 ? -11.542 -4.208 -10.321 1.00 92.62 364 TYR A N 1
ATOM 2900 C CA . TYR A 1 364 ? -11.955 -3.136 -9.409 1.00 92.62 364 TYR A CA 1
ATOM 2901 C C . TYR A 1 364 ? -12.542 -1.906 -10.105 1.00 92.62 364 TYR A C 1
ATOM 2903 O O . TYR A 1 364 ? -12.981 -0.980 -9.420 1.00 92.62 364 TYR A O 1
ATOM 2911 N N . GLN A 1 365 ? -12.498 -1.874 -11.442 1.00 92.38 365 GLN A N 1
ATOM 2912 C CA . GLN A 1 365 ? -12.956 -0.763 -12.282 1.00 92.38 365 GLN A CA 1
ATOM 2913 C C . GLN A 1 365 ? -12.374 0.594 -11.850 1.00 92.38 365 GLN A C 1
ATOM 2915 O O . GLN A 1 365 ? -13.042 1.623 -11.856 1.00 92.38 365 GLN A O 1
ATOM 2920 N N . CYS A 1 366 ? -11.101 0.618 -11.454 1.00 91.44 366 CYS A N 1
ATOM 2921 C CA . CYS A 1 366 ? -10.471 1.811 -10.889 1.00 91.44 366 CYS A CA 1
ATOM 2922 C C . CYS A 1 366 ? -9.033 2.011 -11.375 1.00 91.44 366 CYS A C 1
ATOM 2924 O O . CYS A 1 366 ? -8.463 1.175 -12.085 1.00 91.44 366 CYS A O 1
ATOM 2926 N N . SER A 1 367 ? -8.455 3.161 -11.026 1.00 91.06 367 SER A N 1
ATOM 2927 C CA . SER A 1 367 ? -7.029 3.408 -11.220 1.00 91.06 367 SER A CA 1
ATOM 2928 C C . SER A 1 367 ? -6.232 2.553 -10.239 1.00 91.06 367 SER A C 1
ATOM 2930 O O . SER A 1 367 ? -6.679 2.304 -9.117 1.00 91.06 367 SER A O 1
ATOM 2932 N N . LEU A 1 368 ? -5.006 2.170 -10.603 1.00 92.00 368 LEU A N 1
ATOM 2933 C CA . LEU A 1 368 ? -4.086 1.571 -9.632 1.00 92.00 368 LEU A CA 1
ATOM 2934 C C . LEU A 1 368 ? -3.792 2.511 -8.449 1.00 92.00 368 LEU A C 1
ATOM 2936 O O . LEU A 1 368 ? -3.434 2.027 -7.380 1.00 92.00 368 LEU A O 1
ATOM 2940 N N . ASN A 1 369 ? -3.962 3.833 -8.601 1.00 89.56 369 ASN A N 1
ATOM 2941 C CA . ASN A 1 369 ? -3.825 4.778 -7.485 1.00 89.56 369 ASN A CA 1
ATOM 2942 C C . ASN A 1 369 ? -4.873 4.535 -6.384 1.00 89.56 369 ASN A C 1
ATOM 2944 O O . ASN A 1 369 ? -4.587 4.799 -5.218 1.00 89.56 369 ASN A O 1
ATOM 2948 N N . ASP A 1 370 ? -6.043 3.999 -6.735 1.00 89.31 370 ASP A N 1
ATOM 2949 C CA . ASP A 1 370 ? -7.158 3.791 -5.803 1.00 89.31 370 ASP A CA 1
ATOM 2950 C C . ASP A 1 370 ? -7.015 2.489 -4.993 1.00 89.31 370 ASP A C 1
ATOM 2952 O O . ASP A 1 370 ? -7.721 2.279 -4.009 1.00 89.31 370 ASP A O 1
ATOM 2956 N N . ILE A 1 371 ? -6.096 1.607 -5.401 1.00 91.62 371 ILE A N 1
ATOM 2957 C CA . ILE A 1 371 ? -5.850 0.280 -4.813 1.00 91.62 371 ILE A CA 1
ATOM 2958 C C . ILE A 1 371 ? -4.357 0.064 -4.520 1.00 91.62 371 ILE A C 1
ATOM 2960 O O . ILE A 1 371 ? -3.810 -1.016 -4.743 1.00 91.62 371 ILE A O 1
ATOM 2964 N N . CYS A 1 372 ? -3.680 1.109 -4.031 1.00 92.62 372 CYS A N 1
ATOM 2965 C CA . CYS A 1 372 ? -2.248 1.079 -3.730 1.00 92.62 372 CYS A CA 1
ATOM 2966 C C . CYS A 1 372 ? -1.910 1.356 -2.265 1.00 92.62 372 CYS A C 1
ATOM 2968 O O . CYS A 1 372 ? -2.677 1.964 -1.520 1.00 92.62 372 CYS A O 1
ATOM 2970 N N . ALA A 1 373 ? -0.717 0.925 -1.856 1.00 94.81 373 ALA A N 1
ATOM 2971 C CA . ALA A 1 373 ? -0.278 0.971 -0.464 1.00 94.81 373 ALA A CA 1
ATOM 2972 C C . ALA A 1 373 ? 0.245 2.348 0.003 1.00 94.81 373 ALA A C 1
ATOM 2974 O O . ALA A 1 373 ? 0.491 2.540 1.195 1.00 94.81 373 ALA A O 1
ATOM 2975 N N . PHE A 1 374 ? 0.404 3.328 -0.898 1.00 92.81 374 PHE A N 1
ATOM 2976 C CA . PHE A 1 374 ? 0.986 4.641 -0.573 1.00 92.81 374 PHE A CA 1
ATOM 2977 C C . PHE A 1 374 ? 0.293 5.376 0.594 1.00 92.81 374 PHE A C 1
ATOM 2979 O O . PHE A 1 374 ? 1.008 5.881 1.469 1.00 92.81 374 PHE A O 1
ATOM 2986 N N . PRO A 1 375 ? -1.055 5.469 0.658 1.00 92.06 375 PRO A N 1
ATOM 2987 C CA . PRO A 1 375 ? -1.733 6.138 1.769 1.00 92.06 375 PRO A CA 1
ATOM 2988 C C . PRO A 1 375 ? -1.486 5.429 3.105 1.00 92.06 375 PRO A C 1
ATOM 2990 O O . PRO A 1 375 ? -1.259 6.081 4.125 1.00 92.06 375 PRO A O 1
ATOM 2993 N N . PHE A 1 376 ? -1.468 4.096 3.088 1.00 94.75 376 PHE A N 1
ATOM 2994 C CA . PHE A 1 376 ? -1.318 3.270 4.280 1.00 94.75 376 PHE A CA 1
ATOM 2995 C C . PHE A 1 376 ? 0.105 3.304 4.837 1.00 94.75 376 PHE A C 1
ATOM 2997 O O . PHE A 1 376 ? 0.265 3.531 6.033 1.00 94.75 376 PHE A O 1
ATOM 3004 N N . GLU A 1 377 ? 1.139 3.211 3.993 1.00 92.62 377 GLU A N 1
ATOM 3005 C CA . GLU A 1 377 ? 2.540 3.357 4.423 1.00 92.62 377 GLU A CA 1
ATOM 3006 C C . GLU A 1 377 ? 2.763 4.718 5.099 1.00 92.62 377 GLU A C 1
ATOM 3008 O O . GLU A 1 377 ? 3.352 4.819 6.178 1.00 92.62 377 GLU A O 1
ATOM 3013 N N . ASN A 1 378 ? 2.219 5.790 4.513 1.00 90.94 378 ASN A N 1
ATOM 3014 C CA . ASN A 1 378 ? 2.278 7.117 5.119 1.00 90.94 378 ASN A CA 1
ATOM 3015 C C . ASN A 1 378 ? 1.572 7.157 6.482 1.00 90.94 378 ASN A C 1
ATOM 3017 O O . ASN A 1 378 ? 2.107 7.746 7.430 1.00 90.94 378 ASN A O 1
ATOM 3021 N N . HIS A 1 379 ? 0.405 6.521 6.595 1.00 93.88 379 HIS A N 1
ATOM 3022 C CA . HIS A 1 379 ? -0.353 6.445 7.839 1.00 93.88 379 HIS A CA 1
ATOM 3023 C C . HIS A 1 379 ? 0.378 5.624 8.916 1.00 93.88 379 HIS A C 1
ATOM 3025 O O . HIS A 1 379 ? 0.469 6.065 10.061 1.00 93.88 379 HIS A O 1
ATOM 3031 N N . LEU A 1 380 ? 1.016 4.503 8.566 1.00 94.50 380 LEU A N 1
ATOM 3032 C CA . LEU A 1 380 ? 1.851 3.718 9.486 1.00 94.50 380 LEU A CA 1
ATOM 3033 C C . LEU A 1 380 ? 2.986 4.561 10.081 1.00 94.50 380 LEU A C 1
ATOM 3035 O O . LEU A 1 380 ? 3.236 4.522 11.290 1.00 94.50 380 LEU A O 1
ATOM 3039 N N . GLN A 1 381 ? 3.634 5.403 9.267 1.00 92.31 381 GLN A N 1
ATOM 3040 C CA . GLN A 1 381 ? 4.647 6.340 9.764 1.00 92.31 381 GLN A CA 1
ATOM 3041 C C . GLN A 1 381 ? 4.056 7.414 10.695 1.00 92.31 381 GLN A C 1
ATOM 3043 O O . GLN A 1 381 ? 4.759 7.891 11.590 1.00 92.31 381 GLN A O 1
ATOM 3048 N N . VAL A 1 382 ? 2.789 7.814 10.514 1.00 92.69 382 VAL A N 1
ATOM 3049 C CA . VAL A 1 382 ? 2.081 8.693 11.462 1.00 92.69 382 VAL A CA 1
ATOM 3050 C C . VAL A 1 382 ? 1.894 7.974 12.794 1.00 92.69 382 VAL A C 1
ATOM 3052 O O . VAL A 1 382 ? 2.336 8.509 13.811 1.00 92.69 382 VAL A O 1
ATOM 3055 N N . LEU A 1 383 ? 1.338 6.758 12.794 1.00 94.06 383 LEU A N 1
ATOM 3056 C CA . LEU A 1 383 ? 1.113 5.969 14.013 1.00 94.06 383 LEU A CA 1
ATOM 3057 C C . LEU A 1 383 ? 2.409 5.754 14.795 1.00 94.06 383 LEU A C 1
ATOM 3059 O O . LEU A 1 383 ? 2.465 5.995 16.001 1.00 94.06 383 LEU A O 1
ATOM 3063 N N . LYS A 1 384 ? 3.494 5.412 14.095 1.00 93.19 384 LYS A N 1
ATOM 3064 C CA . LYS A 1 384 ? 4.819 5.257 14.699 1.00 93.19 384 LYS A CA 1
ATOM 3065 C C . LYS A 1 384 ? 5.308 6.525 15.406 1.00 93.19 384 LYS A C 1
ATOM 3067 O O . LYS A 1 384 ? 5.906 6.426 16.472 1.00 93.19 384 LYS A O 1
ATOM 3072 N N . ARG A 1 385 ? 5.041 7.718 14.857 1.00 93.00 385 ARG A N 1
ATOM 3073 C CA . ARG A 1 385 ? 5.408 9.004 15.487 1.00 93.00 385 ARG A CA 1
ATOM 3074 C C . ARG A 1 385 ? 4.543 9.363 16.698 1.00 93.00 385 ARG A C 1
ATOM 3076 O O . ARG A 1 385 ? 4.966 10.191 17.504 1.00 93.00 385 ARG A O 1
ATOM 3083 N N . LEU A 1 386 ? 3.352 8.775 16.837 1.00 93.25 386 LEU A N 1
ATOM 3084 C CA . LEU A 1 386 ? 2.497 8.980 18.012 1.00 93.25 386 LEU A CA 1
ATOM 3085 C C . LEU A 1 386 ? 3.033 8.247 19.251 1.00 93.25 386 LEU A C 1
ATOM 3087 O O . LEU A 1 386 ? 2.724 8.646 20.376 1.00 93.25 386 LEU A O 1
ATOM 3091 N N . VAL A 1 387 ? 3.878 7.230 19.063 1.00 93.06 387 VAL A N 1
ATOM 3092 C CA . VAL A 1 387 ? 4.569 6.538 20.154 1.00 93.06 387 VAL A CA 1
ATOM 3093 C C . VAL A 1 387 ? 5.821 7.318 20.553 1.00 93.06 387 VAL A C 1
ATOM 3095 O O . VAL A 1 387 ? 6.762 7.458 19.776 1.00 93.06 387 VAL A O 1
ATOM 3098 N N . ARG A 1 388 ? 5.863 7.811 21.795 1.00 89.44 388 ARG A N 1
ATOM 3099 C CA . ARG A 1 388 ? 7.012 8.574 22.318 1.00 89.44 388 ARG A CA 1
ATOM 3100 C C . ARG A 1 388 ? 8.028 7.706 23.051 1.00 89.44 388 ARG A C 1
ATOM 3102 O O . ARG A 1 388 ? 9.204 8.044 23.102 1.00 89.44 388 ARG A O 1
ATOM 3109 N N . ASN A 1 389 ? 7.571 6.624 23.672 1.00 89.44 389 ASN A N 1
ATOM 3110 C CA . ASN A 1 389 ? 8.405 5.699 24.435 1.00 89.44 389 ASN A CA 1
ATOM 3111 C C . ASN A 1 389 ? 7.785 4.294 24.453 1.00 89.44 389 ASN A C 1
ATOM 3113 O O . ASN A 1 389 ? 6.648 4.111 24.025 1.00 89.44 389 ASN A O 1
ATOM 3117 N N . ALA A 1 390 ? 8.521 3.312 24.973 1.00 87.44 390 ALA A N 1
ATOM 3118 C CA . ALA A 1 390 ? 8.119 1.904 24.977 1.00 87.44 390 ALA A CA 1
ATOM 3119 C C . ALA A 1 390 ? 6.973 1.545 25.941 1.00 87.44 390 ALA A C 1
ATOM 3121 O O . ALA A 1 390 ? 6.483 0.421 25.890 1.00 87.44 390 ALA A O 1
ATOM 3122 N N . LYS A 1 391 ? 6.527 2.453 26.821 1.00 88.31 391 LYS A N 1
ATOM 3123 C CA . LYS A 1 391 ? 5.481 2.141 27.807 1.00 88.31 391 LYS A CA 1
ATOM 3124 C C . LYS A 1 391 ? 4.097 2.212 27.165 1.00 88.31 391 LYS A C 1
ATOM 3126 O O . LYS A 1 391 ? 3.642 3.297 26.817 1.00 88.31 391 LYS A O 1
ATOM 3131 N N . ASN A 1 392 ? 3.409 1.079 27.065 1.00 89.38 392 ASN A N 1
ATOM 3132 C CA . ASN A 1 392 ? 2.048 0.954 26.522 1.00 89.38 392 ASN A CA 1
ATOM 3133 C C . ASN A 1 392 ? 1.840 1.707 25.186 1.00 89.38 392 ASN A C 1
ATOM 3135 O O . ASN A 1 392 ? 1.076 2.681 25.146 1.00 89.38 392 ASN A O 1
ATOM 3139 N N . PRO A 1 393 ? 2.525 1.314 24.092 1.00 93.62 393 PRO A N 1
ATOM 3140 C CA . PRO A 1 393 ? 2.442 2.017 22.810 1.00 93.62 393 PRO A CA 1
ATOM 3141 C C . PRO A 1 393 ? 1.018 2.136 22.261 1.00 93.62 393 PRO A C 1
ATOM 3143 O O . PRO A 1 393 ? 0.630 3.229 21.852 1.00 93.62 393 PRO A O 1
ATOM 3146 N N . ILE A 1 394 ? 0.206 1.074 22.340 1.00 94.56 394 ILE A N 1
ATOM 3147 C CA . ILE A 1 394 ? -1.204 1.103 21.911 1.00 94.56 394 ILE A CA 1
ATOM 3148 C C . ILE A 1 394 ? -1.988 2.184 22.654 1.00 94.56 394 ILE A C 1
ATOM 3150 O O . ILE A 1 394 ? -2.681 2.990 22.031 1.00 94.56 394 ILE A O 1
ATOM 3154 N N . CYS A 1 395 ? -1.847 2.261 23.978 1.00 94.81 395 CYS A N 1
ATOM 3155 C CA . CYS A 1 395 ? -2.527 3.278 24.776 1.00 94.81 395 CYS A CA 1
ATOM 3156 C C . CYS A 1 395 ? -2.094 4.696 24.389 1.00 94.81 395 CYS A C 1
ATOM 3158 O O . CYS A 1 395 ? -2.919 5.609 24.401 1.00 94.81 395 CYS A O 1
ATOM 3160 N N . GLN A 1 396 ? -0.814 4.906 24.056 1.00 94.44 396 GLN A N 1
ATOM 3161 C CA . GLN A 1 396 ? -0.331 6.209 23.590 1.00 94.44 396 GLN A CA 1
ATOM 3162 C C . GLN A 1 396 ? -0.988 6.599 22.266 1.00 94.44 396 GLN A C 1
ATOM 3164 O O . GLN A 1 396 ? -1.541 7.695 22.176 1.00 94.44 396 GLN A O 1
ATOM 3169 N N . VAL A 1 397 ? -0.962 5.698 21.279 1.00 95.25 397 VAL A N 1
ATOM 3170 C CA . VAL A 1 397 ? -1.561 5.926 19.958 1.00 95.25 397 VAL A CA 1
ATOM 3171 C C . VAL A 1 397 ? -3.058 6.189 20.101 1.00 95.25 397 VAL A C 1
ATOM 3173 O O . VAL A 1 397 ? -3.527 7.243 19.686 1.00 95.25 397 VAL A O 1
ATOM 3176 N N . THR A 1 398 ? -3.783 5.311 20.797 1.00 95.31 398 THR A N 1
ATOM 3177 C CA . THR A 1 398 ? -5.237 5.423 21.006 1.00 95.31 398 THR A CA 1
ATOM 3178 C C . THR A 1 398 ? -5.622 6.750 21.653 1.00 95.31 398 THR A C 1
ATOM 3180 O O . THR A 1 398 ? -6.528 7.435 21.186 1.00 95.31 398 THR A O 1
ATOM 3183 N N . LYS A 1 399 ? -4.895 7.179 22.696 1.00 94.69 399 LYS A N 1
ATOM 3184 C CA . LYS A 1 399 ? -5.135 8.482 23.336 1.00 94.69 399 LYS A CA 1
ATOM 3185 C C . LYS A 1 399 ? -4.985 9.635 22.348 1.00 94.69 399 LYS A C 1
ATOM 3187 O O . LYS A 1 399 ? -5.796 10.550 22.389 1.00 94.69 399 LYS A O 1
ATOM 3192 N N . ARG A 1 400 ? -3.970 9.606 21.476 1.00 92.81 400 ARG A N 1
ATOM 3193 C CA . ARG A 1 400 ? -3.769 10.655 20.463 1.00 92.81 400 ARG A CA 1
ATOM 3194 C C . ARG A 1 400 ? -4.854 10.632 19.386 1.00 92.81 400 ARG A C 1
ATOM 3196 O O . ARG A 1 400 ? -5.296 11.704 18.994 1.00 92.81 400 ARG A O 1
ATOM 3203 N N . LEU A 1 401 ? -5.296 9.452 18.948 1.00 91.50 401 LEU A N 1
ATOM 3204 C CA . LEU A 1 401 ? -6.386 9.320 17.975 1.00 91.50 401 LEU A CA 1
ATOM 3205 C C . LEU A 1 401 ? -7.697 9.903 18.527 1.00 91.50 401 LEU A C 1
ATOM 3207 O O . LEU A 1 401 ? -8.318 10.730 17.870 1.00 91.50 401 LEU A O 1
ATOM 3211 N N . ILE A 1 402 ? -8.051 9.585 19.778 1.00 90.50 402 ILE A N 1
ATOM 3212 C CA . ILE A 1 402 ? -9.250 10.133 20.440 1.00 90.50 402 ILE A CA 1
ATOM 3213 C C . ILE A 1 402 ? -9.160 11.657 20.604 1.00 90.50 402 ILE A C 1
ATOM 3215 O O . ILE A 1 402 ? -10.147 12.366 20.427 1.00 90.50 402 ILE A O 1
ATOM 3219 N N . GLU A 1 403 ? -7.986 12.189 20.951 1.00 90.31 403 GLU A N 1
ATOM 3220 C CA . GLU A 1 403 ? -7.785 13.643 21.022 1.00 90.31 403 GLU A CA 1
ATOM 3221 C C . GLU A 1 403 ? -7.965 14.318 19.658 1.00 90.31 403 GLU A C 1
ATOM 3223 O O . GLU A 1 403 ? -8.564 15.388 19.589 1.00 90.31 403 GLU A O 1
ATOM 3228 N N . GLN A 1 404 ? -7.455 13.705 18.584 1.00 86.38 404 GLN A N 1
ATOM 3229 C CA . GLN A 1 404 ? -7.603 14.211 17.216 1.00 86.38 404 GLN A CA 1
ATOM 3230 C C . GLN A 1 404 ? -9.062 14.195 16.762 1.00 86.38 404 GLN A C 1
ATOM 3232 O O . GLN A 1 404 ? -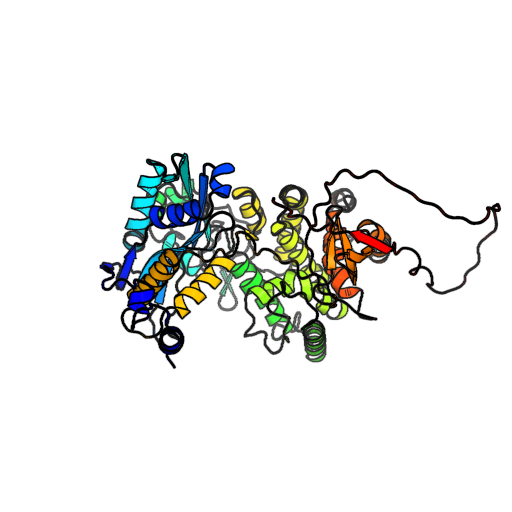9.518 15.159 16.160 1.00 86.38 404 GLN A O 1
ATOM 3237 N N . GLU A 1 405 ? -9.801 13.140 17.093 1.00 82.56 405 GLU A N 1
ATOM 3238 C CA . GLU A 1 405 ? -11.230 13.032 16.806 1.00 82.56 405 GLU A CA 1
ATOM 3239 C C . GLU A 1 405 ? -12.038 14.114 17.545 1.00 82.56 405 GLU A C 1
ATOM 3241 O O . GLU A 1 405 ? -12.867 14.801 16.947 1.00 82.56 405 GLU A O 1
ATOM 3246 N N . ARG A 1 406 ? -11.755 14.323 18.839 1.00 80.88 406 ARG A N 1
ATOM 3247 C CA . ARG A 1 406 ? -12.459 15.294 19.699 1.00 80.88 406 ARG A CA 1
ATOM 3248 C C . ARG A 1 406 ? -12.149 16.744 19.398 1.00 80.88 406 ARG A C 1
ATOM 3250 O O . ARG A 1 406 ? -13.028 17.586 19.543 1.00 80.88 406 ARG A O 1
ATOM 3257 N N . ALA A 1 407 ? -10.920 17.044 18.991 1.00 74.75 407 ALA A N 1
ATOM 3258 C CA . ALA A 1 407 ? -10.558 18.383 18.540 1.00 74.75 407 ALA A CA 1
ATOM 3259 C C . ALA A 1 407 ? -11.338 18.803 17.275 1.00 74.75 407 ALA A C 1
ATOM 3261 O O . ALA A 1 407 ? -11.157 19.921 16.789 1.00 74.75 407 ALA A O 1
ATOM 3262 N N . GLY A 1 408 ? -12.172 17.898 16.740 1.00 63.78 408 GLY A N 1
ATOM 3263 C CA . GLY A 1 408 ? -12.517 17.837 15.343 1.00 63.78 408 GLY A CA 1
ATOM 3264 C C . GLY A 1 408 ? -11.267 17.437 14.578 1.00 63.78 408 GLY A C 1
ATOM 3265 O O . GLY A 1 408 ? -10.157 17.912 14.858 1.00 63.78 408 GLY A O 1
ATOM 3266 N N . SER A 1 409 ? -11.433 16.654 13.516 1.00 52.00 409 SER A N 1
ATOM 3267 C CA . SER A 1 409 ? -10.506 16.852 12.414 1.00 52.00 409 SER A CA 1
ATOM 3268 C C . SER A 1 409 ? -10.540 18.357 12.172 1.00 52.00 409 SER A C 1
ATOM 3270 O O . SER A 1 409 ? -11.608 18.909 11.894 1.00 52.00 409 SER A O 1
ATOM 3272 N N . ARG A 1 410 ? -9.394 19.055 12.261 1.00 41.53 410 ARG A N 1
ATOM 3273 C CA . ARG A 1 410 ? -9.274 20.212 11.375 1.00 41.53 410 ARG A CA 1
ATOM 3274 C C . ARG A 1 410 ? -9.743 19.646 10.050 1.00 41.53 410 ARG A C 1
ATOM 3276 O O . ARG A 1 410 ? -9.197 18.603 9.663 1.00 41.53 410 ARG A O 1
ATOM 3283 N N . PRO A 1 411 ? -10.718 20.253 9.369 1.00 39.75 411 PRO A N 1
ATOM 3284 C CA . PRO A 1 411 ? -10.751 20.040 7.956 1.00 39.75 411 PRO A CA 1
ATOM 3285 C C . PRO A 1 411 ? -9.308 20.369 7.531 1.00 39.75 411 PRO A C 1
ATOM 3287 O O . PRO A 1 411 ? -8.897 21.524 7.473 1.00 39.75 411 PRO A O 1
ATOM 3290 N N . LYS A 1 412 ? -8.502 19.347 7.219 1.00 41.34 412 LYS A N 1
ATOM 3291 C CA . LYS A 1 412 ? -8.012 19.361 5.861 1.00 41.34 412 LYS A CA 1
ATOM 3292 C C . LYS A 1 412 ? -9.322 19.462 5.124 1.00 41.34 412 LYS A C 1
ATOM 3294 O O . LYS A 1 412 ? -10.097 18.510 5.154 1.00 41.34 412 LYS A O 1
ATOM 3299 N N . GLU A 1 413 ? -9.650 20.679 4.698 1.00 34.81 413 GLU A N 1
ATOM 3300 C CA . GLU A 1 413 ? -10.746 20.883 3.775 1.00 34.81 413 GLU A CA 1
ATOM 3301 C C . GLU A 1 413 ? -10.688 19.684 2.814 1.00 34.81 413 GLU A C 1
ATOM 3303 O O . GLU A 1 413 ? -9.600 19.188 2.480 1.00 34.81 413 GLU A O 1
ATOM 3308 N N . THR A 1 414 ? -11.827 19.069 2.548 1.00 35.34 414 THR A N 1
ATOM 3309 C CA . THR A 1 414 ? -11.923 17.893 1.688 1.00 35.34 414 THR A CA 1
ATOM 3310 C C . THR A 1 414 ? -11.506 18.268 0.274 1.00 35.34 414 THR A C 1
ATOM 3312 O O . THR A 1 414 ? -12.301 18.691 -0.554 1.00 35.34 414 THR A O 1
ATOM 3315 N N . GLY A 1 415 ? -10.205 18.138 0.040 1.00 36.47 415 GLY A N 1
ATOM 3316 C CA . GLY A 1 415 ? -9.463 19.001 -0.858 1.00 36.47 415 GLY A CA 1
ATOM 3317 C C . GLY A 1 415 ? -8.914 20.129 -0.012 1.00 36.47 415 GLY A C 1
ATOM 3318 O O . GLY A 1 415 ? -9.702 20.940 0.473 1.00 36.47 415 GLY A O 1
ATOM 3319 N N . LYS A 1 416 ? -7.577 20.224 0.155 1.00 31.81 416 LYS A N 1
ATOM 3320 C CA . LYS A 1 416 ? -6.961 21.545 0.363 1.00 31.81 416 LYS A CA 1
ATOM 3321 C C . LYS A 1 416 ? -7.884 22.500 -0.399 1.00 31.81 416 LYS A C 1
ATOM 3323 O O . LYS A 1 416 ? -8.074 22.241 -1.593 1.00 31.81 416 LYS A O 1
ATOM 3328 N N . LYS A 1 417 ? -8.450 23.567 0.186 1.00 32.72 417 LYS A N 1
ATOM 3329 C CA . LYS A 1 417 ? -8.525 24.731 -0.682 1.00 32.72 417 LYS A CA 1
ATOM 3330 C C . LYS A 1 417 ? -7.076 24.860 -1.090 1.00 32.72 417 LYS A C 1
ATOM 3332 O O . LYS A 1 417 ? -6.214 25.275 -0.314 1.00 32.72 417 LYS A O 1
ATOM 3337 N N . SER A 1 418 ? -6.769 24.393 -2.290 1.00 35.84 418 SER A N 1
ATOM 3338 C CA . SER A 1 418 ? -5.884 25.125 -3.122 1.00 35.84 418 SER A CA 1
ATOM 3339 C C . SER A 1 418 ? -6.528 26.509 -3.101 1.00 35.84 418 SER A C 1
ATOM 3341 O O . SER A 1 418 ? -7.278 26.920 -3.972 1.00 35.84 418 SER A O 1
ATOM 3343 N N . TRP A 1 419 ? -6.144 27.300 -2.099 1.00 34.12 419 TRP A N 1
ATOM 3344 C CA . TRP A 1 419 ? -5.338 28.446 -2.417 1.00 34.12 419 TRP A CA 1
ATOM 3345 C C . TRP A 1 419 ? -4.392 27.942 -3.500 1.00 34.12 419 TRP A C 1
ATOM 3347 O O . TRP A 1 419 ? -3.346 27.359 -3.211 1.00 34.12 419 TRP A O 1
ATOM 3357 N N . HIS A 1 420 ? -4.882 27.962 -4.744 1.00 43.78 420 HIS A N 1
ATOM 3358 C CA . HIS A 1 420 ? -4.080 27.790 -5.918 1.00 43.78 420 HIS A CA 1
ATOM 3359 C C . HIS A 1 420 ? -3.176 28.992 -5.766 1.00 43.78 420 HIS A C 1
ATOM 3361 O O . HIS A 1 420 ? -3.556 30.124 -6.069 1.00 43.78 4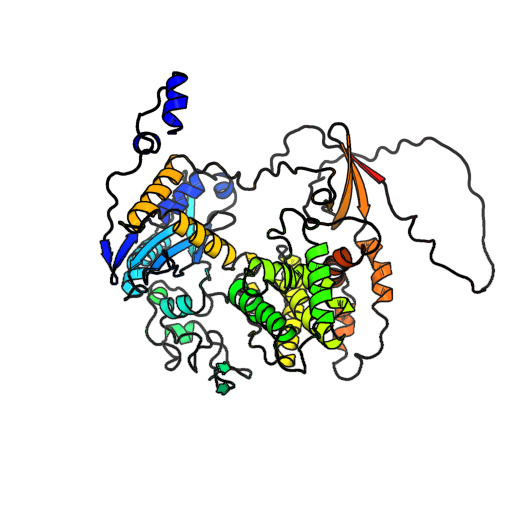20 HIS A O 1
ATOM 3367 N N . PHE A 1 421 ? -2.044 28.779 -5.100 1.00 44.81 421 PHE A N 1
ATOM 3368 C CA . PHE A 1 421 ? -0.985 29.749 -5.058 1.00 44.81 421 PHE A CA 1
ATOM 3369 C C . PHE A 1 421 ? -0.454 29.702 -6.469 1.00 44.81 421 PHE A C 1
ATOM 3371 O O . PHE A 1 421 ? 0.487 28.980 -6.780 1.00 44.81 421 PHE A O 1
ATOM 3378 N N . VAL A 1 422 ? -1.159 30.423 -7.335 1.00 52.31 422 VAL A N 1
ATOM 3379 C CA . VAL A 1 422 ? -0.644 30.818 -8.615 1.00 52.31 422 VAL A CA 1
ATOM 3380 C C . VAL A 1 422 ? 0.514 31.722 -8.265 1.00 52.31 422 VAL A C 1
ATOM 3382 O O . VAL A 1 422 ? 0.339 32.886 -7.887 1.00 52.31 422 VAL A O 1
ATOM 3385 N N . ALA A 1 423 ? 1.676 31.093 -8.219 1.00 53.31 423 ALA A N 1
ATOM 3386 C CA . ALA A 1 423 ? 2.920 31.767 -7.995 1.00 53.31 423 ALA A CA 1
ATOM 3387 C C . ALA A 1 423 ? 3.421 32.216 -9.358 1.00 53.31 423 ALA A C 1
ATOM 3389 O O . ALA A 1 423 ? 3.312 31.494 -10.342 1.00 53.31 423 ALA A O 1
ATOM 3390 N N . GLU A 1 424 ? 4.034 33.386 -9.384 1.00 54.97 424 GLU A N 1
ATOM 3391 C CA . GLU A 1 424 ? 4.786 33.866 -10.545 1.00 54.97 424 GLU A CA 1
ATOM 3392 C C . GLU A 1 424 ? 6.129 33.131 -10.689 1.00 54.97 424 GLU A C 1
ATOM 3394 O O . GLU A 1 424 ? 6.958 33.495 -11.513 1.00 54.97 424 GLU A O 1
ATOM 3399 N N . ASN A 1 425 ? 6.386 32.117 -9.852 1.00 59.06 425 ASN A N 1
ATOM 3400 C CA . ASN A 1 425 ? 7.620 31.357 -9.907 1.00 59.06 425 ASN A CA 1
ATOM 3401 C C . ASN A 1 425 ? 7.518 30.202 -10.903 1.00 59.06 425 ASN A C 1
ATOM 3403 O O . ASN A 1 425 ? 6.466 29.592 -11.096 1.00 59.06 425 ASN A O 1
ATOM 3407 N N . GLU A 1 426 ? 8.670 29.850 -11.463 1.00 55.97 426 GLU A N 1
ATOM 3408 C CA . GLU A 1 426 ? 8.809 28.822 -12.501 1.00 55.97 426 GLU A CA 1
ATOM 3409 C C . GLU A 1 426 ? 8.333 27.427 -12.077 1.00 55.97 426 GLU A C 1
ATOM 3411 O O . GLU A 1 426 ? 8.160 26.534 -12.903 1.00 55.97 426 GLU A O 1
ATOM 3416 N N . ARG A 1 427 ? 8.171 27.220 -10.768 1.00 58.38 427 ARG A N 1
ATOM 3417 C CA . ARG A 1 427 ? 7.872 25.928 -10.159 1.00 58.38 427 ARG A CA 1
ATOM 3418 C C . ARG A 1 427 ? 6.372 25.643 -10.083 1.00 58.38 427 ARG A C 1
ATOM 3420 O O . ARG A 1 427 ? 5.975 24.493 -10.240 1.00 58.38 427 ARG A O 1
ATOM 3427 N N . ASN A 1 428 ? 5.554 26.665 -9.823 1.00 60.06 428 ASN A N 1
ATOM 3428 C CA . ASN A 1 428 ? 4.108 26.534 -9.585 1.00 60.06 428 ASN A CA 1
ATOM 3429 C C . ASN A 1 428 ? 3.266 27.431 -10.520 1.00 60.06 428 ASN A C 1
ATOM 3431 O O . ASN A 1 428 ? 2.098 27.700 -10.236 1.00 60.06 428 ASN A O 1
ATOM 3435 N N . GLY A 1 429 ? 3.863 27.926 -11.605 1.00 63.31 429 GLY A N 1
ATOM 3436 C CA . GLY A 1 429 ? 3.238 28.849 -12.549 1.00 63.31 429 GLY A CA 1
ATOM 3437 C C . GLY A 1 429 ? 2.557 28.189 -13.747 1.00 63.31 429 GLY A C 1
ATOM 3438 O O . GLY A 1 429 ? 2.226 28.902 -14.680 1.00 63.31 429 GLY A O 1
ATOM 3439 N N . CYS A 1 430 ? 2.354 26.869 -13.790 1.00 66.06 430 CYS A N 1
ATOM 3440 C CA . CYS A 1 430 ? 1.755 26.229 -14.964 1.00 66.06 430 CYS A CA 1
ATOM 3441 C C . CYS A 1 430 ? 0.578 25.299 -14.642 1.00 66.06 430 CYS A C 1
ATOM 3443 O O . CYS A 1 430 ? 0.529 24.693 -13.573 1.00 66.06 430 CYS A O 1
ATOM 3445 N N . PHE A 1 431 ? -0.387 25.244 -15.567 1.00 63.66 431 PHE A N 1
ATOM 3446 C CA . PHE A 1 431 ? -1.717 24.666 -15.390 1.00 63.66 431 PHE A CA 1
ATOM 3447 C C . PHE A 1 431 ? -2.173 23.914 -16.644 1.00 63.66 431 PHE A C 1
ATOM 3449 O O . PHE A 1 431 ? -1.795 24.265 -17.761 1.00 63.66 431 PHE A O 1
ATOM 3456 N N . LEU A 1 432 ? -3.023 22.904 -16.454 1.00 59.44 432 LEU A N 1
ATOM 3457 C CA . LEU A 1 432 ? -3.694 22.191 -17.540 1.00 59.44 432 LEU A CA 1
ATOM 3458 C C . LEU A 1 432 ? -5.105 22.740 -17.655 1.00 59.44 432 LEU A C 1
ATOM 3460 O O . LEU A 1 432 ? -5.866 22.705 -16.700 1.00 59.44 432 LEU A O 1
ATOM 3464 N N . LEU A 1 433 ? -5.485 23.251 -18.805 1.00 63.09 433 LEU A N 1
ATOM 3465 C CA . LEU A 1 433 ? -6.827 23.765 -19.013 1.00 63.09 433 LEU A CA 1
ATOM 3466 C C . LEU A 1 433 ? -7.805 22.610 -19.289 1.00 63.09 433 LEU A C 1
ATOM 3468 O O . LEU A 1 433 ? -7.4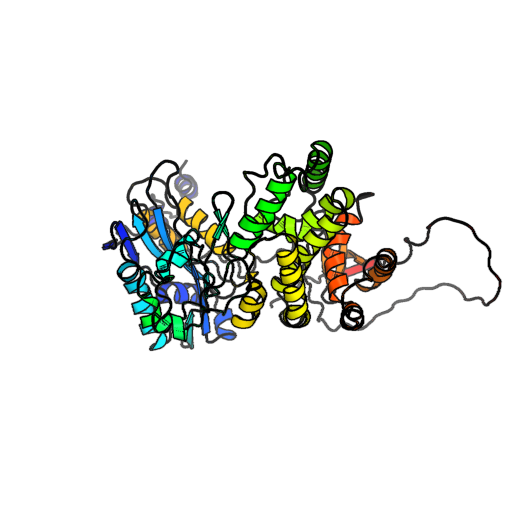06 21.493 -19.614 1.00 63.09 433 LEU A O 1
ATOM 3472 N N . HIS A 1 434 ? -9.113 22.852 -19.166 1.00 59.88 434 HIS A N 1
ATOM 3473 C CA . HIS A 1 434 ? -10.119 21.818 -19.469 1.00 59.88 434 HIS A CA 1
ATOM 3474 C C . HIS A 1 434 ? -10.122 21.345 -20.914 1.00 59.88 434 HIS A C 1
ATOM 3476 O O . HIS A 1 434 ? -10.545 20.227 -21.187 1.00 59.88 434 HIS A O 1
ATOM 3482 N N . ASN A 1 435 ? -9.659 22.189 -21.826 1.00 63.56 435 ASN A N 1
ATOM 3483 C CA . ASN A 1 435 ? -9.451 21.821 -23.216 1.00 63.56 435 ASN A CA 1
ATOM 3484 C C . ASN A 1 435 ? -8.110 21.099 -23.441 1.00 63.56 435 ASN A C 1
ATOM 3486 O O . ASN A 1 435 ? -7.696 20.974 -24.584 1.00 63.56 435 ASN A O 1
ATOM 3490 N N . GLU A 1 436 ? -7.448 20.656 -22.367 1.00 63.00 436 GLU A N 1
ATOM 3491 C CA . GLU A 1 436 ? -6.164 19.946 -22.360 1.00 63.00 436 GLU A CA 1
ATOM 3492 C C . GLU A 1 436 ? -4.952 20.771 -22.838 1.00 63.00 436 GLU A C 1
ATOM 3494 O O . GLU A 1 436 ? -3.843 20.246 -22.939 1.00 63.00 436 GLU A O 1
ATOM 3499 N N . ASP A 1 437 ? -5.120 22.078 -23.050 1.00 63.31 437 ASP A N 1
ATOM 3500 C CA . ASP A 1 437 ? -4.015 22.990 -23.346 1.00 63.31 437 ASP A CA 1
ATOM 3501 C C . ASP A 1 437 ? -3.224 23.351 -22.076 1.00 63.31 437 ASP A C 1
ATOM 3503 O O . ASP A 1 437 ? -3.733 23.305 -20.955 1.00 63.31 437 ASP A O 1
ATOM 3507 N N . PHE A 1 438 ? -1.973 23.774 -22.243 1.00 63.53 438 PHE A N 1
ATOM 3508 C CA . PHE A 1 438 ? -1.091 24.148 -21.136 1.00 63.53 438 PHE A CA 1
ATOM 3509 C C . PHE A 1 438 ? -1.028 25.664 -20.991 1.00 63.53 438 PHE A C 1
ATOM 3511 O O . PHE A 1 438 ? -0.730 26.351 -21.965 1.00 63.53 438 PHE A O 1
ATOM 3518 N N . ALA A 1 439 ? -1.260 26.190 -19.790 1.00 67.88 439 ALA A N 1
ATOM 3519 C CA . ALA A 1 439 ? -1.182 27.618 -19.496 1.00 67.88 439 ALA A CA 1
ATOM 3520 C C . ALA A 1 439 ? -0.020 27.927 -18.547 1.00 67.88 439 ALA A C 1
ATOM 3522 O O . ALA A 1 439 ? -0.002 27.433 -17.423 1.00 67.88 439 ALA A O 1
ATOM 3523 N N . PHE A 1 440 ? 0.907 28.785 -18.971 1.00 71.19 440 PHE A N 1
ATOM 3524 C CA . PHE A 1 440 ? 2.070 29.236 -18.202 1.00 71.19 440 PHE A CA 1
ATOM 3525 C C . PHE A 1 440 ? 1.898 30.679 -17.765 1.00 71.19 440 PHE A C 1
ATOM 3527 O O . PHE A 1 440 ? 1.892 31.584 -18.594 1.00 71.19 440 PHE A O 1
ATOM 3534 N N . VAL A 1 441 ? 1.786 30.900 -16.466 1.00 70.44 441 VAL A N 1
ATOM 3535 C CA . VAL A 1 441 ? 1.665 32.215 -15.851 1.00 70.44 441 VAL A CA 1
ATOM 3536 C C . VAL A 1 441 ? 2.979 32.962 -15.996 1.00 70.44 441 VAL A C 1
ATOM 3538 O O . VAL A 1 441 ? 4.001 32.573 -15.438 1.00 70.44 441 VAL A O 1
ATOM 3541 N N . LYS A 1 442 ? 2.919 34.065 -16.736 1.00 70.31 442 LYS A N 1
ATOM 3542 C CA . LYS A 1 442 ? 4.009 35.029 -16.879 1.00 70.31 442 LYS A CA 1
ATOM 3543 C C . LYS A 1 442 ? 3.971 36.105 -15.813 1.00 70.31 442 LYS A C 1
ATOM 3545 O O . LYS A 1 442 ? 5.012 36.542 -15.343 1.00 70.31 442 LYS A O 1
ATOM 3550 N N . GLU A 1 443 ? 2.772 36.570 -15.483 1.00 73.50 443 GLU A N 1
ATOM 3551 C CA . GLU A 1 443 ? 2.594 37.718 -14.602 1.00 73.50 443 GLU A CA 1
ATOM 3552 C C . GLU A 1 443 ? 1.223 37.674 -13.928 1.00 73.50 443 GLU A C 1
ATOM 3554 O O . GLU A 1 443 ? 0.227 37.272 -14.545 1.00 73.50 443 GLU A O 1
ATOM 3559 N N . LYS A 1 444 ? 1.158 38.127 -12.673 1.00 69.62 444 LYS A N 1
ATOM 3560 C CA . LYS A 1 444 ? -0.085 38.331 -11.935 1.00 69.62 444 LYS A CA 1
ATOM 3561 C C . LYS A 1 444 ? -0.307 39.828 -11.717 1.00 69.62 444 LYS A C 1
ATOM 3563 O O . LYS A 1 444 ? 0.451 40.491 -11.021 1.00 69.62 444 LYS A O 1
ATOM 3568 N N . ARG A 1 445 ? -1.398 40.370 -12.264 1.00 69.31 445 ARG A N 1
ATOM 3569 C CA . ARG A 1 445 ? -1.802 41.775 -12.064 1.00 69.31 445 ARG A CA 1
ATOM 3570 C C . ARG A 1 445 ? -3.234 41.849 -11.567 1.00 69.31 445 ARG A C 1
ATOM 3572 O O . ARG A 1 445 ? -4.131 41.385 -12.261 1.00 69.31 445 ARG A O 1
ATOM 3579 N N . ASP A 1 446 ? -3.449 42.425 -10.385 1.00 59.03 446 ASP A N 1
ATOM 3580 C CA . ASP A 1 446 ? -4.779 42.758 -9.843 1.00 59.03 446 ASP A CA 1
ATOM 3581 C C . ASP A 1 446 ? -5.820 41.623 -9.952 1.00 59.03 446 ASP A C 1
ATOM 3583 O O . ASP A 1 446 ? -6.941 41.814 -10.418 1.00 59.03 446 ASP A O 1
ATOM 3587 N N . GLY A 1 447 ? -5.433 40.399 -9.573 1.00 57.94 447 GLY A N 1
ATOM 3588 C CA . GLY A 1 447 ? -6.312 39.220 -9.641 1.00 57.94 447 GLY A CA 1
ATOM 3589 C C . GLY A 1 447 ? -6.452 38.587 -11.034 1.00 57.94 447 GLY A C 1
ATOM 3590 O O . GLY A 1 447 ? -7.159 37.594 -11.184 1.00 57.94 447 GLY A O 1
ATOM 3591 N N . ARG A 1 448 ? -5.754 39.103 -12.049 1.00 57.66 448 ARG A N 1
ATOM 3592 C CA . ARG A 1 448 ? -5.681 38.540 -13.405 1.00 57.66 448 ARG A CA 1
ATOM 3593 C C . ARG A 1 448 ? -4.341 37.859 -13.637 1.00 57.66 448 ARG A C 1
ATOM 3595 O O . ARG A 1 448 ? -3.312 38.311 -13.133 1.00 57.66 448 ARG A O 1
ATOM 3602 N N . LEU A 1 449 ? -4.365 36.789 -14.424 1.00 70.19 449 LEU A N 1
ATOM 3603 C CA . LEU A 1 449 ? -3.169 36.068 -14.846 1.00 70.19 449 LEU A CA 1
ATOM 3604 C C . LEU A 1 449 ? -2.930 36.315 -16.329 1.00 70.19 449 LEU A C 1
ATOM 3606 O O . LEU A 1 449 ? -3.829 36.116 -17.152 1.00 70.19 449 LEU A O 1
ATOM 3610 N N . LEU A 1 450 ? -1.716 36.743 -16.661 1.00 71.75 450 LEU A N 1
ATOM 3611 C CA . LEU A 1 450 ? -1.224 36.700 -18.027 1.00 71.75 450 LEU A CA 1
ATOM 3612 C C . LEU A 1 450 ? -0.587 35.333 -18.246 1.00 71.75 450 LEU A C 1
ATOM 3614 O O . LEU A 1 450 ? 0.402 35.012 -17.583 1.00 71.75 450 LEU A O 1
ATOM 3618 N N . CYS A 1 451 ? -1.143 34.555 -19.172 1.00 71.50 451 CYS A N 1
ATOM 3619 C CA . CYS A 1 451 ? -0.638 33.224 -19.474 1.00 71.50 451 CYS A CA 1
ATOM 3620 C C . CYS A 1 451 ? -0.203 33.100 -20.935 1.00 71.50 451 CYS A C 1
ATOM 3622 O O . CYS A 1 451 ? -0.905 33.563 -21.839 1.00 71.50 451 CYS A O 1
ATOM 3624 N N . ASP A 1 452 ? 0.910 32.405 -21.163 1.00 69.31 452 ASP A N 1
ATOM 3625 C CA . ASP A 1 452 ? 1.176 31.778 -22.456 1.00 69.31 452 ASP A CA 1
ATOM 3626 C C . ASP A 1 452 ? 0.392 30.470 -22.525 1.00 69.31 452 ASP A C 1
ATOM 3628 O O . ASP A 1 452 ? 0.505 29.640 -21.622 1.00 69.31 452 ASP A O 1
ATOM 3632 N N . ILE A 1 453 ? -0.396 30.281 -23.584 1.00 65.50 453 ILE A N 1
ATOM 3633 C CA . ILE A 1 453 ? -1.141 29.038 -23.799 1.00 65.50 453 ILE A CA 1
ATOM 3634 C C . ILE A 1 453 ? -0.500 28.260 -24.945 1.00 65.50 453 ILE A C 1
ATOM 3636 O O . ILE A 1 453 ? -0.346 28.781 -26.050 1.00 65.50 453 ILE A O 1
ATOM 3640 N N . ILE A 1 454 ? -0.147 27.006 -24.679 1.00 63.66 454 ILE A N 1
ATOM 3641 C CA . ILE A 1 454 ? 0.362 26.064 -25.673 1.00 63.66 454 ILE A CA 1
ATOM 3642 C C . ILE A 1 454 ? -0.713 25.017 -25.913 1.00 63.66 454 ILE A C 1
ATOM 3644 O O . ILE A 1 454 ? -1.075 24.281 -24.991 1.00 63.66 454 ILE A O 1
ATOM 3648 N N . SER A 1 455 ? -1.202 24.940 -27.154 1.00 60.81 455 SER A N 1
ATOM 3649 C CA . SER A 1 455 ? -2.197 23.930 -27.483 1.00 60.81 455 SER A CA 1
ATOM 3650 C C . SER A 1 455 ? -1.592 22.537 -27.547 1.00 60.81 455 SER A C 1
ATOM 3652 O O . SER A 1 455 ? -0.507 22.349 -28.105 1.00 60.81 455 SER A O 1
ATOM 3654 N N . GLN A 1 456 ? -2.326 21.556 -27.024 1.00 56.66 456 GLN A N 1
ATOM 3655 C CA . GLN A 1 456 ? -1.934 20.149 -27.079 1.00 56.66 456 GLN A CA 1
ATOM 3656 C C . GLN A 1 456 ? -1.710 19.675 -28.531 1.00 56.66 456 GLN A C 1
ATOM 3658 O O . GLN A 1 456 ? -0.749 18.956 -28.806 1.00 56.66 456 GLN A O 1
ATOM 3663 N N . ASN A 1 457 ? -2.528 20.158 -29.475 1.00 48.75 457 ASN A N 1
ATOM 3664 C CA . ASN A 1 457 ? -2.469 19.787 -30.897 1.00 48.75 457 ASN A CA 1
ATOM 3665 C C . ASN A 1 457 ? -1.298 20.446 -31.647 1.00 48.75 457 ASN A C 1
ATOM 3667 O O . ASN A 1 457 ? -0.768 19.887 -32.603 1.00 48.75 457 ASN A O 1
ATOM 3671 N N . SER A 1 458 ? -0.819 21.611 -31.198 1.00 44.62 458 SER A N 1
ATOM 3672 C CA . SER A 1 458 ? 0.335 22.289 -31.819 1.00 44.62 458 SER A CA 1
ATOM 3673 C C . SER A 1 458 ? 1.654 21.529 -31.630 1.00 44.62 458 SER A C 1
ATOM 3675 O O . SER A 1 458 ? 2.658 21.833 -32.276 1.00 44.62 458 SER A O 1
ATOM 3677 N N . LEU A 1 459 ? 1.664 20.512 -30.767 1.00 43.66 459 LEU A N 1
ATOM 3678 C CA . LEU A 1 459 ? 2.824 19.668 -30.508 1.00 43.66 459 LEU A CA 1
ATOM 3679 C C . LEU A 1 459 ? 2.949 18.476 -31.486 1.00 43.66 459 LEU A C 1
ATOM 3681 O O . LEU A 1 459 ? 3.967 17.772 -31.460 1.00 43.66 459 LEU A O 1
ATOM 3685 N N . GLU A 1 460 ? 1.971 18.270 -32.381 1.00 36.44 460 GLU A N 1
ATOM 3686 C CA . GLU A 1 460 ? 1.964 17.201 -33.398 1.00 36.44 460 GLU A CA 1
ATOM 3687 C C . GLU A 1 460 ? 3.125 17.315 -34.401 1.00 36.44 460 GLU A C 1
ATOM 3689 O O . GLU A 1 460 ? 3.747 16.310 -34.758 1.00 36.44 460 GLU A O 1
ATOM 3694 N N . SER A 1 461 ? 3.528 18.538 -34.767 1.00 33.88 461 SER A N 1
ATOM 3695 C CA . SER A 1 461 ? 4.665 18.806 -35.671 1.00 33.88 461 SER A CA 1
ATOM 3696 C C . SER A 1 461 ? 5.997 18.222 -35.164 1.00 33.88 461 SER A C 1
ATOM 3698 O O . SER A 1 461 ? 6.918 17.972 -35.938 1.00 33.88 461 SER A O 1
ATOM 3700 N N . PHE A 1 462 ? 6.107 17.966 -33.855 1.00 30.11 462 PHE A N 1
ATOM 3701 C CA . PHE A 1 462 ? 7.298 17.410 -33.206 1.00 30.11 462 PHE A CA 1
ATOM 3702 C C . PHE A 1 462 ? 7.271 15.869 -33.124 1.00 30.11 462 PHE A C 1
ATOM 3704 O O . PHE A 1 462 ? 8.250 15.245 -32.707 1.00 30.11 462 PHE A O 1
ATOM 3711 N N . ILE A 1 463 ? 6.139 15.226 -33.432 1.00 29.59 463 ILE A N 1
ATOM 3712 C CA . ILE A 1 463 ? 5.958 13.759 -33.442 1.00 29.59 463 ILE A CA 1
ATOM 3713 C C . ILE A 1 463 ? 6.429 13.174 -34.774 1.00 29.59 463 ILE A C 1
ATOM 3715 O O . ILE A 1 463 ? 7.142 12.172 -34.780 1.00 29.59 463 ILE A O 1
ATOM 3719 N N . LEU A 1 464 ? 6.153 13.871 -35.878 1.00 29.70 464 LEU A N 1
ATOM 3720 C CA . LEU A 1 464 ? 6.608 13.509 -37.227 1.00 29.70 464 LEU A CA 1
ATOM 3721 C C . LEU A 1 464 ? 8.140 13.420 -37.365 1.00 29.70 464 LEU A C 1
ATOM 3723 O O . LEU A 1 464 ? 8.634 12.690 -38.213 1.00 29.70 464 LEU A O 1
ATOM 3727 N N . CYS A 1 465 ? 8.906 14.091 -36.499 1.00 28.39 465 CYS A N 1
ATOM 3728 C CA . CYS A 1 465 ? 10.373 14.028 -36.506 1.00 28.39 465 CYS A CA 1
ATOM 3729 C C . CYS A 1 465 ? 10.948 12.791 -35.768 1.00 28.39 465 CYS A C 1
ATOM 3731 O O . CYS A 1 465 ? 12.119 12.462 -35.936 1.00 28.39 465 CYS A O 1
ATOM 3733 N N . LEU A 1 466 ? 10.143 12.093 -34.950 1.00 27.42 466 LEU A N 1
ATOM 3734 C CA . LEU A 1 466 ? 10.531 10.846 -34.258 1.00 27.42 466 LEU A CA 1
ATOM 3735 C C . LEU A 1 466 ? 9.966 9.591 -34.936 1.00 27.42 466 LEU A C 1
ATOM 3737 O O . LEU A 1 466 ? 10.478 8.496 -34.719 1.00 27.42 466 LEU A O 1
ATOM 3741 N N . ALA A 1 467 ? 8.933 9.751 -35.760 1.00 28.17 467 ALA A N 1
ATOM 3742 C CA . ALA A 1 467 ? 8.395 8.709 -36.618 1.00 28.17 467 ALA A CA 1
ATOM 3743 C C . ALA A 1 467 ? 9.087 8.732 -37.992 1.00 28.17 467 ALA A C 1
ATOM 3745 O O . ALA A 1 467 ? 8.438 8.914 -39.017 1.00 28.17 467 ALA A O 1
ATOM 3746 N N . THR A 1 468 ? 10.409 8.547 -38.039 1.00 26.17 468 THR A N 1
ATOM 3747 C CA . THR A 1 468 ? 11.030 8.002 -39.253 1.00 26.17 468 THR A CA 1
ATOM 3748 C C . THR A 1 468 ? 11.042 6.476 -39.130 1.00 26.17 468 THR A C 1
ATOM 3750 O O . THR A 1 468 ? 11.712 5.924 -38.253 1.00 26.17 468 THR A O 1
ATOM 3753 N N . PRO A 1 469 ? 10.277 5.751 -39.964 1.00 34.94 469 PRO A N 1
ATOM 3754 C CA . PRO A 1 469 ? 10.241 4.300 -39.912 1.00 34.94 469 PRO A CA 1
ATOM 3755 C C . PRO A 1 469 ? 11.526 3.751 -40.535 1.00 34.94 469 PRO A C 1
ATOM 3757 O O . PRO A 1 469 ? 11.702 3.796 -41.746 1.00 34.94 469 PRO A O 1
ATOM 3760 N N . SER A 1 470 ? 12.446 3.230 -39.725 1.00 32.94 470 SER A N 1
ATOM 3761 C CA . SER A 1 470 ? 13.476 2.308 -40.227 1.00 32.94 470 SER A CA 1
ATOM 3762 C C . SER A 1 470 ? 14.085 1.482 -39.095 1.00 32.94 470 SER A C 1
ATOM 3764 O O . SER A 1 470 ? 15.083 1.866 -38.498 1.00 32.94 470 SER A O 1
ATOM 3766 N N . SER A 1 471 ? 13.429 0.362 -38.756 1.00 29.50 471 SER A N 1
ATOM 3767 C CA . SER A 1 471 ? 14.059 -0.931 -38.370 1.00 29.50 471 SER A CA 1
ATOM 3768 C C . SER A 1 471 ? 13.115 -1.892 -37.628 1.00 29.50 471 SER A C 1
ATOM 3770 O O . SER A 1 471 ? 13.412 -3.076 -37.544 1.00 29.50 471 SER A O 1
ATOM 3772 N N . LEU A 1 472 ? 11.936 -1.451 -37.177 1.00 31.52 472 LEU A N 1
ATOM 3773 C CA . LEU A 1 472 ? 10.947 -2.292 -36.468 1.00 31.52 472 LEU A CA 1
ATOM 3774 C C . LEU A 1 472 ? 10.141 -3.264 -37.365 1.00 31.52 472 LEU A C 1
ATOM 3776 O O . LEU A 1 472 ? 9.141 -3.820 -36.926 1.00 31.52 472 LEU A O 1
ATOM 3780 N N . MET A 1 473 ? 10.560 -3.481 -38.616 1.00 26.58 473 MET A N 1
ATOM 3781 C CA . MET A 1 473 ? 9.730 -4.083 -39.672 1.00 26.58 473 MET A CA 1
ATOM 3782 C C . MET A 1 473 ? 9.927 -5.583 -39.944 1.00 26.58 473 MET A C 1
ATOM 3784 O O . MET A 1 473 ? 9.460 -6.070 -40.968 1.00 26.58 473 MET A O 1
ATOM 3788 N N . TRP A 1 474 ? 10.553 -6.349 -39.051 1.00 28.28 474 TRP A N 1
ATOM 3789 C CA . TRP A 1 474 ? 10.657 -7.800 -39.252 1.00 28.28 474 TRP A CA 1
ATOM 3790 C C . TRP A 1 474 ? 10.200 -8.567 -38.013 1.00 28.28 474 TRP A C 1
ATOM 3792 O O . TRP A 1 474 ? 11.011 -8.930 -37.166 1.00 28.28 474 TRP A O 1
ATOM 3802 N N . GLY A 1 475 ? 8.887 -8.821 -37.923 1.00 28.50 475 GLY A N 1
ATOM 3803 C CA . GLY A 1 475 ? 8.385 -9.943 -37.122 1.00 28.50 475 GLY A CA 1
ATOM 3804 C C . GLY A 1 475 ? 7.043 -9.809 -36.401 1.00 28.50 475 GLY A C 1
ATOM 3805 O O . GLY A 1 475 ? 6.710 -10.732 -35.667 1.00 28.50 475 GLY A O 1
ATOM 3806 N N . LEU A 1 476 ? 6.270 -8.729 -36.552 1.00 28.98 476 LEU A N 1
ATOM 3807 C CA . LEU A 1 476 ? 4.971 -8.588 -35.872 1.00 28.98 476 LEU A CA 1
ATOM 3808 C C . LEU A 1 476 ? 3.900 -8.095 -36.860 1.00 28.98 476 LEU A C 1
ATOM 3810 O O . LEU A 1 476 ? 4.143 -7.169 -37.626 1.00 28.98 476 LEU A O 1
ATOM 3814 N N . SER A 1 477 ? 2.759 -8.788 -36.885 1.00 29.97 477 SER A N 1
ATOM 3815 C CA . SER A 1 477 ? 1.693 -8.728 -37.898 1.00 29.97 477 SER A CA 1
ATOM 3816 C C . SER A 1 477 ? 1.017 -7.359 -38.076 1.00 29.97 477 SER A C 1
ATOM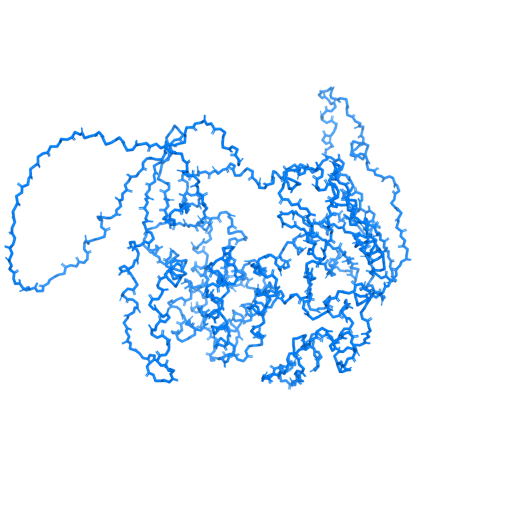 3818 O O . SER A 1 477 ? 1.004 -6.532 -37.168 1.00 29.97 477 SER A O 1
ATOM 3820 N N . GLU A 1 478 ? 0.367 -7.190 -39.236 1.00 26.64 478 GLU A N 1
ATOM 3821 C CA . GLU A 1 478 ? -0.300 -5.996 -39.805 1.00 26.64 478 GLU A CA 1
ATOM 3822 C C . GLU A 1 478 ? -1.365 -5.289 -38.934 1.00 26.64 478 GLU A C 1
ATOM 3824 O O . GLU A 1 478 ? -1.883 -4.241 -39.313 1.00 26.64 478 GLU A O 1
ATOM 3829 N N . THR A 1 479 ? -1.660 -5.787 -37.734 1.00 34.19 479 THR A N 1
ATOM 3830 C CA . THR A 1 479 ? -2.680 -5.243 -36.824 1.00 34.19 479 THR A CA 1
ATOM 3831 C C . THR A 1 479 ? -2.231 -4.004 -36.038 1.00 34.19 479 THR A C 1
ATOM 3833 O O . THR A 1 479 ? -3.067 -3.296 -35.486 1.00 34.19 479 THR A O 1
ATOM 3836 N N . TRP A 1 480 ? -0.932 -3.683 -35.993 1.00 32.84 480 TRP A N 1
ATOM 3837 C CA . TRP A 1 480 ? -0.416 -2.536 -35.221 1.00 32.84 480 TRP A CA 1
ATOM 3838 C C . TRP A 1 480 ? -0.548 -1.177 -35.925 1.00 32.84 480 TRP A C 1
ATOM 3840 O O . TRP A 1 480 ? -0.633 -0.142 -35.261 1.00 32.84 480 TRP A O 1
ATOM 3850 N N . THR A 1 481 ? -0.606 -1.157 -37.257 1.00 31.23 481 THR A N 1
ATOM 3851 C CA . THR A 1 481 ? -0.718 0.076 -38.056 1.00 31.23 481 THR A CA 1
ATOM 3852 C C . THR A 1 481 ? -2.071 0.773 -37.894 1.00 31.23 481 THR A C 1
ATOM 3854 O O . THR A 1 481 ? -2.138 1.996 -37.993 1.00 31.23 481 THR A O 1
ATOM 3857 N N . GLU A 1 482 ? -3.136 0.035 -37.568 1.00 32.44 482 GLU A N 1
ATOM 3858 C CA . GLU A 1 482 ? -4.446 0.622 -37.252 1.00 32.44 482 GLU A CA 1
ATOM 3859 C C . GLU A 1 482 ? -4.496 1.239 -35.846 1.00 32.44 482 GLU A C 1
ATOM 3861 O O . GLU A 1 482 ? -5.067 2.314 -35.675 1.00 32.44 482 GLU A O 1
ATOM 3866 N N . TYR A 1 483 ? -3.821 0.646 -34.853 1.00 33.25 483 TYR A N 1
ATOM 3867 C CA . TYR A 1 483 ? -3.808 1.164 -33.475 1.00 33.25 483 TYR A CA 1
ATOM 3868 C C . TYR A 1 483 ? -2.852 2.352 -33.274 1.00 33.25 483 TYR A C 1
ATOM 3870 O O . TYR A 1 483 ? -3.126 3.245 -32.465 1.00 33.25 483 TYR A O 1
ATOM 3878 N N . ALA A 1 484 ? -1.756 2.416 -34.038 1.00 31.30 484 ALA A N 1
ATOM 3879 C CA . ALA A 1 484 ? -0.816 3.540 -34.014 1.00 31.30 484 ALA A CA 1
ATOM 3880 C C . ALA A 1 484 ? -1.419 4.855 -34.557 1.00 31.30 484 ALA A C 1
ATOM 3882 O O . ALA A 1 484 ? -0.954 5.934 -34.192 1.00 31.30 484 ALA A O 1
ATOM 3883 N N . ASN A 1 485 ? -2.480 4.778 -35.371 1.00 32.59 485 ASN A N 1
ATOM 3884 C CA . ASN A 1 485 ? -3.168 5.941 -35.946 1.00 32.59 485 ASN A CA 1
ATOM 3885 C C . ASN A 1 485 ? -4.219 6.575 -35.011 1.00 32.59 485 ASN A C 1
ATOM 3887 O O . ASN A 1 485 ? -4.704 7.673 -35.281 1.00 32.59 485 ASN A O 1
ATOM 3891 N N . THR A 1 486 ? -4.529 5.963 -33.863 1.00 34.78 486 THR A N 1
ATOM 3892 C CA . THR A 1 486 ? -5.361 6.564 -32.800 1.00 34.78 486 THR A CA 1
ATOM 3893 C C . THR A 1 486 ? -4.519 7.438 -31.853 1.00 34.78 486 THR A C 1
ATOM 3895 O O . THR A 1 486 ? -4.304 7.140 -30.675 1.00 34.78 486 THR A O 1
ATOM 3898 N N . ALA A 1 487 ? -4.011 8.539 -32.413 1.00 34.09 487 ALA A N 1
ATOM 3899 C CA . ALA A 1 487 ? -2.904 9.380 -31.943 1.00 34.09 487 ALA A CA 1
ATOM 3900 C C . ALA A 1 487 ? -3.186 10.363 -30.776 1.00 34.09 487 ALA A C 1
ATOM 3902 O O . ALA A 1 487 ? -2.490 11.364 -30.638 1.00 34.09 487 ALA A O 1
ATOM 3903 N N . GLY A 1 488 ? -4.158 10.112 -29.894 1.00 33.69 488 GLY A N 1
ATOM 3904 C CA . GLY A 1 488 ? -4.438 11.028 -28.769 1.00 33.69 488 GLY A CA 1
ATOM 3905 C C . GLY A 1 488 ? -3.523 10.819 -27.552 1.00 33.69 488 GLY A C 1
ATOM 3906 O O . GLY A 1 488 ? -2.910 11.744 -27.020 1.00 33.69 488 GLY A O 1
ATOM 3907 N N . PHE A 1 489 ? -3.384 9.570 -27.107 1.00 33.16 489 PHE A N 1
ATOM 3908 C CA . PHE A 1 489 ? -2.788 9.265 -25.801 1.00 33.16 489 PHE A CA 1
ATOM 3909 C C . PHE A 1 489 ? -1.282 8.998 -25.841 1.00 33.16 489 PHE A C 1
ATOM 3911 O O . PHE A 1 489 ? -0.559 9.431 -24.942 1.00 33.16 489 PHE A O 1
ATOM 3918 N N . LEU A 1 490 ? -0.780 8.354 -26.904 1.00 33.81 490 LEU A N 1
ATOM 3919 C CA . LEU A 1 490 ? 0.666 8.213 -27.119 1.00 33.81 490 LEU A CA 1
ATOM 3920 C C . LEU A 1 490 ? 1.322 9.594 -27.220 1.00 33.81 490 LEU A C 1
ATOM 3922 O O . LEU A 1 490 ? 2.398 9.807 -26.675 1.00 33.81 490 LEU A O 1
ATOM 3926 N N . THR A 1 491 ? 0.622 10.545 -27.838 1.00 34.78 491 THR A N 1
ATOM 3927 C CA . THR A 1 491 ? 0.977 11.961 -27.902 1.00 34.78 491 THR A CA 1
ATOM 3928 C C . THR A 1 491 ? 1.013 12.573 -26.510 1.00 34.78 491 THR A C 1
ATOM 3930 O O . THR A 1 491 ? 2.052 13.086 -26.122 1.00 34.78 491 THR A O 1
ATOM 3933 N N . CYS A 1 492 ? -0.033 12.424 -25.695 1.00 32.59 492 CYS A N 1
ATOM 3934 C CA . CYS A 1 492 ? -0.070 12.974 -24.335 1.00 32.59 492 CYS A CA 1
ATOM 3935 C C . CYS A 1 492 ? 0.996 12.371 -23.390 1.00 32.59 492 CYS A C 1
ATOM 3937 O O . CYS A 1 492 ? 1.516 13.044 -22.497 1.00 32.59 492 CYS A O 1
ATOM 3939 N N . LEU A 1 493 ? 1.382 11.112 -23.605 1.00 36.06 493 LEU A N 1
ATOM 3940 C CA . LEU A 1 493 ? 2.409 10.432 -22.823 1.00 36.06 493 LEU A CA 1
ATOM 3941 C C . LEU A 1 493 ? 3.838 10.742 -23.301 1.00 36.06 493 LEU A C 1
ATOM 3943 O O . LEU A 1 493 ? 4.713 11.054 -22.494 1.00 36.06 493 LEU A O 1
ATOM 3947 N N . ILE A 1 494 ? 4.068 10.736 -24.616 1.00 34.91 494 ILE A N 1
ATOM 3948 C CA . ILE A 1 494 ? 5.302 11.249 -25.223 1.00 34.91 494 ILE A CA 1
ATOM 3949 C C . ILE A 1 494 ? 5.448 12.742 -24.905 1.00 34.91 494 ILE A C 1
ATOM 3951 O O . ILE A 1 494 ? 6.573 13.219 -24.835 1.00 34.91 494 ILE A O 1
ATOM 3955 N N . LEU A 1 495 ? 4.358 13.468 -24.639 1.00 34.88 495 LEU A N 1
ATOM 3956 C CA . LEU A 1 495 ? 4.360 14.849 -24.159 1.00 34.88 495 LEU A CA 1
ATOM 3957 C C . LEU A 1 495 ? 4.692 14.984 -22.676 1.00 34.88 495 LEU A C 1
ATOM 3959 O O . LEU A 1 495 ? 5.527 15.824 -22.365 1.00 34.88 495 LEU A O 1
ATOM 3963 N N . ASN A 1 496 ? 4.191 14.117 -21.789 1.00 35.34 496 ASN A N 1
ATOM 3964 C CA . ASN A 1 496 ? 4.683 14.043 -20.402 1.00 35.34 496 ASN A CA 1
ATOM 3965 C C . ASN A 1 496 ? 6.210 13.807 -20.346 1.00 35.34 496 ASN A C 1
ATOM 3967 O O . ASN A 1 496 ? 6.895 14.345 -19.480 1.00 35.34 496 ASN A O 1
ATOM 3971 N N . VAL A 1 497 ? 6.757 13.067 -21.320 1.00 32.97 497 VAL A N 1
ATOM 3972 C CA . VAL A 1 497 ? 8.203 12.839 -21.496 1.00 32.97 497 VAL A CA 1
ATOM 3973 C C . VAL A 1 497 ? 8.910 13.978 -22.255 1.00 32.97 497 VAL A C 1
ATOM 3975 O O . VAL A 1 497 ? 10.040 14.325 -21.922 1.00 32.97 497 VAL A O 1
ATOM 3978 N N . LYS A 1 498 ? 8.287 14.598 -23.267 1.00 33.38 498 LYS A N 1
ATOM 3979 C CA . LYS A 1 498 ? 8.865 15.713 -24.047 1.00 33.38 498 LYS A CA 1
ATOM 3980 C C . LYS A 1 498 ? 8.892 17.016 -23.260 1.00 33.38 498 LYS A C 1
ATOM 3982 O O . LYS A 1 498 ? 9.769 17.830 -23.529 1.00 33.38 498 LYS A O 1
ATOM 3987 N N . TRP A 1 499 ? 8.011 17.191 -22.278 1.00 32.09 499 TRP A N 1
ATOM 3988 C CA . TRP A 1 499 ? 7.960 18.400 -21.467 1.00 32.09 499 TRP A CA 1
ATOM 3989 C C . TRP A 1 499 ? 9.244 18.591 -20.646 1.00 32.09 499 TRP A C 1
ATOM 3991 O O . TRP A 1 499 ? 9.855 19.652 -20.680 1.00 32.09 499 TRP A O 1
ATOM 4001 N N . LEU A 1 500 ? 9.764 17.522 -20.035 1.00 32.97 500 LEU A N 1
ATOM 4002 C CA . LEU A 1 500 ? 11.063 17.577 -19.356 1.00 32.97 500 LEU A CA 1
ATOM 4003 C C . LEU A 1 500 ? 12.266 17.658 -20.334 1.00 32.97 500 LEU A C 1
ATOM 4005 O O . LEU A 1 500 ? 13.362 18.019 -19.914 1.00 32.97 500 LEU A O 1
ATOM 4009 N N . VAL A 1 501 ? 12.105 17.283 -21.615 1.00 29.11 501 VAL A N 1
ATOM 4010 C CA . VAL A 1 501 ? 13.188 17.287 -22.628 1.00 29.11 501 VAL A CA 1
ATOM 4011 C C . VAL A 1 501 ? 13.299 18.632 -23.362 1.00 29.11 501 VAL A C 1
ATOM 4013 O O . VAL A 1 501 ? 14.383 18.954 -23.851 1.00 29.11 501 VAL A O 1
ATOM 4016 N N . CYS A 1 502 ? 12.230 19.432 -23.447 1.00 25.62 502 CYS A N 1
ATOM 4017 C CA . CYS A 1 502 ? 12.209 20.615 -24.315 1.00 25.62 502 CYS A CA 1
ATOM 4018 C C . CYS A 1 502 ? 12.998 21.831 -23.791 1.00 25.62 502 CYS A C 1
ATOM 4020 O O . CYS A 1 502 ? 13.278 22.724 -24.583 1.00 25.62 502 CYS A O 1
ATOM 4022 N N . HIS A 1 503 ? 13.468 21.833 -22.538 1.00 29.97 503 HIS A N 1
ATOM 4023 C CA . HIS A 1 503 ? 14.312 22.910 -22.000 1.00 29.97 503 HIS A CA 1
ATOM 4024 C C . HIS A 1 503 ? 15.617 22.398 -21.369 1.00 29.97 503 HIS A C 1
ATOM 4026 O O . HIS A 1 503 ? 15.855 22.478 -20.168 1.00 29.97 503 HIS A O 1
ATOM 4032 N N . THR A 1 504 ? 16.515 21.902 -22.229 1.00 27.42 504 THR A N 1
ATOM 4033 C CA . THR A 1 504 ? 17.978 21.986 -21.997 1.00 27.42 504 THR A CA 1
ATOM 4034 C C . THR A 1 504 ? 18.605 23.225 -22.655 1.00 27.42 504 THR A C 1
ATOM 4036 O O . THR A 1 504 ? 19.811 23.431 -22.564 1.00 27.42 504 THR A O 1
ATOM 4039 N N . VAL A 1 505 ? 17.780 24.101 -23.238 1.00 25.30 505 VAL A N 1
ATOM 4040 C CA . VAL A 1 505 ? 18.115 25.493 -23.556 1.00 25.30 505 VAL A CA 1
ATOM 4041 C C . VAL A 1 505 ? 16.929 26.341 -23.077 1.00 25.30 505 VAL A C 1
ATOM 4043 O O . VAL A 1 505 ? 15.832 26.210 -23.612 1.00 25.30 505 VAL A O 1
ATOM 4046 N N . GLN A 1 506 ? 17.165 27.124 -22.021 1.00 24.16 506 GLN A N 1
ATOM 4047 C CA . GLN A 1 506 ? 16.280 28.120 -21.388 1.00 24.16 506 GLN A CA 1
ATOM 4048 C C . GLN A 1 506 ? 14.949 27.637 -20.776 1.00 24.16 506 GLN A C 1
ATOM 4050 O O . GLN A 1 506 ? 13.942 27.571 -21.455 1.00 24.16 506 GLN A O 1
ATOM 4055 N N . ASP A 1 507 ? 15.006 27.417 -19.458 1.00 27.81 507 ASP A N 1
ATOM 4056 C CA . ASP A 1 507 ? 13.982 27.646 -18.420 1.00 27.81 507 ASP A CA 1
ATOM 4057 C C . ASP A 1 507 ? 12.642 26.876 -18.382 1.00 27.81 507 ASP A C 1
ATOM 4059 O O . ASP A 1 507 ? 11.953 26.658 -19.365 1.00 27.81 507 ASP A O 1
ATOM 4063 N N . MET A 1 508 ? 12.257 26.573 -17.132 1.00 25.00 508 MET A N 1
ATOM 4064 C CA . MET A 1 508 ? 10.933 26.196 -16.604 1.00 25.00 508 MET A CA 1
ATOM 4065 C C . MET A 1 508 ? 10.451 24.730 -16.582 1.00 25.00 508 MET A C 1
ATOM 4067 O O . MET A 1 508 ? 10.794 23.883 -17.402 1.00 25.00 508 MET A O 1
ATOM 4071 N N . CYS A 1 509 ? 9.643 24.462 -15.541 1.00 24.50 509 CYS A N 1
ATOM 4072 C CA . CYS A 1 509 ? 9.123 23.188 -15.024 1.00 24.50 509 CYS A CA 1
ATOM 4073 C C . CYS A 1 509 ? 7.578 23.109 -15.039 1.00 24.50 509 CYS A C 1
ATOM 4075 O O . CYS A 1 509 ? 6.931 24.144 -15.156 1.00 24.50 509 CYS A O 1
ATOM 4077 N N . LEU A 1 510 ? 6.965 21.913 -14.900 1.00 29.34 510 LEU A N 1
ATOM 4078 C CA . LEU A 1 510 ? 5.491 21.776 -14.961 1.00 29.34 510 LEU A CA 1
ATOM 4079 C C . LEU A 1 510 ? 4.851 20.660 -14.103 1.00 29.34 510 LEU A C 1
ATOM 4081 O O . LEU A 1 510 ? 5.345 19.532 -14.062 1.00 29.34 510 LEU A O 1
ATOM 4085 N N . CYS A 1 511 ? 3.706 21.014 -13.482 1.00 24.55 511 CYS A N 1
ATOM 4086 C CA . CYS A 1 511 ? 2.643 20.214 -12.832 1.00 24.55 511 CYS A CA 1
ATOM 4087 C C . CYS A 1 511 ? 1.291 20.598 -13.449 1.00 24.55 511 CYS A C 1
ATOM 4089 O O . CYS A 1 511 ? 1.055 21.773 -13.689 1.00 24.55 511 CYS A O 1
ATOM 4091 N N . LEU A 1 512 ? 0.364 19.659 -13.623 1.00 25.41 512 LEU A N 1
ATOM 4092 C CA . LEU A 1 512 ? -0.908 19.889 -14.321 1.00 25.41 512 LEU A CA 1
ATOM 4093 C C . LEU A 1 512 ? -2.110 19.898 -13.357 1.00 25.41 512 LEU A C 1
ATOM 4095 O O . LEU A 1 512 ? -2.301 18.930 -12.624 1.00 25.41 512 LEU A O 1
ATOM 4099 N N . TYR A 1 513 ? -2.942 20.951 -13.405 1.00 27.12 513 TYR A N 1
ATOM 4100 C CA . TYR A 1 513 ? -4.240 21.063 -12.706 1.00 27.12 513 TYR A CA 1
ATOM 4101 C C . TYR A 1 513 ? -5.288 21.805 -13.553 1.00 27.12 513 TYR A C 1
ATOM 4103 O O . TYR A 1 513 ? -4.945 22.834 -14.128 1.00 27.12 513 TYR A O 1
ATOM 4111 N N . PHE A 1 514 ? -6.530 21.288 -13.560 1.00 23.75 514 PHE A N 1
ATOM 4112 C CA . PHE A 1 514 ? -7.720 21.732 -14.317 1.00 23.75 514 PHE A CA 1
ATOM 4113 C C . PHE A 1 514 ? -8.430 22.969 -13.722 1.00 23.75 514 PHE A C 1
ATOM 4115 O O . PHE A 1 514 ? -8.549 23.067 -12.502 1.00 23.75 514 PHE A O 1
ATOM 4122 N N . ILE A 1 515 ? -8.942 23.879 -14.570 1.00 25.11 515 ILE A N 1
ATOM 4123 C CA . ILE A 1 515 ? -9.695 25.099 -14.184 1.00 25.11 515 ILE A CA 1
ATOM 4124 C C . ILE A 1 515 ? -11.019 25.197 -14.964 1.00 25.11 515 ILE A C 1
ATOM 4126 O O . ILE A 1 515 ? -10.968 25.310 -16.191 1.00 25.11 515 ILE A O 1
ATOM 4130 N N . ASP A 1 516 ? -12.160 25.240 -14.254 1.00 24.44 516 ASP A N 1
ATOM 4131 C CA . ASP A 1 516 ? -13.530 25.387 -14.795 1.00 24.44 516 ASP A CA 1
ATOM 4132 C C . ASP A 1 516 ? -13.786 26.778 -15.388 1.00 24.44 516 ASP A C 1
ATOM 4134 O O . ASP A 1 516 ? -13.636 27.797 -14.716 1.00 24.44 516 ASP A O 1
ATOM 4138 N N . LEU A 1 517 ? -14.176 26.809 -16.667 1.00 27.50 517 LEU A N 1
ATOM 4139 C CA . LEU A 1 517 ? -14.594 28.008 -17.401 1.00 27.50 517 LEU A CA 1
ATOM 4140 C C . LEU A 1 517 ? -16.010 27.852 -17.981 1.00 27.50 517 LEU A C 1
ATOM 4142 O O . LEU A 1 517 ? -16.341 28.453 -19.005 1.00 27.50 517 LEU A O 1
ATOM 4146 N N . SER A 1 518 ? -16.888 27.080 -17.340 1.00 24.69 518 SER A N 1
ATOM 4147 C CA . SER A 1 518 ? -18.303 26.968 -17.717 1.00 24.69 518 SER A CA 1
ATOM 4148 C C . SER A 1 518 ? -19.149 28.187 -17.290 1.00 24.69 518 SER A C 1
ATOM 4150 O O . SER A 1 518 ? -20.294 28.082 -16.865 1.00 24.69 518 SER A O 1
ATOM 4152 N N . GLY A 1 519 ? -18.621 29.399 -17.474 1.00 24.86 519 GLY A N 1
ATOM 4153 C CA . GLY A 1 519 ? -19.365 30.651 -17.351 1.00 24.86 519 GLY A CA 1
ATOM 4154 C C . GLY A 1 519 ? -19.689 31.220 -18.729 1.00 24.86 519 GLY A C 1
ATOM 4155 O O . GLY A 1 519 ? -18.825 31.802 -19.379 1.00 24.86 519 GLY A O 1
ATOM 4156 N N . LYS A 1 520 ? -20.938 31.072 -19.188 1.00 28.52 520 LYS A N 1
ATOM 4157 C CA . LYS A 1 520 ? -21.462 31.671 -20.432 1.00 28.52 520 LYS A CA 1
ATOM 4158 C C . LYS A 1 520 ? -21.113 33.167 -20.535 1.00 28.52 520 LYS A C 1
ATOM 4160 O O . LYS A 1 520 ? -21.869 33.989 -20.031 1.00 28.52 520 LYS A O 1
ATOM 4165 N N . TYR A 1 521 ? -20.072 33.542 -21.280 1.00 24.44 521 TYR A N 1
ATOM 4166 C CA . TYR A 1 521 ? -19.877 34.933 -21.696 1.00 24.44 521 TYR A CA 1
ATOM 4167 C C . TYR A 1 521 ? -19.524 35.056 -23.177 1.00 24.44 521 TYR A C 1
ATOM 4169 O O . TYR A 1 521 ? -18.566 34.492 -23.700 1.00 24.44 521 TYR A O 1
ATOM 4177 N N . LYS A 1 522 ? -20.393 35.800 -23.866 1.00 23.84 522 LYS A N 1
ATOM 4178 C CA . LYS A 1 522 ? -20.340 36.103 -25.291 1.00 23.84 522 LYS A CA 1
ATOM 4179 C C . LYS A 1 522 ? -19.044 36.828 -25.651 1.00 23.84 522 LYS A C 1
ATOM 4181 O O . LYS A 1 522 ? -18.706 37.855 -25.070 1.00 23.84 522 LYS A O 1
ATOM 4186 N N . LYS A 1 523 ? -18.427 36.327 -26.720 1.00 25.84 523 LYS A N 1
ATOM 4187 C CA . LYS A 1 523 ? -17.516 37.007 -27.649 1.00 25.84 523 LYS A CA 1
ATOM 4188 C C . LYS A 1 523 ? -17.792 38.521 -27.696 1.00 25.84 523 LYS A C 1
ATOM 4190 O O . LYS A 1 523 ? -18.823 38.942 -28.220 1.00 25.84 523 LYS A O 1
ATOM 4195 N N . LYS A 1 524 ? -16.861 39.344 -27.210 1.00 21.50 524 LYS A N 1
ATOM 4196 C CA . LYS A 1 524 ? -16.811 40.772 -27.548 1.00 21.50 524 LYS A CA 1
ATOM 4197 C C . LYS A 1 524 ? -15.436 41.081 -28.122 1.00 21.50 524 LYS A C 1
ATOM 4199 O O . LYS A 1 524 ? -14.488 41.397 -27.418 1.00 21.50 524 LYS A O 1
ATOM 4204 N N . ILE A 1 525 ? -15.352 40.910 -29.437 1.00 25.62 525 ILE A N 1
ATOM 4205 C CA . ILE A 1 525 ? -14.268 41.431 -30.260 1.00 25.62 525 ILE A CA 1
ATOM 4206 C C . ILE A 1 525 ? -14.432 42.951 -30.256 1.00 25.62 525 ILE A C 1
ATOM 4208 O O . ILE A 1 525 ? -15.433 43.462 -30.754 1.00 25.62 525 ILE A O 1
ATOM 4212 N N . THR A 1 526 ? -13.463 43.676 -29.708 1.00 21.89 526 THR A N 1
ATOM 4213 C CA . THR A 1 526 ? -13.313 45.110 -29.968 1.00 21.89 526 THR A CA 1
ATOM 4214 C C . THR A 1 526 ? -12.021 45.331 -30.728 1.00 21.89 526 THR A C 1
ATOM 4216 O O . THR A 1 526 ? -10.930 45.348 -30.170 1.00 21.89 526 THR A O 1
ATOM 4219 N N . SER A 1 527 ? -12.193 45.470 -32.038 1.00 25.78 527 SER A N 1
ATOM 4220 C CA . SER A 1 527 ? -11.203 45.928 -32.999 1.00 25.78 527 SER A CA 1
ATOM 4221 C C . SER A 1 527 ? -10.818 47.392 -32.767 1.00 25.78 527 SER A C 1
ATOM 4223 O O . SER A 1 527 ? -11.705 48.231 -32.604 1.00 25.78 527 SER A O 1
ATOM 4225 N N . ARG A 1 528 ? -9.539 47.721 -32.954 1.00 21.58 528 ARG A N 1
ATOM 4226 C CA . ARG A 1 528 ? -9.085 48.940 -33.653 1.00 21.58 528 ARG A CA 1
ATOM 4227 C C . ARG A 1 528 ? -7.861 48.531 -34.484 1.00 21.58 528 ARG A C 1
ATOM 4229 O O . ARG A 1 528 ? -6.879 48.084 -33.915 1.00 21.58 528 ARG A O 1
ATOM 4236 N N . ARG A 1 529 ? -8.066 48.343 -35.799 1.00 22.09 529 ARG A N 1
ATOM 4237 C CA . ARG A 1 529 ? -7.582 49.213 -36.901 1.00 22.09 529 ARG A CA 1
ATOM 4238 C C . ARG A 1 529 ? -6.043 49.257 -36.934 1.00 22.09 529 ARG A C 1
ATOM 4240 O O . ARG A 1 529 ? -5.450 49.776 -36.003 1.00 22.09 529 ARG A O 1
ATOM 4247 N N . ASN A 1 530 ? -5.362 48.754 -37.969 1.00 20.44 530 ASN A N 1
ATOM 4248 C CA . ASN A 1 530 ? -5.435 49.319 -39.318 1.00 20.44 530 ASN A CA 1
ATOM 4249 C C . ASN A 1 530 ? -4.680 48.487 -40.393 1.00 20.44 530 ASN A C 1
ATOM 4251 O O . ASN A 1 530 ? -3.608 47.964 -40.111 1.00 20.44 530 ASN A O 1
ATOM 4255 N N . PHE A 1 531 ? -5.239 48.522 -41.611 1.00 19.70 531 PHE A N 1
ATOM 4256 C CA . PHE A 1 531 ? -4.645 48.412 -42.960 1.00 19.70 531 PHE A CA 1
ATOM 4257 C C . PHE A 1 531 ? -4.180 47.061 -43.568 1.00 19.70 531 PHE A C 1
ATOM 4259 O O . PHE A 1 531 ? -3.111 46.538 -43.283 1.00 19.70 531 PHE A O 1
ATOM 4266 N N . ASP A 1 532 ? -5.040 46.613 -44.495 1.00 19.56 532 ASP A N 1
ATOM 4267 C CA . ASP A 1 532 ? -4.835 46.278 -45.916 1.00 19.56 532 ASP A CA 1
ATOM 4268 C C . ASP A 1 532 ? -4.092 45.023 -46.412 1.00 19.56 532 ASP A C 1
ATOM 4270 O O . ASP A 1 532 ? -2.953 44.702 -46.093 1.00 19.56 532 ASP A O 1
ATOM 4274 N N . CYS A 1 533 ? -4.833 44.344 -47.294 1.00 22.02 533 CYS A N 1
ATOM 4275 C CA . CYS A 1 533 ? -4.527 43.164 -48.094 1.00 22.02 533 CYS A CA 1
ATOM 4276 C C . CYS A 1 533 ? -3.627 43.499 -49.293 1.00 22.02 533 CYS A C 1
ATOM 4278 O O . CYS A 1 533 ? -3.835 44.555 -49.866 1.00 22.02 533 CYS A O 1
ATOM 4280 N N . PHE A 1 534 ? -2.796 42.559 -49.783 1.00 19.17 534 PHE A N 1
ATOM 4281 C CA . PHE A 1 534 ? -2.549 42.345 -51.230 1.00 19.17 534 PHE A CA 1
ATOM 4282 C C . PHE A 1 534 ? -1.913 40.957 -51.558 1.00 19.17 534 PHE A C 1
ATOM 4284 O O . PHE A 1 534 ? -0.852 40.610 -51.055 1.00 19.17 534 PHE A O 1
ATOM 4291 N N . PHE A 1 535 ? -2.646 40.184 -52.380 1.00 19.73 535 PHE A N 1
ATOM 4292 C CA . PHE A 1 535 ? -2.349 39.305 -53.546 1.00 19.73 535 PHE A CA 1
ATOM 4293 C C . PHE A 1 535 ? -1.105 38.369 -53.741 1.00 19.73 535 PHE A C 1
ATOM 4295 O O . PHE A 1 535 ? 0.036 38.803 -53.766 1.00 19.73 535 PHE A O 1
ATOM 4302 N N . TYR A 1 536 ? -1.449 37.109 -54.109 1.00 19.31 536 TYR A N 1
ATOM 4303 C CA . TYR A 1 536 ? -1.036 36.200 -55.229 1.00 19.31 536 TYR A CA 1
ATOM 4304 C C . TYR A 1 536 ? 0.367 35.537 -55.418 1.00 19.31 536 TYR A C 1
ATOM 4306 O O . TYR A 1 536 ? 1.356 36.175 -55.738 1.00 19.31 536 TYR A O 1
ATOM 4314 N N . ALA A 1 537 ? 0.325 34.189 -55.388 1.00 22.67 537 ALA A N 1
ATOM 4315 C CA . ALA A 1 537 ? 0.804 33.113 -56.299 1.00 22.67 537 ALA A CA 1
ATOM 4316 C C . ALA A 1 537 ? 2.173 33.080 -57.057 1.00 22.67 537 ALA A C 1
ATOM 4318 O O . ALA A 1 537 ? 2.514 33.977 -57.817 1.00 22.67 537 ALA A O 1
ATOM 4319 N N . LYS A 1 538 ? 2.732 31.841 -57.048 1.00 20.75 538 LYS A N 1
ATOM 4320 C CA . LYS A 1 538 ? 3.654 31.101 -57.970 1.00 20.75 538 LYS A CA 1
ATOM 4321 C C . LYS A 1 538 ? 5.187 31.310 -57.900 1.00 20.75 538 LYS A C 1
ATOM 4323 O O . LYS A 1 538 ? 5.683 32.393 -58.161 1.00 20.75 538 LYS A O 1
ATOM 4328 N N . GLY A 1 539 ? 5.927 30.189 -57.765 1.00 19.88 539 GLY A N 1
ATOM 4329 C CA . GLY A 1 539 ? 7.319 30.045 -58.247 1.00 19.88 539 GLY A CA 1
ATOM 4330 C C . GLY A 1 539 ? 8.233 29.050 -57.496 1.00 19.88 539 GLY A C 1
ATOM 4331 O O . GLY A 1 539 ? 8.600 29.308 -56.363 1.00 19.88 539 GLY A O 1
ATOM 4332 N N . HIS A 1 540 ? 8.577 27.944 -58.175 1.00 20.42 540 HIS A N 1
ATOM 4333 C CA . HIS A 1 540 ? 9.709 26.987 -58.095 1.00 20.42 540 HIS A CA 1
ATOM 4334 C C . HIS A 1 540 ? 10.737 26.920 -56.927 1.00 20.42 540 HIS A C 1
ATOM 4336 O O . HIS A 1 540 ? 11.231 27.913 -56.410 1.00 20.42 540 HIS A O 1
ATOM 4342 N N . PHE A 1 541 ? 11.143 25.665 -56.657 1.00 27.02 541 PHE A N 1
ATOM 4343 C CA . PHE A 1 541 ? 12.258 25.160 -55.831 1.00 27.02 541 PHE A CA 1
ATOM 4344 C C . PHE A 1 541 ? 13.574 25.967 -55.886 1.00 27.02 541 PHE A C 1
ATOM 4346 O O . PHE A 1 541 ? 14.116 26.166 -56.971 1.00 27.02 541 PHE A O 1
ATOM 4353 N N . ASN A 1 542 ? 14.178 26.237 -54.715 1.00 19.78 542 ASN A N 1
ATOM 4354 C CA . ASN A 1 542 ? 15.617 26.035 -54.474 1.00 19.78 542 ASN A CA 1
ATOM 4355 C C . ASN A 1 542 ? 15.982 26.030 -52.970 1.00 19.78 542 ASN A C 1
ATOM 4357 O O . ASN A 1 542 ? 15.296 26.632 -52.148 1.00 19.78 542 ASN A O 1
ATOM 4361 N N . TRP A 1 543 ? 17.053 25.306 -52.633 1.00 29.12 543 TRP A N 1
ATOM 4362 C CA . TRP A 1 543 ? 17.545 24.976 -51.285 1.00 29.12 543 TRP A CA 1
ATOM 4363 C C . TRP A 1 543 ? 18.179 26.160 -50.511 1.00 29.12 543 TRP A C 1
ATOM 4365 O O . TRP A 1 543 ? 18.949 26.920 -51.092 1.00 29.12 543 TRP A O 1
ATOM 4375 N N . GLY A 1 544 ? 17.956 26.255 -49.184 1.00 20.80 544 GLY A N 1
ATOM 4376 C CA . GLY A 1 544 ? 18.716 27.120 -48.249 1.00 20.80 544 GLY A CA 1
ATOM 4377 C C . GLY A 1 544 ? 18.172 27.184 -46.789 1.00 20.80 544 GLY A C 1
ATOM 4378 O O . GLY A 1 544 ? 16.987 26.934 -46.605 1.00 20.80 544 GLY A O 1
ATOM 4379 N N . PRO A 1 545 ? 19.003 27.482 -45.753 1.00 26.69 545 PRO A N 1
ATOM 4380 C CA . PRO A 1 545 ? 18.839 27.127 -44.314 1.00 26.69 545 PRO A CA 1
ATOM 4381 C C . PRO A 1 545 ? 18.341 28.306 -43.423 1.00 26.69 545 PRO A C 1
ATOM 4383 O O . PRO A 1 545 ? 18.049 29.366 -43.967 1.00 26.69 545 PRO A O 1
ATOM 4386 N N . PRO A 1 546 ? 18.417 28.277 -42.067 1.00 25.42 546 PRO A N 1
ATOM 4387 C CA . PRO A 1 546 ? 18.005 27.304 -41.048 1.00 25.42 546 PRO A CA 1
ATOM 4388 C C . PRO A 1 546 ? 16.694 27.732 -40.323 1.00 25.42 546 PRO A C 1
ATOM 4390 O O . PRO A 1 546 ? 16.194 28.842 -40.485 1.00 25.42 546 PRO A O 1
ATOM 4393 N N . LEU A 1 547 ? 16.152 26.836 -39.488 1.00 26.81 547 LEU A N 1
ATOM 4394 C CA . LEU A 1 547 ? 14.955 26.982 -38.637 1.00 26.81 547 LEU A CA 1
ATOM 4395 C C . LEU A 1 547 ? 14.825 28.351 -37.922 1.00 26.81 547 LEU A C 1
ATOM 4397 O O . LEU A 1 547 ? 15.392 28.559 -36.854 1.00 26.81 547 LEU A O 1
ATOM 4401 N N . LYS A 1 548 ? 13.999 29.253 -38.470 1.00 22.89 548 LYS A N 1
ATOM 4402 C CA . LYS A 1 548 ? 13.521 30.496 -37.820 1.00 22.89 548 LYS A CA 1
ATOM 4403 C C . LYS A 1 548 ? 12.006 30.515 -37.559 1.00 22.89 548 LYS A C 1
ATOM 4405 O O . LYS A 1 548 ? 11.436 31.563 -37.282 1.00 22.89 548 LYS A O 1
ATOM 4410 N N . HIS A 1 549 ? 11.326 29.370 -37.643 1.00 24.23 549 HIS A N 1
ATOM 4411 C CA . HIS A 1 549 ? 9.858 29.339 -37.712 1.00 24.23 549 HIS A CA 1
ATOM 4412 C C . HIS A 1 549 ? 9.101 28.972 -36.421 1.00 24.23 549 HIS A C 1
ATOM 4414 O O . HIS A 1 549 ? 7.901 28.726 -36.488 1.00 24.23 549 HIS A O 1
ATOM 4420 N N . LEU A 1 550 ? 9.745 28.992 -35.248 1.00 26.52 550 LEU A N 1
ATOM 4421 C CA . LEU A 1 550 ? 9.096 28.656 -33.966 1.00 26.52 550 LEU A CA 1
ATOM 4422 C C . LEU A 1 550 ? 8.572 29.861 -33.155 1.00 26.52 550 LEU A C 1
ATOM 4424 O O . LEU A 1 550 ? 7.932 29.660 -32.132 1.00 26.52 550 LEU A O 1
ATOM 4428 N N . GLU A 1 551 ? 8.744 31.103 -33.619 1.00 24.36 551 GLU A N 1
ATOM 4429 C CA . GLU A 1 551 ? 8.301 32.306 -32.879 1.00 24.36 551 GLU A CA 1
ATOM 4430 C C . GLU A 1 551 ? 6.837 32.732 -33.126 1.00 24.36 551 GLU A C 1
ATOM 4432 O O . GLU A 1 551 ? 6.400 33.757 -32.609 1.00 24.36 551 GLU A O 1
ATOM 4437 N N . LYS A 1 552 ? 6.037 31.985 -33.904 1.00 27.56 552 LYS A N 1
ATOM 4438 C CA . LYS A 1 552 ? 4.726 32.474 -34.395 1.00 27.56 552 LYS A CA 1
ATOM 4439 C C . LYS A 1 552 ? 3.479 31.666 -34.007 1.00 27.56 552 LYS A C 1
ATOM 4441 O O . LYS A 1 552 ? 2.466 31.772 -34.692 1.00 27.56 552 LYS A O 1
ATOM 4446 N N . GLN A 1 553 ? 3.508 30.906 -32.910 1.00 30.03 553 GLN A N 1
ATOM 4447 C CA . GLN A 1 553 ? 2.320 30.182 -32.410 1.00 30.03 553 GLN A CA 1
ATOM 4448 C C . GLN A 1 553 ? 2.002 30.382 -30.916 1.00 30.03 553 GLN A C 1
ATOM 4450 O O . GLN A 1 553 ? 1.279 29.583 -30.332 1.00 30.03 553 GLN A O 1
ATOM 4455 N N . LEU A 1 554 ? 2.483 31.459 -30.290 1.00 28.11 554 LEU A N 1
ATOM 4456 C CA . LEU A 1 554 ? 2.075 31.823 -28.929 1.00 28.11 554 LEU A CA 1
ATOM 4457 C C . LEU A 1 554 ? 0.926 32.836 -28.987 1.00 28.11 554 LEU A C 1
ATOM 4459 O O . LEU A 1 554 ? 1.110 33.974 -29.417 1.00 28.11 554 LEU A O 1
ATOM 4463 N N . GLY A 1 555 ? -0.268 32.420 -28.567 1.00 32.53 555 GLY A N 1
ATOM 4464 C CA . GLY A 1 555 ? -1.351 33.347 -28.253 1.00 32.53 555 GLY A CA 1
ATOM 4465 C C . GLY A 1 555 ? -1.198 33.831 -26.812 1.00 32.53 555 GLY A C 1
ATOM 4466 O O . GLY A 1 555 ? -1.154 33.013 -25.896 1.00 32.53 555 GLY A O 1
ATOM 4467 N N . GLN A 1 556 ? -1.102 35.145 -26.600 1.00 27.23 556 GLN A N 1
ATOM 4468 C CA . GLN A 1 556 ? -1.170 35.733 -25.259 1.00 27.23 556 GLN A CA 1
ATOM 4469 C C . GLN A 1 556 ? -2.632 35.953 -24.877 1.00 27.23 556 GLN A C 1
ATOM 4471 O O . GLN A 1 556 ? -3.372 36.622 -25.604 1.00 27.23 556 GLN A O 1
ATOM 4476 N N . TYR A 1 557 ? -3.040 35.421 -23.725 1.00 34.75 557 TYR A N 1
ATOM 4477 C CA . TYR A 1 557 ? -4.405 35.555 -23.224 1.00 34.75 557 TYR A CA 1
ATOM 4478 C C . TYR A 1 557 ? -4.407 36.132 -21.805 1.00 34.75 557 TYR A C 1
ATOM 4480 O O . TYR A 1 557 ? -3.575 35.781 -20.969 1.00 34.75 557 TYR A O 1
ATOM 4488 N N . ILE A 1 558 ? -5.362 37.027 -21.537 1.00 27.19 558 ILE A N 1
ATOM 4489 C CA . ILE A 1 558 ? -5.633 37.567 -20.200 1.00 27.19 558 ILE A CA 1
ATOM 4490 C C . ILE A 1 558 ? -6.776 36.748 -19.603 1.00 27.19 558 ILE A C 1
ATOM 4492 O O . ILE A 1 558 ? -7.889 36.777 -20.130 1.00 27.19 558 ILE A O 1
ATOM 4496 N N . ILE A 1 559 ? -6.511 36.041 -18.504 1.00 33.22 559 ILE A N 1
ATOM 4497 C CA . ILE A 1 559 ? -7.528 35.291 -17.762 1.00 33.22 559 ILE A CA 1
ATOM 4498 C C . ILE A 1 559 ? -7.948 36.137 -16.553 1.00 33.22 559 ILE A C 1
ATOM 4500 O O . ILE A 1 559 ? -7.136 36.425 -15.669 1.00 33.22 559 ILE A O 1
ATOM 4504 N N . CYS A 1 560 ? -9.210 36.575 -16.530 1.00 26.20 560 CYS A N 1
ATOM 4505 C CA . CYS A 1 560 ? -9.794 37.291 -15.394 1.00 26.20 560 CYS A CA 1
ATOM 4506 C C . CYS A 1 560 ? -10.368 36.304 -14.377 1.00 26.20 560 CYS A C 1
ATOM 4508 O O . CYS A 1 560 ? -11.254 35.527 -14.724 1.00 26.20 560 CYS A O 1
ATOM 4510 N N . PHE A 1 561 ? -9.937 36.403 -13.119 1.00 29.56 561 PHE A N 1
ATOM 4511 C CA . PHE A 1 561 ? -10.685 35.864 -11.988 1.00 29.56 561 PHE A CA 1
ATOM 4512 C C . PHE A 1 561 ? -11.450 37.022 -11.359 1.00 29.56 561 PHE A C 1
ATOM 4514 O O . PHE A 1 561 ? -10.870 37.829 -10.633 1.00 29.56 561 PHE A O 1
ATOM 4521 N N . ASP A 1 562 ? -12.741 37.144 -11.661 1.00 24.19 562 ASP A N 1
ATOM 4522 C CA . ASP A 1 562 ? -13.583 38.039 -10.874 1.00 24.19 562 ASP A CA 1
ATOM 4523 C C . ASP A 1 562 ? -13.766 37.408 -9.495 1.00 24.19 562 ASP A C 1
ATOM 4525 O O . ASP A 1 562 ? -14.151 36.245 -9.365 1.00 24.19 562 ASP A O 1
ATOM 4529 N N . GLY A 1 563 ? -13.424 38.175 -8.461 1.00 29.06 563 GLY A N 1
ATOM 4530 C CA . GLY A 1 563 ? -13.561 37.780 -7.069 1.00 29.06 563 GLY A CA 1
ATOM 4531 C C . GLY A 1 563 ? -15.009 37.440 -6.732 1.00 29.06 563 GLY A C 1
ATOM 4532 O O . GLY A 1 563 ? -15.780 38.303 -6.335 1.00 29.06 563 GLY A O 1
ATOM 4533 N N . ALA A 1 564 ? -15.365 36.170 -6.858 1.00 21.86 564 ALA A N 1
ATOM 4534 C CA . ALA A 1 564 ? -16.550 35.580 -6.274 1.00 21.86 564 ALA A CA 1
ATOM 4535 C C . ALA A 1 564 ? -16.312 34.075 -6.150 1.00 21.86 564 ALA A C 1
ATOM 4537 O O . ALA A 1 564 ? -16.076 33.379 -7.129 1.00 21.86 564 ALA A O 1
ATOM 4538 N N . ILE A 1 565 ? -16.326 33.620 -4.900 1.00 25.70 565 ILE A N 1
ATOM 4539 C CA . ILE A 1 565 ? -16.603 32.262 -4.428 1.00 25.70 565 ILE A CA 1
ATOM 4540 C C . ILE A 1 565 ? -17.042 31.313 -5.559 1.00 25.70 565 ILE A C 1
ATOM 4542 O O . ILE A 1 565 ? -18.202 31.328 -5.966 1.00 25.70 565 ILE A O 1
ATOM 4546 N N . VAL A 1 566 ? -16.139 30.439 -6.003 1.00 21.08 566 VAL A N 1
ATOM 4547 C CA . VAL A 1 566 ? -16.526 29.214 -6.708 1.00 21.08 566 VAL A CA 1
ATOM 4548 C C . VAL A 1 566 ? -16.753 28.162 -5.627 1.00 21.08 566 VAL A C 1
ATOM 4550 O O . VAL A 1 566 ? -15.815 27.587 -5.075 1.00 21.08 566 VAL A O 1
ATOM 4553 N N . ARG A 1 567 ? -18.021 28.001 -5.239 1.00 19.44 567 ARG A N 1
ATOM 4554 C CA . ARG A 1 567 ? -18.503 26.743 -4.665 1.00 19.44 567 ARG A CA 1
ATOM 4555 C C . ARG A 1 567 ? -18.483 25.706 -5.791 1.00 19.44 567 ARG A C 1
ATOM 4557 O O . ARG A 1 567 ? -18.841 26.056 -6.912 1.00 19.44 567 ARG A O 1
ATOM 4564 N N . ILE A 1 568 ? -18.053 24.485 -5.463 1.00 24.23 568 ILE A N 1
ATOM 4565 C CA . ILE A 1 568 ? -18.369 23.276 -6.241 1.00 24.23 568 ILE A CA 1
ATOM 4566 C C . ILE A 1 568 ? -19.879 23.235 -6.486 1.00 24.23 568 ILE A C 1
ATOM 4568 O O . ILE A 1 568 ? -20.615 23.578 -5.524 1.00 24.23 568 ILE A O 1
#

Secondary structure (DSSP, 8-state):
--HHHHHHHTT----SSHHHHTT--S----EEETTEEEEE--HHHHHHHHHHH-HHHHHH-SEEEEEEEE--EESSTTS--EEEEEEEE-TTPPPEEEEEEEESSS-S-HHHHHHHHHHHHHHHHHSPEEETTEEEEEEEEEE---HHHHHHHTTB--TTSTT--SSB-PPPEEETTEEE--S--PBP-HHHHHTT--TTTBSS--GGGGGT--TTTTS---HIIIIIIIIIHHHHHHHHHS-TTTPPPHHHHHHHHHHHHHHTTTS-TTSPSPP--GGGGGG--HHHHHHIIIIIHHHHTTTTS-HHHHHHHHHHHHHHHHHH-S-HHHHHHTHHHHHHHHHHHHHHHT----THHHHHHHHHTS-GGGG-SHHHHHHHHHHHHH--SSS-HHHHHHHHHHHHHHT------SS--------SSTTT-EEE-TTS-EEEEEEEETTEEEEEEE-SGGGGGGTTTT----S--SSS-TTHHHHHT-TTHHHHHHHHHHHHHS-SSS-------------------------------------------SSS--EEEEEE--S-----

Sequence (568 aa):
MNFLVFLRDEDLPLPKDSRTLLGTPRNIPTEEKCGGQYIYLGITSSVVNILKQNTAFLDNSNSVDLVVSIDGINIFKASPTQLWPIICTFSVFEPFVVAMYYGTSKPDSVNDYLADFLAEYTQLQENKIVVNGKEINVQIKAFVCDAPARAFVKCIKGHTGYYSCERCIVKGEYKNKRVVYLGDYPLRTDVAFANGLYNDHQLGVSPLLNVWINCVTGFPLDYMHLVCLGVVKRLLCFFKKGPPECRLSQGHLHEISTHLVSLSGKLPSEFAPQPRSLTELNWWKATEFRQFVLYTGPVVLKKVLHKDVYDHFLCLTVALSILLDSCERRRVAYMDFAEQLLSYFVAKCEAYIHSSFPGDCRNYQCSLNDICAFPFENHLQVLKRLVRNAKNPICQVTKRLIEQERAGSRPKETGKKSWHFVAENERNGCFLLHNEDFAFVKEKRDGRLLCDIISQNSLESFILCLATPSSLMWGLSETWTEYANTAGFLTCLILNVKWLVCHTVQDMCLCLYFIDLSGKYKKKITSRRNFDCFFYAKGHFNWGPPLKHLEKQLGQYIICFDGAIVRI

Foldseek 3Di:
DDVVVVVVVVVDPDDPDVCVVLVFDPDDDWDQWLAFIKDFPADLVVVLLVCQQPVVVVVPAQEWAKAWEWDWDDLDPPALKIKTFTWIDTDLDFIDTGMITIHSHPRNDLCGVCVVVLVRVLVLCVAFRAHPNGGHRYHHLAYEYDQVVLCVQAQWDGPQAQQQDLFFRFGFDQDPNGTATDDDGDTDDQVCSLVVVNVNTHNDHHPCVVNVQRSRLRYADACLVCPQVNPLLVLLCCCPPNDPVSHFDPVLLVQLQVQQVVCFPQAAPVLPPRGHGSVCSVVDHSSNSVCCLQFSVLASCVVRDDPVVSVLSVLSNQLLCLLQDQDLVSSVVCLVVSLVSVVVSCVPPVRPDDSCSSVSCVSSVGHSVNSHCVSVVVVVVVLSVQQPDDPPSVSSSVSVSSSCSSVPVPPPPSPNPPPLCCDCDQHSQWEQEPQRWIWGFNDDDPQKTKTWIGDLVVCVVVVVVVPPDPDPPPDDDPPVVVVVVVPDSVSVSVVSSVQSNVPPPDDHYDDYDYDDPPDDDDDDDDDDDDDDDDDDDDDDDDDDDDDPPPPPPIDIDMGHDDPDDDDD